Protein AF-A0A971UP62-F1 (afdb_monomer_lite)

Structure (mmCIF, N/CA/C/O backbone):
data_AF-A0A971UP62-F1
#
_entry.id   AF-A0A971UP62-F1
#
loop_
_atom_site.group_PDB
_atom_site.id
_atom_site.type_symbol
_atom_site.label_atom_id
_atom_site.label_alt_id
_atom_site.label_comp_id
_atom_site.label_asym_id
_atom_site.label_entity_id
_atom_site.label_seq_id
_atom_site.pdbx_PDB_ins_code
_atom_site.Cartn_x
_atom_site.Cartn_y
_atom_site.Cartn_z
_atom_site.occupancy
_atom_site.B_iso_or_equiv
_atom_site.auth_seq_id
_atom_site.auth_comp_id
_atom_site.auth_asym_id
_atom_site.auth_atom_id
_atom_site.pdbx_PDB_model_num
ATOM 1 N N . MET A 1 1 ? -14.224 -22.390 -47.895 1.00 36.25 1 MET A N 1
ATOM 2 C CA . MET A 1 1 ? -13.019 -22.775 -47.131 1.00 36.25 1 MET A CA 1
ATOM 3 C C . MET A 1 1 ? -12.820 -21.744 -46.035 1.00 36.25 1 MET A C 1
ATOM 5 O O . MET A 1 1 ? -12.302 -20.670 -46.293 1.00 36.25 1 MET A O 1
ATOM 9 N N . THR A 1 2 ? -13.364 -22.023 -44.856 1.00 30.23 2 THR A N 1
ATOM 10 C CA . THR A 1 2 ? -13.350 -21.153 -43.674 1.00 30.23 2 THR A CA 1
ATOM 11 C C . THR A 1 2 ? -12.425 -21.780 -42.643 1.00 30.23 2 THR A C 1
ATOM 13 O O . THR A 1 2 ? -12.769 -22.799 -42.046 1.00 30.23 2 THR A O 1
ATOM 16 N N . THR A 1 3 ? -11.241 -21.205 -42.458 1.00 34.06 3 THR A N 1
ATOM 17 C CA . THR A 1 3 ? -10.267 -21.675 -41.469 1.00 34.06 3 THR A CA 1
ATOM 18 C C . THR A 1 3 ? -10.509 -20.920 -40.166 1.00 34.06 3 THR A C 1
ATOM 20 O O . THR A 1 3 ? -10.077 -19.784 -39.998 1.00 34.06 3 THR A O 1
ATOM 23 N N . GLY A 1 4 ? -11.273 -21.536 -39.263 1.00 28.38 4 GLY A N 1
ATOM 24 C CA . GLY A 1 4 ? -11.471 -21.046 -37.902 1.00 28.38 4 GLY A CA 1
ATOM 25 C C . GLY A 1 4 ? -10.290 -21.440 -37.021 1.00 28.38 4 GLY A C 1
ATOM 26 O O . GLY A 1 4 ? -10.094 -22.621 -36.741 1.00 28.38 4 GLY A O 1
ATOM 27 N N . ALA A 1 5 ? -9.512 -20.455 -36.576 1.00 30.03 5 ALA A N 1
ATOM 28 C CA . ALA A 1 5 ? -8.504 -20.635 -35.541 1.00 30.03 5 ALA A CA 1
ATOM 29 C C . ALA A 1 5 ? -9.194 -20.677 -34.168 1.00 30.03 5 ALA A C 1
ATOM 31 O O . ALA A 1 5 ? -9.775 -19.691 -33.719 1.00 30.03 5 ALA A O 1
ATOM 32 N N . ARG A 1 6 ? -9.155 -21.838 -33.508 1.00 28.67 6 ARG A N 1
ATOM 33 C CA . ARG A 1 6 ? -9.547 -21.991 -32.102 1.00 28.67 6 ARG A CA 1
ATOM 34 C C . ARG A 1 6 ? -8.349 -21.633 -31.224 1.00 28.67 6 ARG A C 1
ATOM 36 O O . ARG A 1 6 ? -7.367 -22.367 -31.207 1.00 28.67 6 ARG A O 1
ATOM 43 N N . ILE A 1 7 ? -8.443 -20.523 -30.495 1.00 29.06 7 ILE A N 1
ATOM 44 C CA . ILE A 1 7 ? -7.524 -20.194 -29.401 1.00 29.06 7 ILE A CA 1
ATOM 45 C C . ILE A 1 7 ? -8.025 -20.938 -28.162 1.00 29.06 7 ILE A C 1
ATOM 47 O O . ILE A 1 7 ? -9.111 -20.661 -27.656 1.00 29.06 7 ILE A O 1
ATOM 51 N N . ALA A 1 8 ? -7.253 -21.923 -27.707 1.00 25.36 8 ALA A N 1
ATOM 52 C CA . ALA A 1 8 ? -7.476 -22.592 -26.435 1.00 25.36 8 ALA A CA 1
ATOM 53 C C . ALA A 1 8 ? -6.919 -21.707 -25.310 1.00 25.36 8 ALA A C 1
ATOM 55 O O . ALA A 1 8 ? -5.708 -21.530 -25.197 1.00 25.36 8 ALA A O 1
ATOM 56 N N . VAL A 1 9 ? -7.803 -21.139 -24.489 1.00 26.73 9 VAL A N 1
ATOM 57 C CA . VAL A 1 9 ? -7.429 -20.453 -23.247 1.00 26.73 9 VAL A CA 1
ATOM 58 C C . VAL A 1 9 ? -7.333 -21.513 -22.152 1.00 26.73 9 VAL A C 1
ATOM 60 O O . VAL A 1 9 ? -8.344 -22.016 -21.668 1.00 26.73 9 VAL A O 1
ATOM 63 N N . GLY A 1 10 ? -6.106 -21.895 -21.801 1.00 24.67 10 GLY A N 1
ATOM 64 C CA . GLY A 1 10 ? -5.831 -22.733 -20.638 1.00 24.67 10 GLY A CA 1
ATOM 65 C C . GLY A 1 10 ? -5.890 -21.891 -19.367 1.00 24.67 10 GLY A C 1
ATOM 66 O O . GLY A 1 10 ? -4.972 -21.124 -19.093 1.00 24.67 10 GLY A O 1
ATOM 67 N N . ALA A 1 11 ? -6.967 -22.025 -18.594 1.00 23.75 11 ALA A N 1
ATOM 68 C CA . ALA A 1 11 ? -7.041 -21.489 -17.241 1.00 23.75 11 ALA A CA 1
ATOM 69 C C . ALA A 1 11 ? -6.256 -22.415 -16.296 1.00 23.75 11 ALA A C 1
ATOM 71 O O . ALA A 1 11 ? -6.664 -23.547 -16.043 1.00 23.75 11 ALA A O 1
ATOM 72 N N . VAL A 1 12 ? -5.114 -21.942 -15.795 1.00 23.44 12 VAL A N 1
ATOM 73 C CA . VAL A 1 12 ? -4.359 -22.612 -14.729 1.00 23.44 12 VAL A CA 1
ATOM 74 C C . VAL A 1 12 ? -4.919 -22.137 -13.390 1.00 23.44 12 VAL A C 1
ATOM 76 O O . VAL A 1 12 ? -4.798 -20.968 -13.031 1.00 23.44 12 VAL A O 1
ATOM 79 N N . LEU A 1 13 ? -5.570 -23.052 -12.674 1.00 22.89 13 LEU A N 1
ATOM 80 C CA . LEU A 1 13 ? -6.106 -22.850 -11.332 1.00 22.89 13 LEU A CA 1
ATOM 81 C C . LEU A 1 13 ? -4.969 -23.039 -10.314 1.00 22.89 13 LEU A C 1
ATOM 83 O O . LEU A 1 13 ? -4.525 -24.163 -10.090 1.00 22.89 13 LEU A O 1
ATOM 87 N N . VAL A 1 14 ? -4.492 -21.955 -9.699 1.00 25.61 14 VAL A N 1
ATOM 88 C CA . VAL A 1 14 ? -3.585 -22.022 -8.542 1.00 25.61 14 VAL A CA 1
ATOM 89 C C . VAL A 1 14 ? -4.417 -21.783 -7.285 1.00 25.61 14 VAL A C 1
ATOM 91 O O . VAL A 1 14 ? -4.806 -20.658 -6.987 1.00 25.61 14 VAL A O 1
ATOM 94 N N . LEU A 1 15 ? -4.727 -22.865 -6.570 1.00 25.53 15 LEU A N 1
ATOM 95 C CA . LEU A 1 15 ? -5.349 -22.835 -5.246 1.00 25.53 15 LEU A CA 1
ATOM 96 C C . LEU A 1 15 ? -4.265 -22.528 -4.203 1.00 25.53 15 LEU A C 1
ATOM 98 O O . LEU A 1 15 ? -3.533 -23.422 -3.784 1.00 25.53 15 LEU A O 1
ATOM 102 N N . ALA A 1 16 ? -4.156 -21.267 -3.786 1.00 31.03 16 ALA A N 1
ATOM 103 C CA . ALA A 1 16 ? -3.433 -20.913 -2.569 1.00 31.03 16 ALA A CA 1
ATOM 104 C C . ALA A 1 16 ? -4.365 -21.140 -1.368 1.00 31.03 16 ALA A C 1
ATOM 106 O O . ALA A 1 16 ? -5.421 -20.516 -1.262 1.00 31.03 16 ALA A O 1
ATOM 107 N N . MET A 1 17 ? -3.991 -22.063 -0.479 1.00 29.19 17 MET A N 1
ATOM 108 C CA . MET A 1 17 ? -4.687 -22.287 0.787 1.00 29.19 17 MET A CA 1
ATOM 109 C C . MET A 1 17 ? -4.410 -21.122 1.745 1.00 29.19 17 MET A C 1
ATOM 111 O O . MET A 1 17 ? -3.470 -21.166 2.532 1.00 29.19 17 MET A O 1
ATOM 115 N N . VAL A 1 18 ? -5.242 -20.083 1.693 1.00 33.84 18 VAL A N 1
ATOM 116 C CA . VA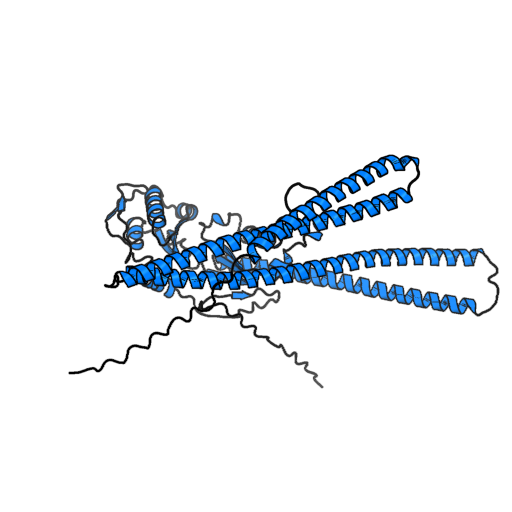L A 1 18 ? -5.399 -19.134 2.801 1.00 33.84 18 VAL A CA 1
ATOM 117 C C . VAL A 1 18 ? -6.605 -19.596 3.612 1.00 33.84 18 VAL A C 1
ATOM 119 O O . VAL A 1 18 ? -7.689 -19.825 3.075 1.00 33.84 18 VAL A O 1
ATOM 122 N N . GLY A 1 19 ? -6.390 -19.830 4.904 1.00 31.23 19 GLY A N 1
ATOM 123 C CA . GLY A 1 19 ? -7.384 -20.402 5.801 1.00 31.23 19 GLY A CA 1
ATOM 124 C C . GLY A 1 19 ? -8.674 -19.582 5.869 1.00 31.23 19 GLY A C 1
ATOM 125 O O . GLY A 1 19 ? -8.686 -18.466 6.366 1.00 31.23 19 GLY A O 1
ATOM 126 N N . GLY A 1 20 ? -9.773 -20.187 5.423 1.00 30.16 20 GLY A N 1
ATOM 127 C CA . GLY A 1 20 ? -11.036 -20.201 6.163 1.00 30.16 20 GLY A CA 1
ATOM 128 C C . GLY A 1 20 ? -11.702 -18.872 6.528 1.00 30.16 20 GLY A C 1
ATOM 129 O O . GLY A 1 20 ? -12.288 -18.804 7.602 1.00 30.16 20 GLY A O 1
ATOM 130 N N . VAL A 1 21 ? -11.713 -17.860 5.658 1.00 33.91 21 VAL A N 1
ATOM 131 C CA . VAL A 1 21 ? -12.680 -16.750 5.764 1.00 33.91 21 VAL A CA 1
ATOM 132 C C . VAL A 1 21 ? -13.641 -16.839 4.581 1.00 33.91 21 VAL A C 1
ATOM 134 O O . VAL A 1 21 ? -13.316 -16.491 3.449 1.00 33.91 21 VAL A O 1
ATOM 137 N N . ARG A 1 22 ? -14.838 -17.386 4.818 1.00 35.91 22 ARG A N 1
ATOM 138 C CA . ARG A 1 22 ? -15.916 -17.404 3.819 1.00 35.91 22 ARG A CA 1
ATOM 139 C C . ARG A 1 22 ? -16.464 -15.981 3.667 1.00 35.91 22 ARG A C 1
ATOM 141 O O . ARG A 1 22 ? -17.047 -15.479 4.622 1.00 35.91 22 ARG A O 1
ATOM 148 N N . GLY A 1 23 ? -16.323 -15.382 2.480 1.00 47.22 23 GLY A N 1
ATOM 149 C CA . GLY A 1 23 ? -17.082 -14.183 2.086 1.00 47.22 23 GLY A CA 1
ATOM 150 C C . GLY A 1 23 ? -16.304 -12.964 1.572 1.00 47.22 23 GLY A C 1
ATOM 151 O O . GLY A 1 23 ? -16.925 -11.920 1.434 1.00 47.22 23 GLY A O 1
ATOM 152 N N . GLN A 1 24 ? -15.000 -13.044 1.284 1.00 53.88 24 GLN A N 1
ATOM 153 C CA . GLN A 1 24 ? -14.240 -11.870 0.817 1.00 53.88 24 GLN A CA 1
ATOM 154 C C . GLN A 1 24 ? -14.204 -11.733 -0.716 1.00 53.88 24 GLN A C 1
ATOM 156 O O . GLN A 1 24 ? -13.891 -12.686 -1.432 1.00 53.88 24 GLN A O 1
ATOM 161 N N . GLU A 1 25 ? -14.509 -10.528 -1.212 1.00 63.16 25 GLU A N 1
ATOM 162 C CA . GLU A 1 25 ? -14.409 -10.138 -2.623 1.00 63.16 25 GLU A CA 1
ATOM 163 C C . GLU A 1 25 ? -12.970 -9.700 -2.941 1.00 63.16 25 GLU A C 1
ATOM 165 O O . GLU A 1 25 ? -12.506 -8.670 -2.450 1.00 63.16 25 GLU A O 1
ATOM 170 N N . VAL A 1 26 ? -12.261 -10.480 -3.766 1.00 72.31 26 VAL A N 1
ATOM 171 C CA . VAL A 1 26 ? -10.956 -10.089 -4.321 1.00 72.31 26 VAL A CA 1
ATOM 172 C C . VAL A 1 26 ? -11.160 -9.582 -5.744 1.00 72.31 26 VAL A C 1
ATOM 174 O O . VAL A 1 26 ? -11.470 -10.341 -6.665 1.00 72.31 26 VAL A O 1
ATOM 177 N N . ILE A 1 27 ? -10.978 -8.280 -5.920 1.00 79.38 27 ILE A N 1
ATOM 178 C CA . ILE A 1 27 ? -11.070 -7.577 -7.191 1.00 79.38 27 ILE A CA 1
ATOM 179 C C . ILE A 1 27 ? -9.699 -7.616 -7.853 1.00 79.38 27 ILE A C 1
ATOM 181 O O . ILE A 1 27 ? -8.766 -6.910 -7.463 1.00 79.38 27 ILE A O 1
ATOM 185 N N . ARG A 1 28 ? -9.578 -8.435 -8.897 1.00 79.25 28 ARG A N 1
ATOM 186 C CA . ARG A 1 28 ? -8.385 -8.444 -9.738 1.00 79.25 28 ARG A CA 1
ATOM 187 C C . ARG A 1 28 ? -8.492 -7.358 -10.797 1.00 79.25 28 ARG A C 1
ATOM 189 O O . ARG A 1 28 ? -9.425 -7.358 -11.600 1.00 79.25 28 ARG A O 1
ATOM 196 N N . ILE A 1 29 ? -7.534 -6.437 -10.799 1.00 78.75 29 ILE A N 1
ATOM 197 C CA . ILE A 1 29 ? -7.505 -5.340 -11.763 1.00 78.75 29 ILE A CA 1
ATOM 198 C C . ILE A 1 29 ? -6.641 -5.765 -12.947 1.00 78.75 29 ILE A C 1
ATOM 200 O O . ILE A 1 29 ? -5.426 -5.881 -12.836 1.00 78.75 29 ILE A O 1
ATOM 204 N N . THR A 1 30 ? -7.279 -6.004 -14.088 1.00 75.50 30 THR A N 1
ATOM 205 C CA . THR A 1 30 ? -6.609 -6.282 -15.363 1.00 75.50 30 THR A CA 1
ATOM 206 C C . THR A 1 30 ? -6.694 -5.068 -16.283 1.00 75.50 30 THR A C 1
ATOM 208 O O . THR A 1 30 ? -7.615 -4.257 -16.168 1.00 75.50 30 THR A O 1
ATOM 211 N N . ALA A 1 31 ? -5.738 -4.939 -17.205 1.00 67.81 31 ALA A N 1
ATOM 212 C CA . ALA A 1 31 ? -5.721 -3.845 -18.178 1.00 67.81 31 ALA A CA 1
ATOM 213 C C . ALA A 1 31 ? -6.817 -3.956 -19.251 1.00 67.81 31 ALA A C 1
ATOM 215 O O . ALA A 1 31 ? -7.202 -2.944 -19.826 1.00 67.81 31 ALA A O 1
ATOM 216 N N . ASP A 1 32 ? -7.318 -5.166 -19.512 1.00 67.62 32 ASP A N 1
ATOM 217 C CA . ASP A 1 32 ? -8.383 -5.387 -20.487 1.00 67.62 32 ASP A CA 1
ATOM 218 C C . ASP A 1 32 ? -9.731 -4.892 -19.928 1.00 67.62 32 ASP A C 1
ATOM 220 O O . ASP A 1 32 ? -10.044 -5.097 -18.751 1.00 67.62 32 ASP A O 1
ATOM 224 N N . ASP A 1 33 ? -10.539 -4.242 -20.777 1.00 50.53 33 ASP A N 1
ATOM 225 C CA . ASP A 1 33 ? -11.773 -3.519 -20.406 1.00 50.53 33 ASP A CA 1
ATOM 226 C C . ASP A 1 33 ? -12.851 -4.372 -19.718 1.00 50.53 33 ASP A C 1
ATOM 228 O O . ASP A 1 33 ? -13.799 -3.834 -19.144 1.00 50.53 33 ASP A O 1
ATOM 232 N N . THR A 1 34 ? -12.705 -5.693 -19.698 1.00 42.53 34 THR A N 1
ATOM 233 C CA . THR A 1 34 ? -13.523 -6.583 -18.876 1.00 42.53 34 THR A CA 1
ATOM 234 C C . THR A 1 34 ? -12.965 -6.663 -17.457 1.00 42.53 34 THR A C 1
ATOM 236 O O . THR A 1 34 ? -11.972 -7.362 -17.249 1.00 42.53 34 THR A O 1
ATOM 239 N N . PRO A 1 35 ? -13.600 -6.039 -16.443 1.00 44.62 35 PRO A N 1
ATOM 240 C CA . PRO A 1 35 ? -13.386 -6.487 -15.076 1.00 44.62 35 PRO A CA 1
ATOM 241 C C . PRO A 1 35 ? -13.833 -7.951 -15.008 1.00 44.62 35 PRO A C 1
ATOM 243 O O . PRO A 1 35 ? -15.028 -8.247 -15.018 1.00 44.62 35 PRO A O 1
ATOM 246 N N . SER A 1 36 ? -12.892 -8.895 -14.991 1.00 43.50 36 SER A N 1
ATOM 247 C CA . SER A 1 36 ? -13.222 -10.278 -14.671 1.00 43.50 36 SER A CA 1
ATOM 248 C C . SER A 1 36 ? -13.453 -10.347 -13.164 1.00 43.50 36 SER A C 1
ATOM 250 O O . SER A 1 36 ? -12.540 -10.642 -12.395 1.00 43.50 36 SER A O 1
ATOM 252 N N . LEU A 1 37 ? -14.675 -10.015 -12.745 1.00 41.41 37 LEU A N 1
ATOM 253 C CA . LEU A 1 37 ? -15.211 -10.356 -11.431 1.00 41.41 37 LEU A CA 1
ATOM 254 C C . LEU A 1 37 ? -15.083 -11.871 -11.281 1.00 41.41 37 LEU A C 1
ATOM 256 O O . LEU A 1 37 ? -15.855 -12.619 -11.882 1.00 41.41 37 LEU A O 1
ATOM 260 N N . GLN A 1 38 ? -14.068 -12.340 -10.554 1.00 45.66 38 GLN A N 1
ATOM 261 C CA . GLN A 1 38 ? -13.865 -13.780 -10.422 1.00 45.66 38 GLN A CA 1
ATOM 262 C C . GLN A 1 38 ? -14.840 -14.424 -9.437 1.00 45.66 38 GLN A C 1
ATOM 264 O O . GLN A 1 38 ? -15.035 -15.629 -9.539 1.00 45.66 38 GLN A O 1
ATOM 269 N N . TYR A 1 39 ? -15.526 -13.669 -8.573 1.00 37.44 39 TYR A N 1
ATOM 270 C CA . TYR A 1 39 ? -16.531 -14.224 -7.663 1.00 37.44 39 TYR A CA 1
ATOM 271 C C . TYR A 1 39 ? -17.651 -13.222 -7.375 1.00 37.44 39 TYR A C 1
ATOM 273 O O . TYR A 1 39 ? -17.460 -12.011 -7.437 1.00 37.44 39 TYR A O 1
ATOM 281 N N . ARG A 1 40 ? -18.843 -13.754 -7.090 1.00 32.97 40 ARG A N 1
ATOM 282 C CA . ARG A 1 40 ? -20.064 -13.007 -6.763 1.00 32.97 40 ARG A CA 1
ATOM 283 C C . ARG A 1 40 ? -20.682 -13.595 -5.487 1.00 32.97 40 ARG A C 1
ATOM 285 O O . ARG A 1 40 ? -20.542 -14.792 -5.244 1.00 32.97 40 ARG A O 1
ATOM 292 N N . ILE A 1 41 ? -21.518 -12.766 -4.849 1.00 39.47 41 ILE A N 1
ATOM 293 C CA . ILE A 1 41 ? -22.581 -13.046 -3.855 1.00 39.47 41 ILE A CA 1
ATOM 294 C C . ILE A 1 41 ? -22.055 -13.182 -2.399 1.00 39.47 41 ILE A C 1
ATOM 296 O O . ILE A 1 41 ? -21.062 -13.862 -2.193 1.00 39.47 41 ILE A O 1
ATOM 300 N N . VAL A 1 42 ? -22.608 -12.613 -1.311 1.00 31.06 42 VAL A N 1
ATOM 301 C CA . VAL A 1 42 ? -23.851 -11.891 -0.938 1.00 31.06 42 VAL A CA 1
ATOM 302 C C . VAL A 1 42 ? -23.424 -10.772 0.035 1.00 31.06 42 VAL A C 1
ATOM 304 O O . VAL A 1 42 ? -22.654 -11.061 0.946 1.00 31.06 42 VAL A O 1
ATOM 307 N N . THR A 1 43 ? -23.929 -9.541 -0.085 1.00 37.69 43 THR A N 1
ATOM 308 C CA . THR A 1 43 ? -23.777 -8.519 0.970 1.00 37.69 43 THR A CA 1
ATOM 309 C C . THR A 1 43 ? -24.536 -8.955 2.227 1.00 37.69 43 THR A C 1
ATOM 311 O O . THR A 1 43 ? -25.762 -9.103 2.177 1.00 37.69 43 THR A O 1
ATOM 314 N N . PRO A 1 44 ? -23.879 -9.175 3.376 1.00 37.19 44 PRO A N 1
ATOM 315 C CA . PRO A 1 44 ? -24.575 -9.671 4.542 1.00 37.19 44 PRO A CA 1
ATOM 316 C C . PRO A 1 44 ? -25.047 -8.503 5.413 1.00 37.19 44 PRO A C 1
ATOM 318 O O . PRO A 1 44 ? -24.534 -8.294 6.505 1.00 37.19 44 PRO A O 1
ATOM 321 N N . ARG A 1 45 ? -26.072 -7.766 4.963 1.00 40.75 45 ARG A N 1
ATOM 322 C CA . ARG A 1 45 ? -26.718 -6.705 5.772 1.00 40.75 45 ARG A CA 1
ATOM 323 C C . ARG A 1 45 ? -27.265 -7.204 7.120 1.00 40.75 45 ARG A C 1
ATOM 325 O O . ARG A 1 45 ? -27.515 -6.407 8.013 1.00 40.75 45 ARG A O 1
ATOM 332 N N . THR A 1 46 ? -27.453 -8.512 7.279 1.00 38.53 46 THR A N 1
ATOM 333 C CA . THR A 1 46 ? -27.953 -9.139 8.509 1.00 38.53 46 THR A CA 1
ATOM 334 C C . THR A 1 46 ? -26.893 -9.895 9.306 1.00 38.53 46 THR A C 1
ATOM 336 O O . THR A 1 46 ? -27.105 -10.104 10.491 1.00 38.53 46 THR A O 1
ATOM 339 N N . ILE A 1 47 ? -25.747 -10.281 8.727 1.00 40.34 47 ILE A N 1
ATOM 340 C CA . ILE A 1 47 ? -24.799 -11.164 9.437 1.00 40.34 47 ILE A CA 1
ATOM 341 C C . ILE A 1 47 ? -23.854 -10.372 10.346 1.00 40.34 47 ILE A C 1
ATOM 343 O O . ILE A 1 47 ? -23.375 -10.945 11.313 1.00 40.34 47 ILE A O 1
ATOM 347 N N . THR A 1 48 ? -23.589 -9.085 10.103 1.00 50.34 48 THR A N 1
ATOM 348 C CA . THR A 1 48 ? -22.672 -8.281 10.938 1.00 50.34 48 THR A CA 1
ATOM 349 C C . THR A 1 48 ? -23.263 -7.944 12.304 1.00 50.34 48 THR A C 1
ATOM 351 O O . THR A 1 48 ? -22.662 -8.303 13.315 1.00 50.34 48 THR A O 1
ATOM 354 N N . ARG A 1 49 ? -24.477 -7.372 12.350 1.00 47.22 49 ARG A N 1
ATOM 355 C CA . ARG A 1 49 ? -25.204 -7.127 13.611 1.00 47.22 49 ARG A CA 1
ATOM 356 C C . ARG A 1 49 ? -25.463 -8.442 14.347 1.00 47.22 49 ARG A C 1
ATOM 358 O O . ARG A 1 49 ? -25.076 -8.592 15.491 1.00 47.22 49 ARG A O 1
ATOM 365 N N . GLU A 1 50 ? -25.938 -9.467 13.640 1.00 46.16 50 GLU A N 1
ATOM 366 C CA . GLU A 1 50 ? -26.231 -10.776 14.233 1.00 46.16 50 GLU A CA 1
ATOM 367 C C . GLU A 1 50 ? -24.968 -11.554 14.678 1.00 46.16 50 GLU A C 1
ATOM 369 O O . GLU A 1 50 ? -25.021 -12.306 15.648 1.00 46.16 50 GLU A O 1
ATOM 374 N N . LYS A 1 51 ? -23.801 -11.384 14.031 1.00 50.81 51 LYS A N 1
ATOM 375 C CA . LYS A 1 51 ? -22.514 -11.932 14.518 1.00 50.81 51 LYS A CA 1
ATOM 376 C C . LYS A 1 51 ? -21.969 -11.148 15.701 1.00 50.81 51 LYS A C 1
ATOM 378 O O . LYS A 1 51 ? -21.313 -11.748 16.551 1.00 50.81 51 LYS A O 1
ATOM 383 N N . MET A 1 52 ? -22.180 -9.837 15.756 1.00 51.03 52 MET A N 1
ATOM 384 C CA . MET A 1 52 ? -21.714 -9.026 16.876 1.00 51.03 52 MET A CA 1
ATOM 385 C C . MET A 1 52 ? -22.593 -9.191 18.112 1.00 51.03 52 MET A C 1
ATOM 387 O O . MET A 1 52 ? -22.034 -9.354 19.199 1.00 51.03 52 MET A O 1
ATOM 391 N N . ASP A 1 53 ? -23.904 -9.321 17.925 1.00 55.53 53 ASP A N 1
ATOM 392 C CA . ASP A 1 53 ? -24.860 -9.756 18.943 1.00 55.53 53 ASP A CA 1
ATOM 393 C C . ASP A 1 53 ? -24.483 -11.167 19.434 1.00 55.53 53 ASP A C 1
ATOM 395 O O . ASP A 1 53 ? -24.308 -11.396 20.630 1.00 55.53 53 ASP A O 1
ATOM 399 N N . ARG A 1 54 ? -24.184 -12.112 18.520 1.00 51.88 54 ARG A N 1
ATOM 400 C CA . ARG A 1 54 ? -23.691 -13.461 18.889 1.00 51.88 54 ARG A CA 1
ATOM 401 C C . ARG A 1 54 ? -22.310 -13.476 19.549 1.00 51.88 54 ARG A C 1
ATOM 403 O O . ARG A 1 54 ? -22.032 -14.390 20.318 1.00 51.88 54 ARG A O 1
ATOM 410 N N . SER A 1 55 ? -21.425 -12.523 19.247 1.00 56.12 55 SER A N 1
ATOM 411 C CA . SER A 1 55 ? -20.119 -12.410 19.921 1.00 56.12 55 SER A CA 1
ATOM 412 C C . SER A 1 55 ? -20.212 -11.658 21.254 1.00 56.12 55 SER A C 1
ATOM 414 O O . SER A 1 55 ? -19.241 -11.641 22.017 1.00 56.12 55 SER A O 1
ATOM 416 N N . GLY A 1 56 ? -21.362 -11.039 21.550 1.00 57.44 56 GLY A N 1
ATOM 417 C CA . GLY A 1 56 ? -21.614 -10.261 22.763 1.00 57.44 56 GLY A CA 1
ATOM 418 C C . GLY A 1 56 ? -20.757 -8.998 22.873 1.00 57.44 56 GLY A C 1
ATOM 419 O O . GLY A 1 56 ? -20.536 -8.507 23.977 1.00 57.44 56 GLY A O 1
ATOM 420 N N . THR A 1 57 ? -20.193 -8.513 21.761 1.00 62.38 57 THR A N 1
ATOM 421 C CA . THR A 1 57 ? -19.228 -7.396 21.782 1.00 62.38 57 THR A CA 1
ATOM 422 C C . THR A 1 57 ? -19.923 -6.056 21.980 1.00 62.38 57 THR A C 1
ATOM 424 O O . THR A 1 57 ? -19.448 -5.245 22.771 1.00 62.38 57 THR A O 1
ATOM 427 N N . VAL A 1 58 ? -21.072 -5.864 21.331 1.00 59.84 58 VAL A N 1
ATOM 428 C CA . VAL A 1 58 ? -21.858 -4.621 21.396 1.00 59.84 58 VAL A CA 1
ATOM 429 C C . VAL A 1 58 ? -22.995 -4.727 22.416 1.00 59.84 58 VAL A C 1
ATOM 431 O O . VAL A 1 58 ? -23.260 -3.771 23.141 1.00 59.84 58 VAL A O 1
ATOM 434 N N . ASP A 1 59 ? -23.598 -5.912 22.548 1.00 60.59 59 ASP A N 1
ATOM 435 C CA . ASP A 1 59 ? -24.753 -6.158 23.426 1.00 60.59 59 ASP A CA 1
ATOM 436 C C . ASP A 1 59 ? -24.427 -6.206 24.926 1.00 60.59 59 ASP A C 1
ATOM 438 O O . ASP A 1 59 ? -25.317 -6.407 25.749 1.00 60.59 59 ASP A O 1
ATOM 442 N N . GLY A 1 60 ? -23.162 -6.020 25.317 1.00 55.94 60 GLY A N 1
ATOM 443 C CA . GLY A 1 60 ? -22.801 -5.829 26.725 1.00 55.94 60 GLY A CA 1
ATOM 444 C C . GLY A 1 60 ? -23.052 -7.041 27.629 1.00 55.94 60 GLY A C 1
ATOM 445 O O . GLY A 1 60 ? -23.009 -6.909 28.846 1.00 55.94 60 GLY A O 1
ATOM 446 N N . GLN A 1 61 ? -23.262 -8.248 27.084 1.00 62.97 61 GLN A N 1
ATOM 447 C CA . GLN A 1 61 ? -23.481 -9.440 27.923 1.00 62.97 61 GLN A CA 1
ATOM 448 C C . GLN A 1 61 ? -22.293 -9.750 28.852 1.00 62.97 61 GLN A C 1
ATOM 450 O O . GLN A 1 61 ? -22.470 -10.416 29.866 1.00 62.97 61 GLN A O 1
ATOM 455 N N . ASN A 1 62 ? -21.100 -9.234 28.533 1.00 69.44 62 ASN A N 1
ATOM 456 C CA . ASN A 1 62 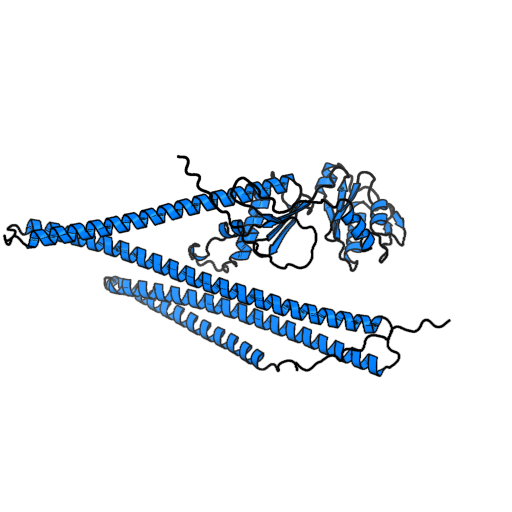? -19.873 -9.470 29.297 1.00 69.44 62 ASN A CA 1
ATOM 457 C C . ASN A 1 62 ? -19.283 -8.209 29.948 1.00 69.44 62 ASN A C 1
ATOM 459 O O . ASN A 1 62 ? -18.249 -8.310 30.607 1.00 69.44 62 ASN A O 1
ATOM 463 N N . TRP A 1 63 ? -19.871 -7.028 29.738 1.00 83.69 63 TRP A N 1
ATOM 464 C CA . TRP A 1 63 ? -19.360 -5.775 30.297 1.00 83.69 63 TRP A CA 1
ATOM 465 C C . TRP A 1 63 ? -20.449 -4.704 30.339 1.00 83.69 63 TRP A C 1
ATOM 467 O O . TRP A 1 63 ? -21.292 -4.627 29.448 1.00 83.69 63 TRP A O 1
ATOM 477 N N . SER A 1 64 ? -20.410 -3.873 31.376 1.00 89.25 64 SER A N 1
ATOM 478 C CA . SER A 1 64 ? -21.395 -2.824 31.602 1.00 89.25 64 SER A CA 1
ATOM 479 C C . SER A 1 64 ? -20.749 -1.459 31.776 1.00 89.25 64 SER A C 1
ATOM 481 O O . SER A 1 64 ? -19.720 -1.332 32.438 1.00 89.25 64 SER A O 1
ATOM 483 N N . ILE A 1 65 ? -21.403 -0.445 31.224 1.00 93.44 65 ILE A N 1
ATOM 484 C CA . ILE A 1 65 ? -21.048 0.964 31.329 1.00 93.44 65 ILE A CA 1
ATOM 485 C C . ILE A 1 65 ? -21.951 1.607 32.381 1.00 93.44 65 ILE A C 1
ATOM 487 O O . ILE A 1 65 ? -23.178 1.482 32.323 1.00 93.44 65 ILE A O 1
ATOM 491 N N . ASP A 1 66 ? -21.339 2.326 33.315 1.00 95.50 66 ASP A N 1
ATOM 492 C CA . ASP A 1 66 ? -22.043 3.217 34.229 1.00 95.50 66 ASP A CA 1
ATOM 493 C C . ASP A 1 66 ? -21.893 4.652 33.711 1.00 95.50 66 ASP A C 1
ATOM 495 O O . ASP A 1 66 ? -20.779 5.134 33.516 1.00 95.50 66 ASP A O 1
ATOM 499 N N . LEU A 1 67 ? -23.017 5.322 33.463 1.00 96.69 67 LEU A N 1
ATOM 500 C CA . LEU A 1 67 ? -23.081 6.707 33.008 1.00 96.69 67 LEU A CA 1
ATOM 501 C C . LEU A 1 67 ? -23.616 7.596 34.131 1.00 96.69 67 LEU A C 1
ATOM 503 O O . LEU A 1 67 ? -24.708 7.357 34.653 1.00 96.69 67 LEU A O 1
ATOM 507 N N . ASP A 1 68 ? -22.866 8.644 34.457 1.00 97.25 68 ASP A N 1
ATOM 508 C CA . ASP A 1 68 ? -23.293 9.734 35.336 1.00 97.25 68 ASP A CA 1
ATOM 509 C C . ASP A 1 68 ? -22.945 11.071 34.673 1.00 97.25 68 ASP A C 1
ATOM 511 O O . ASP A 1 68 ? -21.879 11.649 34.881 1.00 97.25 68 ASP A O 1
ATOM 515 N N . LEU A 1 69 ? -23.830 11.509 33.779 1.00 97.56 69 LEU A N 1
ATOM 516 C CA . LEU A 1 69 ? -23.707 12.747 33.019 1.00 97.56 69 LEU A CA 1
ATOM 517 C C . LEU A 1 69 ? -24.803 13.716 33.472 1.00 97.56 69 LEU A C 1
ATOM 519 O O . LEU A 1 69 ? -25.991 13.403 33.376 1.00 97.56 69 LEU A O 1
ATOM 523 N N . SER A 1 70 ? -24.416 14.908 33.927 1.00 97.62 70 SER A N 1
ATOM 524 C CA . SER A 1 70 ? -25.335 15.996 34.285 1.00 97.62 70 SER A CA 1
ATOM 525 C C . SER A 1 70 ? -25.038 17.231 33.439 1.00 97.62 70 SER A C 1
ATOM 527 O O . SER A 1 70 ? -23.963 17.815 33.584 1.00 97.62 70 SER A O 1
ATOM 529 N N . GLU A 1 71 ? -25.961 17.613 32.550 1.00 97.00 71 GLU A N 1
ATOM 530 C CA . GLU A 1 71 ? -25.837 18.784 31.661 1.00 97.00 71 GLU A CA 1
ATOM 531 C C . GLU A 1 71 ? -24.478 18.866 30.934 1.00 97.00 71 GLU A C 1
ATOM 533 O O . GLU A 1 71 ? -23.900 19.935 30.740 1.00 97.00 71 GLU A O 1
ATOM 538 N N . THR A 1 72 ? -23.925 17.713 30.553 1.00 97.94 72 THR A N 1
ATOM 539 C CA . THR A 1 72 ? -22.590 17.630 29.954 1.00 97.94 72 THR A CA 1
ATOM 540 C C . THR A 1 72 ? -22.690 17.838 28.442 1.00 97.94 72 THR A C 1
ATOM 542 O O . THR A 1 72 ? -23.522 17.185 27.817 1.00 97.94 72 THR A O 1
ATOM 545 N N . PRO A 1 73 ? -21.866 18.703 27.818 1.00 97.69 73 PRO A N 1
ATOM 546 C CA . PRO A 1 73 ? -21.858 18.871 26.364 1.00 97.69 73 PRO A CA 1
ATOM 547 C C . PRO A 1 73 ? -21.661 17.540 25.630 1.00 97.69 73 PRO A C 1
ATOM 549 O O . PRO A 1 73 ? -20.819 16.736 26.044 1.00 97.69 73 PRO A O 1
ATOM 552 N N . LEU A 1 74 ? -22.382 17.333 24.524 1.00 96.00 74 LEU A N 1
ATOM 553 C CA . LEU A 1 74 ? -22.349 16.095 23.737 1.00 96.00 74 LEU A CA 1
ATOM 554 C C . LEU A 1 74 ? -20.920 15.656 23.378 1.00 96.00 74 LEU A C 1
ATOM 556 O O . LEU A 1 74 ? -20.596 14.483 23.538 1.00 96.00 74 LEU A O 1
ATOM 560 N N . VAL A 1 75 ? -20.033 16.582 22.991 1.00 95.25 75 VAL A N 1
ATOM 561 C CA . VAL A 1 75 ? -18.607 16.274 22.717 1.00 95.25 75 VAL A CA 1
ATOM 562 C C . VAL A 1 75 ? -17.943 15.583 23.901 1.00 95.25 75 VAL A C 1
ATOM 564 O O . VAL A 1 75 ? -17.336 14.530 23.737 1.00 95.25 75 VAL A O 1
ATOM 567 N N . LYS A 1 76 ? -18.099 16.145 25.103 1.00 97.00 76 LYS A N 1
ATOM 568 C CA . LYS A 1 76 ? -17.484 15.607 26.320 1.00 97.00 76 LYS A CA 1
ATOM 569 C C . LYS A 1 76 ? -18.109 14.277 26.724 1.00 97.00 76 LYS A C 1
ATOM 571 O O . LYS A 1 76 ? -17.404 13.395 27.199 1.00 97.00 76 LYS A O 1
ATOM 576 N N . ALA A 1 77 ? -19.417 14.119 26.515 1.00 96.88 77 ALA A N 1
ATOM 577 C CA . ALA A 1 77 ? -20.104 12.851 26.745 1.00 96.88 77 ALA A CA 1
ATOM 578 C C . ALA A 1 77 ? -19.574 11.745 25.812 1.00 96.88 77 ALA A C 1
ATOM 580 O O . ALA A 1 77 ? -19.310 10.633 26.267 1.00 96.88 77 ALA A O 1
ATOM 581 N N . MET A 1 78 ? -19.358 12.051 24.527 1.00 95.44 78 MET A N 1
ATOM 582 C CA . MET A 1 78 ? -18.781 11.105 23.566 1.00 95.44 78 MET A CA 1
ATOM 583 C C . MET A 1 78 ? -17.301 10.806 23.843 1.00 95.44 78 MET A C 1
ATOM 585 O O . MET A 1 78 ? -16.889 9.654 23.733 1.00 95.44 78 MET A O 1
ATOM 589 N N . GLU A 1 79 ? -16.502 11.804 24.235 1.00 95.69 79 GLU A N 1
ATOM 590 C CA . GLU A 1 79 ? -15.109 11.610 24.666 1.00 95.69 79 GLU A CA 1
ATOM 591 C C . GLU A 1 79 ? -15.023 10.705 25.898 1.00 95.69 79 GLU A C 1
ATOM 593 O O . GLU A 1 79 ? -14.240 9.757 25.909 1.00 95.69 79 GLU A O 1
ATOM 598 N N . HIS A 1 80 ? -15.890 10.920 26.889 1.00 95.81 80 HIS A N 1
ATOM 599 C CA . HIS A 1 80 ? -15.966 10.061 28.067 1.00 95.81 80 HIS A CA 1
ATOM 600 C C . HIS A 1 80 ? -16.334 8.616 27.699 1.00 95.81 80 HIS A C 1
ATOM 602 O O . HIS A 1 80 ? -15.706 7.664 28.163 1.00 95.81 80 HIS A O 1
ATOM 608 N N . LEU A 1 81 ? -17.307 8.437 26.799 1.00 95.12 81 LEU A N 1
ATOM 609 C CA . LEU A 1 81 ? -17.677 7.116 26.294 1.00 95.12 81 LEU A CA 1
ATOM 610 C C . LEU A 1 81 ? -16.520 6.451 25.526 1.00 95.12 81 LEU A C 1
ATOM 612 O O . LEU A 1 81 ? -16.303 5.248 25.667 1.00 95.12 81 LEU A O 1
ATOM 616 N N . LYS A 1 82 ? -15.754 7.227 24.747 1.00 94.31 82 LYS A N 1
ATOM 617 C CA . LYS A 1 82 ? -14.552 6.763 24.038 1.00 94.31 82 LYS A CA 1
ATOM 618 C C . LYS A 1 82 ? -13.488 6.252 24.995 1.00 94.31 82 LYS A C 1
ATOM 620 O O . LYS A 1 82 ? -12.924 5.191 24.745 1.00 94.31 82 LYS A O 1
ATOM 625 N N . GLU A 1 83 ? -13.234 6.969 26.084 1.00 94.38 83 GLU A N 1
ATOM 626 C CA . GLU A 1 83 ? -12.289 6.544 27.119 1.00 94.38 83 GLU A CA 1
ATOM 627 C C . GLU A 1 83 ? -12.730 5.232 27.783 1.00 94.38 83 GLU A C 1
ATOM 629 O O . GLU A 1 83 ? -11.923 4.309 27.914 1.00 94.38 83 GLU A O 1
ATOM 634 N N . ILE A 1 84 ? -14.018 5.102 28.129 1.00 93.31 84 ILE A N 1
ATOM 635 C CA . ILE A 1 84 ? -14.564 3.869 28.721 1.00 93.31 84 ILE A CA 1
ATOM 636 C C . ILE A 1 84 ? -14.476 2.694 27.733 1.00 93.31 84 ILE A C 1
ATOM 638 O O . ILE A 1 84 ? -14.043 1.597 28.098 1.00 93.31 84 ILE A O 1
ATOM 642 N N . ALA A 1 85 ? -14.848 2.909 26.468 1.00 90.19 85 ALA A N 1
ATOM 643 C CA . ALA A 1 85 ? -14.787 1.878 25.434 1.00 90.19 85 ALA A CA 1
ATOM 644 C C . ALA A 1 85 ? -13.341 1.430 25.151 1.00 90.19 85 ALA A C 1
ATOM 646 O O . ALA A 1 85 ? -13.085 0.232 25.032 1.00 90.19 85 ALA A O 1
ATOM 647 N N . ALA A 1 86 ? -12.385 2.364 25.131 1.00 87.19 86 ALA A N 1
ATOM 648 C CA . ALA A 1 86 ? -10.966 2.067 24.941 1.00 87.19 86 ALA A CA 1
ATOM 649 C C . ALA A 1 86 ? -10.355 1.288 26.120 1.00 87.19 86 ALA A C 1
ATOM 651 O O . ALA A 1 86 ? -9.485 0.444 25.913 1.00 87.19 86 ALA A O 1
ATOM 652 N N . ALA A 1 87 ? -10.824 1.527 27.350 1.00 87.94 87 ALA A N 1
ATOM 653 C CA . ALA A 1 87 ? -10.410 0.769 28.533 1.00 87.94 87 ALA A CA 1
ATOM 654 C C . ALA A 1 87 ? -10.966 -0.670 28.560 1.00 87.94 87 ALA A C 1
ATOM 656 O O . ALA A 1 87 ? -10.541 -1.494 29.374 1.00 87.94 87 ALA A O 1
ATOM 657 N N . THR A 1 88 ? -11.917 -0.991 27.680 1.00 84.19 88 THR A N 1
ATOM 658 C CA . THR A 1 88 ? -12.551 -2.308 27.626 1.00 84.19 88 THR A CA 1
ATOM 659 C C . THR A 1 88 ? -11.618 -3.325 26.944 1.00 84.19 88 THR A C 1
ATOM 661 O O . THR A 1 88 ? -11.033 -3.012 25.906 1.00 84.19 88 THR A O 1
ATOM 664 N N . PRO A 1 89 ? -11.515 -4.585 27.427 1.00 75.75 89 PRO A N 1
ATOM 665 C CA . PRO A 1 89 ? -10.569 -5.588 26.907 1.00 75.75 89 PRO A CA 1
ATOM 666 C C . PRO A 1 89 ? -10.688 -5.923 25.413 1.00 75.75 89 PRO A C 1
ATOM 668 O O . PRO A 1 89 ? -9.827 -6.605 24.865 1.00 75.75 89 PRO A O 1
ATOM 671 N N . ARG A 1 90 ? -11.781 -5.507 24.763 1.00 71.00 90 ARG A N 1
ATOM 672 C CA . ARG A 1 90 ? -12.075 -5.791 23.354 1.00 71.00 90 ARG A CA 1
ATOM 673 C C . ARG A 1 90 ? -11.666 -4.671 22.393 1.00 71.00 90 ARG A C 1
ATOM 675 O O . ARG A 1 90 ? -11.826 -4.863 21.196 1.00 71.00 90 ARG A O 1
ATOM 682 N N . GLY A 1 91 ? -11.132 -3.549 22.891 1.00 73.31 91 GLY A N 1
ATOM 683 C CA . GLY A 1 91 ? -10.569 -2.489 22.047 1.00 73.31 91 GLY A CA 1
ATOM 684 C C . GLY A 1 91 ? -11.581 -1.842 21.095 1.00 73.31 91 GLY A C 1
ATOM 685 O O . GLY A 1 91 ? -11.255 -1.585 19.939 1.00 73.31 91 GLY A O 1
ATOM 686 N N . VAL A 1 92 ? -12.814 -1.608 21.560 1.00 85.19 92 VAL A N 1
ATOM 687 C CA . VAL A 1 92 ? -13.849 -0.957 20.745 1.00 85.19 92 VAL A CA 1
ATOM 688 C C . VAL A 1 92 ? -13.421 0.480 20.465 1.00 85.19 92 VAL A C 1
ATOM 690 O O . VAL A 1 92 ? -13.220 1.270 21.390 1.00 85.19 92 VAL A O 1
ATOM 693 N N . THR A 1 93 ? -13.289 0.821 19.186 1.00 84.88 93 THR A N 1
ATOM 694 C CA . THR A 1 93 ? -12.834 2.151 18.773 1.00 84.88 93 THR A CA 1
ATOM 695 C C . THR A 1 93 ? -14.042 2.994 18.394 1.00 84.88 93 THR A C 1
ATOM 697 O O . THR A 1 93 ? -14.707 2.727 17.400 1.00 84.88 93 THR A O 1
ATOM 700 N N . LEU A 1 94 ? -14.347 4.011 19.200 1.00 90.31 94 LEU A N 1
ATOM 701 C CA . LEU A 1 94 ? -15.378 4.997 18.876 1.00 90.31 94 LEU A CA 1
ATOM 702 C C . LEU A 1 94 ? -14.786 6.089 17.980 1.00 90.31 94 LEU A C 1
ATOM 704 O O . LEU A 1 94 ? -13.828 6.773 18.363 1.00 90.31 94 LEU A O 1
ATOM 708 N N . VAL A 1 95 ? -15.373 6.247 16.795 1.00 88.50 95 VAL A N 1
ATOM 709 C CA . VAL A 1 95 ? -15.001 7.255 15.799 1.00 88.50 95 VAL A CA 1
ATOM 710 C C . VAL A 1 95 ? -16.232 8.075 15.463 1.00 88.50 95 VAL A C 1
ATOM 712 O O . VAL A 1 95 ? -17.334 7.548 15.335 1.00 88.50 95 VAL A O 1
ATOM 715 N N . TRP A 1 96 ? -16.058 9.379 15.319 1.00 91.25 96 TRP A N 1
ATOM 716 C CA . TRP A 1 96 ? -17.131 10.262 14.905 1.00 91.25 96 TRP A CA 1
ATOM 717 C C . TRP A 1 96 ? -16.587 11.366 14.017 1.00 91.25 96 TRP A C 1
ATOM 719 O O . TRP A 1 96 ? -15.453 11.817 14.188 1.00 91.25 96 TRP A O 1
ATOM 729 N N . ASP A 1 97 ? -17.399 11.789 13.057 1.00 81.31 97 ASP A N 1
ATOM 730 C CA . ASP A 1 97 ? -16.988 12.772 12.063 1.00 81.31 97 ASP A CA 1
ATOM 731 C C . ASP A 1 97 ? -17.493 14.162 12.445 1.00 81.31 97 ASP A C 1
ATOM 733 O O . ASP A 1 97 ? -18.687 14.457 12.393 1.00 81.31 97 ASP A O 1
ATOM 737 N N . VAL A 1 98 ? -16.562 15.017 12.861 1.00 84.50 98 VAL A N 1
ATOM 738 C CA . VAL A 1 98 ? -16.860 16.393 13.270 1.00 84.50 98 VAL A CA 1
ATOM 739 C C . VAL A 1 98 ? -17.359 17.229 12.091 1.00 84.50 98 VAL A C 1
ATOM 741 O O . VAL A 1 98 ? -18.165 18.140 12.296 1.00 84.50 98 VAL A O 1
ATOM 744 N N . GLN A 1 99 ? -16.893 16.938 10.875 1.00 79.69 99 GLN A N 1
ATOM 745 C CA . GLN A 1 99 ? -17.264 17.689 9.686 1.00 79.69 99 GLN A CA 1
ATOM 746 C C . GLN A 1 99 ? -18.697 17.347 9.275 1.00 79.69 99 GLN A C 1
ATOM 748 O O . GLN A 1 99 ? -19.520 18.253 9.196 1.00 79.69 99 GLN A O 1
ATOM 753 N N . ASP A 1 100 ? -19.044 16.061 9.196 1.00 82.88 100 ASP A N 1
ATOM 754 C CA . ASP A 1 100 ? -20.425 15.635 8.926 1.00 82.88 100 ASP A CA 1
ATOM 755 C C . ASP A 1 100 ? -21.419 16.149 9.971 1.00 82.88 100 ASP A C 1
ATOM 757 O O . ASP A 1 100 ? -22.546 16.523 9.643 1.00 82.88 100 ASP A O 1
ATOM 761 N N . MET A 1 101 ? -21.025 16.183 11.249 1.00 88.50 101 MET A N 1
ATOM 762 C CA . MET A 1 101 ? -21.885 16.747 12.291 1.00 88.50 101 MET A CA 1
ATOM 763 C C . MET A 1 101 ? -22.095 18.248 12.104 1.00 88.50 101 MET A C 1
ATOM 765 O O . MET A 1 101 ? -23.212 18.739 12.277 1.00 88.50 101 MET A O 1
ATOM 769 N N . ARG A 1 102 ? -21.047 18.976 11.705 1.00 86.81 102 ARG A N 1
ATOM 770 C CA . ARG A 1 102 ? -21.143 20.402 11.383 1.00 86.81 102 ARG A CA 1
ATOM 771 C C . ARG A 1 102 ? -22.017 20.638 10.151 1.00 86.81 102 ARG A C 1
ATOM 773 O O . ARG A 1 102 ? -22.853 21.538 10.182 1.00 86.81 102 ARG A O 1
ATOM 780 N N . ASP A 1 103 ? -21.869 19.824 9.114 1.00 84.69 103 ASP A N 1
ATOM 781 C CA . ASP A 1 103 ? -22.618 19.947 7.861 1.00 84.69 103 ASP A CA 1
ATOM 782 C C . ASP A 1 103 ? -24.098 19.587 8.045 1.00 84.69 103 ASP A C 1
ATOM 784 O O . ASP A 1 103 ? -24.982 20.236 7.481 1.00 84.69 103 ASP A O 1
ATOM 788 N N . ALA A 1 104 ? -24.396 18.650 8.948 1.00 89.69 104 ALA A N 1
ATOM 789 C CA . ALA A 1 104 ? -25.751 18.368 9.417 1.00 89.69 104 ALA A CA 1
ATOM 790 C C . ALA A 1 104 ? -26.312 19.435 10.379 1.00 89.69 104 ALA A C 1
ATOM 792 O O . ALA A 1 104 ? -27.445 19.302 10.842 1.00 89.69 104 ALA A O 1
ATOM 793 N N . SER A 1 105 ? -25.552 20.497 10.678 1.00 93.88 105 SER A N 1
ATOM 794 C CA . SER A 1 105 ? -25.920 21.553 11.632 1.00 93.88 105 SER A CA 1
ATOM 795 C C . SER A 1 105 ? -26.244 21.024 13.037 1.00 93.88 105 SER A C 1
ATOM 797 O O . SER A 1 105 ? -27.074 21.598 13.747 1.00 93.88 105 SER A O 1
ATOM 799 N N . LEU A 1 106 ? -25.596 19.933 13.454 1.00 93.62 106 LEU A N 1
ATOM 800 C CA . LEU A 1 106 ? -25.745 19.385 14.799 1.00 93.62 106 LEU A CA 1
ATOM 801 C C . LEU A 1 106 ? -24.969 20.239 15.800 1.00 93.62 106 LEU A C 1
ATOM 803 O O . LEU A 1 106 ? -23.788 20.542 15.620 1.00 93.62 106 LEU A O 1
ATOM 807 N N . ASN A 1 107 ? -25.645 20.625 16.881 1.00 94.19 107 ASN A N 1
ATOM 808 C CA . ASN A 1 107 ? -25.014 21.382 17.948 1.00 94.19 107 ASN A CA 1
ATOM 809 C C . ASN A 1 107 ? -24.250 20.440 18.887 1.00 94.19 107 ASN A C 1
ATOM 811 O O . ASN A 1 107 ? -24.837 19.751 19.718 1.00 94.19 107 ASN A O 1
ATOM 815 N N . MET A 1 108 ? -22.928 20.459 18.770 1.00 93.88 108 MET A N 1
ATOM 816 C CA . MET A 1 108 ? -22.000 19.670 19.583 1.00 93.88 108 MET A CA 1
ATOM 817 C C . MET A 1 108 ? -21.967 20.083 21.068 1.00 93.88 108 MET A C 1
ATOM 819 O O . MET A 1 108 ? -21.529 19.304 21.917 1.00 93.88 108 MET A O 1
ATOM 823 N N . ASP A 1 109 ? -22.484 21.270 21.391 1.00 96.25 109 ASP A N 1
ATOM 824 C CA . ASP A 1 109 ? -22.615 21.781 22.759 1.00 96.25 109 ASP A CA 1
ATOM 825 C C . ASP A 1 109 ? -23.968 21.432 23.403 1.00 96.25 109 ASP A C 1
ATOM 827 O O . ASP A 1 109 ? -24.297 21.941 24.477 1.00 96.25 109 ASP A O 1
ATOM 831 N N . TRP A 1 110 ? -24.779 20.578 22.765 1.00 95.38 110 TRP A N 1
ATOM 832 C CA . TRP A 1 110 ? -26.062 20.152 23.321 1.00 95.38 110 TRP A CA 1
ATOM 833 C C . TRP A 1 110 ? -25.860 19.481 24.693 1.00 95.38 110 TRP A C 1
ATOM 835 O O . TRP A 1 110 ? -25.054 18.550 24.792 1.00 95.38 110 TRP A O 1
ATOM 845 N N . PRO A 1 111 ? -26.560 19.925 25.756 1.00 97.31 111 PRO A N 1
ATOM 846 C CA . PRO A 1 111 ? -26.406 19.343 27.081 1.00 97.31 111 PRO A CA 1
ATOM 847 C C . PRO A 1 111 ? -27.068 17.964 27.140 1.00 97.31 111 PRO A C 1
ATOM 849 O O . PRO A 1 111 ? -28.263 17.814 26.881 1.00 97.31 111 PRO A O 1
ATOM 852 N N . VAL A 1 112 ? -26.285 16.958 27.512 1.00 97.56 112 VAL A N 1
ATOM 853 C CA . VAL A 1 112 ? -26.718 15.576 27.712 1.00 97.56 112 VAL A CA 1
ATOM 854 C C . VAL A 1 112 ? -26.784 15.297 29.211 1.00 97.56 112 VAL A C 1
ATOM 856 O O . VAL A 1 112 ? -25.815 15.512 29.944 1.00 97.56 112 VAL A O 1
ATOM 859 N N . THR A 1 113 ? -27.935 14.800 29.661 1.00 97.56 113 THR A N 1
ATOM 860 C CA . THR A 1 113 ? -28.151 14.344 31.038 1.00 97.56 113 THR A CA 1
ATOM 861 C C . THR A 1 113 ? -28.589 12.888 30.998 1.00 97.56 113 THR A C 1
ATOM 863 O O . THR A 1 113 ? -29.665 12.578 30.489 1.00 97.56 113 THR A O 1
ATOM 866 N N . ALA A 1 114 ? -27.757 11.995 31.528 1.00 96.88 114 ALA A N 1
ATOM 867 C CA . ALA A 1 114 ? -28.009 10.560 31.560 1.00 96.88 114 ALA A CA 1
ATOM 868 C C . ALA A 1 114 ? -27.402 9.959 32.832 1.00 96.88 114 ALA A C 1
ATOM 870 O O . ALA A 1 114 ? -26.199 10.063 33.060 1.00 96.88 114 ALA A O 1
ATOM 871 N N . GLN A 1 115 ? -28.241 9.321 33.650 1.00 96.62 115 GLN A N 1
ATOM 872 C CA . GLN A 1 115 ? -27.827 8.611 34.859 1.00 96.62 115 GLN A CA 1
ATOM 873 C C . GLN A 1 115 ? -28.352 7.186 34.806 1.00 96.62 115 GLN A C 1
ATOM 875 O O . GLN A 1 115 ? -29.555 6.947 34.928 1.00 96.62 115 GLN A O 1
ATOM 880 N N . ALA A 1 116 ? -27.451 6.238 34.592 1.00 96.50 116 ALA A N 1
ATOM 881 C CA . ALA A 1 116 ? -27.801 4.837 34.463 1.00 96.50 116 ALA A CA 1
ATOM 882 C C . ALA A 1 116 ? -26.585 3.959 34.741 1.00 96.50 116 ALA A C 1
ATOM 884 O O . ALA A 1 116 ? -25.452 4.325 34.449 1.00 96.50 116 ALA A O 1
ATOM 885 N N . LYS A 1 117 ? -26.833 2.783 35.309 1.00 96.12 117 LYS A N 1
ATOM 886 C CA . LYS A 1 117 ? -25.802 1.791 35.613 1.00 96.12 117 LYS A CA 1
ATOM 887 C C . LYS A 1 117 ? -26.088 0.509 34.867 1.00 96.12 117 LYS A C 1
ATOM 889 O O . LYS A 1 117 ? -27.254 0.210 34.600 1.00 96.12 117 LYS A O 1
ATOM 894 N N . GLY A 1 118 ? -25.051 -0.269 34.589 1.00 94.00 118 GLY A N 1
ATOM 895 C CA . GLY A 1 118 ? -25.252 -1.584 33.994 1.00 94.00 118 GLY A CA 1
ATOM 896 C C . GLY A 1 118 ? -25.612 -1.550 32.502 1.00 94.00 118 GLY A C 1
ATOM 897 O O . GLY A 1 118 ? -26.253 -2.486 32.033 1.00 94.00 118 GLY A O 1
ATOM 898 N N . LEU A 1 119 ? -25.288 -0.480 31.767 1.00 94.31 119 LEU A N 1
ATOM 899 C CA . LEU A 1 119 ? -25.713 -0.320 30.373 1.00 94.31 119 LEU A CA 1
ATOM 900 C C . LEU A 1 119 ? -24.784 -1.036 29.392 1.00 94.31 119 LEU A C 1
ATOM 902 O O . LEU A 1 119 ? -23.565 -1.019 29.546 1.00 94.31 119 LEU A O 1
ATOM 906 N N . SER A 1 120 ? -25.356 -1.588 28.325 1.00 92.62 120 SER A N 1
ATOM 907 C CA . SER A 1 120 ? -24.583 -1.943 27.126 1.00 92.62 120 SER A CA 1
ATOM 908 C C . SER A 1 120 ? -24.149 -0.686 26.360 1.00 92.62 120 SER A C 1
ATOM 910 O O . SER A 1 120 ? -24.760 0.377 26.495 1.00 92.62 120 SER A O 1
ATOM 912 N N . LEU A 1 121 ? -23.119 -0.798 25.514 1.00 92.94 121 LEU A N 1
ATOM 913 C CA . LEU A 1 121 ? -22.650 0.322 24.690 1.00 92.94 121 LEU A CA 1
ATOM 914 C C . LEU A 1 121 ? -23.751 0.869 23.773 1.00 92.94 121 LEU A C 1
ATOM 916 O O . LEU A 1 121 ? -23.886 2.080 23.633 1.00 92.94 121 LEU A O 1
ATOM 920 N N . SER A 1 122 ? -24.569 -0.010 23.192 1.00 91.88 122 SER A N 1
ATOM 921 C CA . SER A 1 122 ? -25.698 0.384 22.343 1.00 91.88 122 SER A CA 1
ATOM 922 C C . SER A 1 122 ? -26.763 1.166 23.119 1.00 91.88 122 SER A C 1
ATOM 924 O O . SER A 1 122 ? -27.274 2.168 22.620 1.00 91.88 122 SER A O 1
ATOM 926 N N . GLN A 1 123 ? -27.066 0.764 24.357 1.00 94.50 123 GLN A N 1
ATOM 927 C CA . GLN A 1 123 ? -27.987 1.495 25.235 1.00 94.50 123 GLN A CA 1
ATOM 928 C C . GLN A 1 123 ? -27.404 2.836 25.688 1.00 94.50 123 GLN A C 1
ATOM 930 O O . GLN A 1 123 ? -28.116 3.836 25.690 1.00 94.50 123 GLN A O 1
ATOM 935 N N . ALA A 1 124 ? -26.117 2.867 26.040 1.00 95.56 124 ALA A N 1
ATOM 936 C CA . ALA A 1 124 ? -25.404 4.089 26.395 1.00 95.56 124 ALA A CA 1
ATOM 937 C C . ALA A 1 124 ? -25.425 5.102 25.238 1.00 95.56 124 ALA A C 1
ATOM 939 O O . ALA A 1 124 ? -25.800 6.257 25.434 1.00 95.56 124 ALA A O 1
ATOM 940 N N . LEU A 1 125 ? -25.116 4.652 24.017 1.00 95.38 125 LEU A N 1
ATOM 941 C CA . LEU A 1 125 ? -25.207 5.472 22.808 1.00 95.38 125 LEU A CA 1
ATOM 942 C C . LEU A 1 125 ? -26.641 5.935 22.540 1.00 95.38 125 LEU A C 1
ATOM 944 O O . LEU A 1 125 ? -26.845 7.108 22.255 1.00 95.38 125 LEU A O 1
ATOM 948 N N . GLY A 1 126 ? -27.641 5.069 22.710 1.00 95.44 126 GLY A N 1
ATOM 949 C CA . GLY A 1 126 ? -29.050 5.441 22.547 1.00 95.44 126 GLY A CA 1
ATOM 950 C C . GLY A 1 126 ? -29.559 6.490 23.547 1.00 95.44 126 GLY A C 1
ATOM 951 O O . GLY A 1 126 ? -30.546 7.160 23.260 1.00 95.44 126 GLY A O 1
ATOM 952 N N . LEU A 1 127 ? -28.905 6.642 24.706 1.00 96.38 127 LEU A N 1
ATOM 953 C CA . LEU A 1 127 ? -29.225 7.681 25.693 1.00 96.38 127 LEU A CA 1
ATOM 954 C C . LEU A 1 127 ? -28.474 8.994 25.446 1.00 96.38 127 LEU A C 1
ATOM 956 O O . LEU A 1 127 ? -28.995 10.058 25.775 1.00 96.38 127 LEU A O 1
ATOM 960 N N . ILE A 1 128 ? -27.248 8.919 24.919 1.00 96.56 128 ILE A N 1
ATOM 961 C CA . ILE A 1 128 ? -26.387 10.088 24.689 1.00 96.56 128 ILE A CA 1
ATOM 962 C C . ILE A 1 128 ? -26.697 10.756 23.347 1.00 96.56 1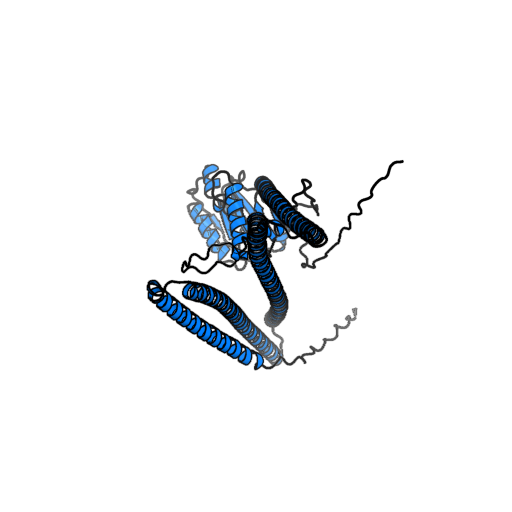28 ILE A C 1
ATOM 964 O O . ILE A 1 128 ? -26.670 11.983 23.252 1.00 96.56 128 ILE A O 1
ATOM 968 N N . LEU A 1 129 ? -26.961 9.964 22.304 1.00 96.00 129 LEU A N 1
ATOM 969 C CA . LEU A 1 129 ? -27.123 10.471 20.948 1.00 96.00 129 LEU A CA 1
ATOM 970 C C . LEU A 1 129 ? -28.506 11.116 20.751 1.00 96.00 129 LEU A C 1
ATOM 972 O O . LEU A 1 129 ? -29.524 10.517 21.109 1.00 96.00 129 LEU A O 1
ATOM 976 N N . PRO A 1 130 ? -28.573 12.312 20.138 1.00 95.06 130 PRO A N 1
ATOM 977 C CA . PRO A 1 130 ? -29.838 12.925 19.751 1.00 95.06 130 PRO A CA 1
ATOM 978 C C . PRO A 1 130 ? -30.526 12.113 18.632 1.00 95.06 130 PRO A C 1
ATOM 980 O O . PRO A 1 130 ? -29.863 11.358 17.917 1.00 95.06 130 PRO A O 1
ATOM 983 N N . PRO A 1 131 ? -31.851 12.253 18.436 1.00 94.38 131 PRO A N 1
ATOM 984 C CA . PRO A 1 131 ? -32.615 11.427 17.496 1.00 94.38 131 PRO A CA 1
ATOM 985 C C . PRO A 1 131 ? -32.210 11.594 16.022 1.00 94.38 131 PRO A C 1
ATOM 987 O O . PRO A 1 131 ? -32.544 10.735 15.200 1.00 94.38 131 PRO A O 1
ATOM 990 N N . GLU A 1 132 ? -31.514 12.672 15.671 1.00 94.38 132 GLU A N 1
ATOM 991 C CA . GLU A 1 132 ? -30.951 12.939 14.344 1.00 94.38 132 GLU A CA 1
ATOM 992 C C . GLU A 1 132 ? -29.641 12.180 14.087 1.00 94.38 132 GLU A C 1
ATOM 994 O O . GLU A 1 132 ? -29.226 12.035 12.934 1.00 94.38 132 GLU A O 1
ATOM 999 N N . MET A 1 133 ? -28.999 11.685 15.145 1.00 94.12 133 MET A N 1
ATOM 1000 C CA . MET A 1 133 ? -27.802 10.859 15.080 1.00 94.12 133 MET A CA 1
ATOM 1001 C C . MET A 1 133 ? -28.150 9.381 15.205 1.00 94.12 133 MET A C 1
ATOM 1003 O O . MET A 1 133 ? -29.199 8.992 15.720 1.00 94.12 133 MET A O 1
ATOM 1007 N N . ASP A 1 134 ? -27.257 8.549 14.696 1.00 93.06 134 ASP A N 1
ATOM 1008 C CA . ASP A 1 134 ? -27.301 7.105 14.884 1.00 93.06 134 ASP A CA 1
ATOM 1009 C C . ASP A 1 134 ? -25.861 6.591 14.982 1.00 93.06 134 ASP A C 1
ATOM 1011 O O . ASP A 1 134 ? -24.899 7.374 14.998 1.00 93.06 134 ASP A O 1
ATOM 1015 N N . PHE A 1 135 ? -25.706 5.281 15.078 1.00 91.81 135 PHE A N 1
ATOM 1016 C CA . PHE A 1 135 ? -24.401 4.653 15.061 1.00 91.81 135 PHE A CA 1
ATOM 1017 C C . PHE A 1 135 ? -24.400 3.401 14.195 1.00 91.81 135 PHE A C 1
ATOM 1019 O O . PHE A 1 135 ? -25.383 2.664 14.114 1.00 91.81 135 PHE A O 1
ATOM 1026 N N . GLU A 1 136 ? -23.258 3.139 13.575 1.00 86.81 136 GLU A N 1
ATOM 1027 C CA . GLU A 1 136 ? -23.013 1.927 12.808 1.00 86.81 136 GLU A CA 1
ATOM 1028 C C . GLU A 1 136 ? -21.804 1.198 13.383 1.00 86.81 136 GLU A C 1
ATOM 1030 O O . GLU A 1 136 ? -20.803 1.815 13.748 1.00 86.81 136 GLU A O 1
ATOM 1035 N N . VAL A 1 137 ? -21.909 -0.124 13.513 1.00 84.88 137 VAL A N 1
ATOM 1036 C CA . VAL A 1 137 ? -20.812 -0.953 14.013 1.00 84.88 137 VAL A CA 1
ATOM 1037 C C . VAL A 1 137 ? -20.202 -1.723 12.854 1.00 84.88 137 VAL A C 1
ATOM 1039 O O . VAL A 1 137 ? -20.890 -2.489 12.177 1.00 84.88 137 VAL A O 1
ATOM 1042 N N . HIS A 1 138 ? -18.906 -1.532 12.652 1.00 77.56 138 HIS A N 1
ATOM 1043 C CA . HIS A 1 138 ? -18.129 -2.193 11.614 1.00 77.56 138 HIS A CA 1
ATOM 1044 C C . HIS A 1 138 ? -17.555 -3.535 12.095 1.00 77.56 138 HIS A C 1
ATOM 1046 O O . HIS A 1 138 ? -17.450 -3.806 13.291 1.00 77.56 138 HIS A O 1
ATOM 1052 N N . GLU A 1 139 ? -17.180 -4.405 11.149 1.00 71.88 139 GLU A N 1
ATOM 1053 C CA . GLU A 1 139 ? -16.665 -5.757 11.436 1.00 71.88 139 GLU A CA 1
ATOM 1054 C C . GLU A 1 139 ? -15.351 -5.766 12.233 1.00 71.88 139 GLU A C 1
ATOM 1056 O O . GLU A 1 139 ? -15.054 -6.742 12.921 1.00 71.88 139 GLU A O 1
ATOM 1061 N N . ASP A 1 140 ? -14.580 -4.685 12.148 1.00 67.19 140 ASP A N 1
ATOM 1062 C CA . ASP A 1 140 ? -13.310 -4.475 12.845 1.00 67.19 140 ASP A CA 1
ATOM 1063 C C . ASP A 1 140 ? -13.483 -4.071 14.322 1.00 67.19 140 ASP A C 1
ATOM 1065 O O . ASP A 1 140 ? -12.496 -3.975 15.048 1.00 67.19 140 ASP A O 1
ATOM 1069 N N . GLY A 1 141 ? -14.721 -3.866 14.790 1.00 77.25 141 GLY A N 1
ATOM 1070 C CA . GLY A 1 141 ? -14.999 -3.382 16.144 1.00 77.25 141 GLY A CA 1
ATOM 1071 C C . GLY A 1 141 ? -14.995 -1.858 16.269 1.00 77.25 141 GLY A C 1
ATOM 1072 O O . GLY A 1 141 ? -15.091 -1.344 17.387 1.00 77.25 141 GLY A O 1
ATOM 1073 N N . THR A 1 142 ? -14.914 -1.132 15.154 1.00 82.12 142 THR A N 1
ATOM 1074 C CA . THR A 1 142 ? -15.065 0.322 15.128 1.00 82.12 142 THR A CA 1
ATOM 1075 C C . THR A 1 142 ? -16.550 0.686 15.158 1.00 82.12 142 THR A C 1
ATOM 1077 O O . THR A 1 142 ? -17.353 0.163 14.384 1.00 82.12 142 THR A O 1
ATOM 1080 N N . VAL A 1 143 ? -16.935 1.589 16.059 1.00 88.31 143 VAL A N 1
ATOM 1081 C CA . VAL A 1 143 ? -18.291 2.140 16.141 1.00 88.31 143 VAL A CA 1
ATOM 1082 C C . VAL A 1 143 ? -18.254 3.562 15.603 1.00 88.31 143 VAL A C 1
ATOM 1084 O O . VAL A 1 143 ? -17.619 4.440 16.194 1.00 88.31 143 VAL A O 1
ATOM 1087 N N . LEU A 1 144 ? -18.930 3.774 14.478 1.00 87.25 144 LEU A N 1
ATOM 1088 C CA . LEU A 1 144 ? -19.019 5.056 13.805 1.00 87.25 144 LEU A CA 1
ATOM 1089 C C . LEU A 1 144 ? -20.268 5.807 14.263 1.00 87.25 144 LEU A C 1
ATOM 1091 O O . LEU A 1 144 ? -21.382 5.307 14.125 1.00 87.25 144 LEU A O 1
ATOM 1095 N N . LEU A 1 145 ? -20.081 7.020 14.777 1.00 91.88 145 LEU A N 1
ATOM 1096 C CA . LEU A 1 145 ? -21.159 7.925 15.171 1.00 91.88 145 LEU A CA 1
ATOM 1097 C C . LEU A 1 145 ? -21.301 9.037 14.131 1.00 91.88 145 LEU A C 1
ATOM 1099 O O . LEU A 1 145 ? -20.316 9.675 13.743 1.00 91.88 145 LEU A O 1
ATOM 1103 N N . GLY A 1 146 ? -22.532 9.314 13.714 1.00 91.62 146 GLY A N 1
ATOM 1104 C CA . GLY A 1 146 ? -22.800 10.362 12.738 1.00 91.62 146 GLY A CA 1
ATOM 1105 C C . GLY A 1 146 ? -24.285 10.698 12.618 1.00 91.62 146 GLY A C 1
ATOM 1106 O O . GLY A 1 146 ? -25.131 10.034 13.219 1.00 91.62 146 GLY A O 1
ATOM 1107 N N . PRO A 1 147 ? -24.630 11.743 11.853 1.00 92.25 147 PRO A N 1
ATOM 1108 C CA . PRO A 1 147 ? -26.018 12.025 11.519 1.00 92.25 147 PRO A CA 1
ATOM 1109 C C . PRO A 1 147 ? -26.609 10.889 10.670 1.00 92.25 147 PRO A C 1
ATOM 1111 O O . PRO A 1 147 ? -25.942 10.378 9.772 1.00 92.25 147 PRO A O 1
ATOM 1114 N N . LYS A 1 148 ? -27.885 10.544 10.874 1.00 90.00 148 LYS A N 1
ATOM 1115 C CA . LYS A 1 148 ? -28.582 9.456 10.149 1.00 90.00 148 LYS A CA 1
ATOM 1116 C C . LYS A 1 148 ? -28.473 9.534 8.630 1.00 90.00 148 LYS A C 1
ATOM 1118 O O . LYS A 1 148 ? -28.394 8.511 7.967 1.00 90.00 148 LYS A O 1
ATOM 1123 N N . ASN A 1 149 ? -28.460 10.749 8.088 1.00 84.69 149 ASN A N 1
ATOM 1124 C CA . ASN A 1 149 ? -28.401 10.983 6.644 1.00 84.69 149 ASN A CA 1
ATOM 1125 C C . ASN A 1 149 ? -26.983 10.860 6.064 1.00 84.69 149 ASN A C 1
ATOM 1127 O O . ASN A 1 149 ? -26.834 10.797 4.848 1.00 84.69 149 ASN A O 1
ATOM 1131 N N . PHE A 1 150 ? -25.965 10.878 6.925 1.00 78.19 150 PHE A N 1
ATOM 1132 C CA . PHE A 1 150 ? -24.550 10.868 6.558 1.00 78.19 150 PHE A CA 1
ATOM 1133 C C . PHE A 1 150 ? -23.841 9.592 6.995 1.00 78.19 150 PHE A C 1
ATOM 1135 O O . PHE A 1 150 ? -22.751 9.316 6.501 1.00 78.19 150 PHE A O 1
ATOM 1142 N N . LEU A 1 151 ? -24.451 8.806 7.890 1.00 79.50 151 LEU A N 1
ATOM 1143 C CA . LEU A 1 151 ? -23.975 7.470 8.203 1.00 79.50 151 LEU A CA 1
ATOM 1144 C C . LEU A 1 151 ? -24.005 6.642 6.923 1.00 79.50 151 LEU A C 1
ATOM 1146 O O . LEU A 1 151 ? -25.077 6.408 6.353 1.00 79.50 151 LEU A O 1
ATOM 1150 N N . PRO A 1 152 ? -22.828 6.261 6.418 1.00 62.84 152 PRO A N 1
ATOM 1151 C CA . PRO A 1 152 ? -22.740 5.612 5.138 1.00 62.84 152 PRO A CA 1
ATOM 1152 C C . PRO A 1 152 ? -23.168 4.162 5.325 1.00 62.84 152 PRO A C 1
ATOM 1154 O O . PRO A 1 152 ? -22.346 3.293 5.584 1.00 62.84 152 PRO A O 1
ATOM 1157 N N . HIS A 1 153 ? -24.452 3.900 5.089 1.00 62.84 153 HIS A N 1
ATOM 1158 C CA . HIS A 1 153 ? -25.024 2.552 5.075 1.00 62.84 153 HIS A CA 1
ATOM 1159 C C . HIS A 1 153 ? -24.359 1.594 4.060 1.00 62.84 153 HIS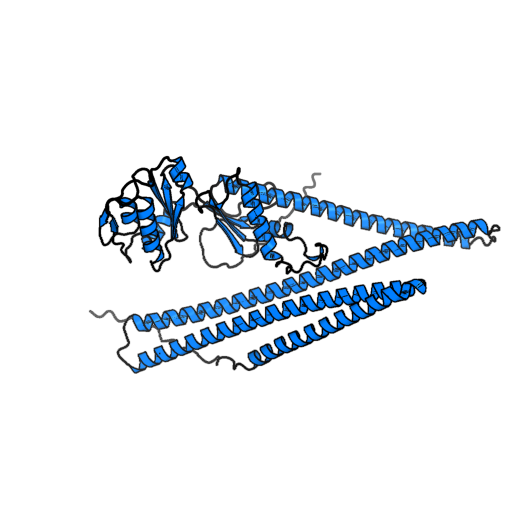 A C 1
ATOM 1161 O O . HIS A 1 153 ? -24.723 0.419 4.001 1.00 62.84 153 HIS A O 1
ATOM 1167 N N . ASP A 1 154 ? -23.424 2.097 3.244 1.00 67.81 154 ASP A N 1
ATOM 1168 C CA . ASP A 1 154 ? -22.792 1.408 2.124 1.00 67.81 154 ASP A CA 1
ATOM 1169 C C . ASP A 1 154 ? -21.257 1.636 2.076 1.00 67.81 154 ASP A C 1
ATOM 1171 O O . ASP A 1 154 ? -20.676 1.724 0.991 1.00 67.81 154 ASP A O 1
ATOM 1175 N N . LEU A 1 155 ? -20.560 1.740 3.222 1.00 74.50 155 LEU A N 1
ATOM 1176 C CA . LEU A 1 155 ? -19.103 1.519 3.207 1.00 74.50 155 LEU A CA 1
ATOM 1177 C C . LEU A 1 155 ? -18.841 0.042 2.929 1.00 74.50 155 LEU A C 1
ATOM 1179 O O . LEU A 1 155 ? -19.173 -0.833 3.729 1.00 74.50 155 LEU A O 1
ATOM 1183 N N . THR A 1 156 ? -18.237 -0.241 1.782 1.00 80.75 156 THR A N 1
ATOM 1184 C CA . THR A 1 156 ? -17.878 -1.606 1.410 1.00 80.75 156 THR A CA 1
ATOM 1185 C C . THR A 1 156 ? -16.388 -1.806 1.613 1.00 80.75 156 THR A C 1
ATOM 1187 O O . THR A 1 156 ? -15.583 -1.016 1.132 1.00 80.75 156 THR A O 1
ATOM 1190 N N . LEU A 1 157 ? -15.995 -2.879 2.293 1.00 85.06 157 LEU A N 1
ATOM 1191 C CA . LEU A 1 157 ? -14.603 -3.313 2.286 1.00 85.06 157 LEU A CA 1
ATOM 1192 C C . LEU A 1 157 ? -14.354 -4.119 1.008 1.00 85.06 157 LEU A C 1
ATOM 1194 O O . LEU A 1 157 ? -14.954 -5.176 0.810 1.00 85.06 157 LEU A O 1
ATOM 1198 N N . LYS A 1 158 ? -13.455 -3.638 0.150 1.00 89.56 158 LYS A N 1
ATOM 1199 C CA . LYS A 1 158 ? -13.027 -4.332 -1.072 1.00 89.56 158 LYS A CA 1
ATOM 1200 C C . LYS A 1 158 ? -11.534 -4.613 -1.027 1.00 89.56 158 LYS A C 1
ATOM 1202 O O . LYS A 1 158 ? -10.737 -3.755 -0.646 1.00 89.56 158 LYS A O 1
ATOM 1207 N N . ILE A 1 159 ? -11.159 -5.821 -1.440 1.00 90.31 159 ILE A N 1
ATOM 1208 C CA . ILE A 1 159 ? -9.762 -6.242 -1.542 1.00 90.31 159 ILE A CA 1
ATOM 1209 C C . ILE A 1 159 ? -9.357 -6.163 -3.008 1.00 90.31 159 ILE A C 1
ATOM 1211 O O . ILE A 1 159 ? -10.025 -6.721 -3.872 1.00 90.31 159 ILE A O 1
ATOM 1215 N N . TYR A 1 160 ? -8.250 -5.494 -3.293 1.00 94.19 160 TYR A N 1
ATOM 1216 C CA . TYR A 1 160 ? -7.706 -5.311 -4.628 1.00 94.19 160 TYR A CA 1
ATOM 1217 C C . TYR A 1 160 ? -6.389 -6.061 -4.778 1.00 94.19 160 TYR A C 1
ATOM 1219 O O . TYR A 1 160 ? -5.470 -5.869 -3.982 1.00 94.19 160 TYR A O 1
ATOM 1227 N N . ASP A 1 161 ? -6.271 -6.858 -5.839 1.00 94.69 161 ASP A N 1
ATOM 1228 C CA . ASP A 1 161 ? -4.970 -7.339 -6.306 1.00 94.69 161 ASP A CA 1
ATOM 1229 C C . ASP A 1 161 ? -4.305 -6.235 -7.137 1.00 94.69 161 ASP A C 1
ATOM 1231 O O . ASP A 1 161 ? -4.681 -5.956 -8.280 1.00 94.69 161 ASP A O 1
ATOM 1235 N N . VAL A 1 162 ? -3.335 -5.576 -6.511 1.00 95.44 162 VAL A N 1
ATOM 1236 C CA . VAL A 1 162 ? -2.524 -4.484 -7.050 1.00 95.44 162 VAL A CA 1
ATOM 1237 C C . VAL A 1 162 ? -1.083 -4.924 -7.317 1.00 95.44 162 VAL A C 1
ATOM 1239 O O . VAL A 1 162 ? -0.227 -4.071 -7.537 1.00 95.44 162 VAL A O 1
ATOM 1242 N N . GLY A 1 163 ? -0.777 -6.227 -7.331 1.00 94.12 163 GLY A N 1
ATOM 1243 C CA . GLY A 1 163 ? 0.593 -6.722 -7.523 1.00 94.12 163 GLY A CA 1
ATOM 1244 C C . GLY A 1 163 ? 1.245 -6.212 -8.813 1.00 94.12 163 GLY A C 1
ATOM 1245 O O . GLY A 1 163 ? 2.384 -5.737 -8.804 1.00 94.12 163 GLY A O 1
ATOM 1246 N N . GLU A 1 164 ? 0.498 -6.218 -9.919 1.00 91.94 164 GLU A N 1
ATOM 1247 C CA . GLU A 1 164 ? 0.975 -5.663 -11.189 1.00 91.94 164 GLU A CA 1
ATOM 1248 C C . GLU A 1 164 ? 1.138 -4.141 -11.122 1.00 91.94 164 GLU A C 1
ATOM 1250 O O . GLU A 1 164 ? 2.150 -3.623 -11.590 1.00 91.94 164 GLU A O 1
ATOM 1255 N N . VAL A 1 165 ? 0.204 -3.425 -10.486 1.00 93.88 165 VAL A N 1
ATOM 1256 C CA . VAL A 1 165 ? 0.257 -1.960 -10.320 1.00 93.88 165 VAL A CA 1
ATOM 1257 C C . VAL A 1 165 ? 1.477 -1.549 -9.494 1.00 93.88 165 VAL A C 1
ATOM 1259 O O . VAL A 1 165 ? 2.206 -0.636 -9.881 1.00 93.88 165 VAL A O 1
ATOM 1262 N N . LEU A 1 166 ? 1.752 -2.249 -8.392 1.00 93.69 166 LEU A N 1
ATOM 1263 C CA . LEU A 1 166 ? 2.922 -1.994 -7.555 1.00 93.69 166 LEU A CA 1
ATOM 1264 C C . LEU A 1 166 ? 4.218 -2.194 -8.345 1.00 93.69 166 LEU A C 1
ATOM 1266 O O . LEU A 1 166 ? 5.110 -1.356 -8.247 1.00 93.69 166 LEU A O 1
ATOM 1270 N N . SER A 1 167 ? 4.287 -3.210 -9.215 1.00 90.19 167 SER A N 1
ATOM 1271 C CA . SER A 1 167 ? 5.455 -3.431 -10.081 1.00 90.19 167 SER A CA 1
ATOM 1272 C C . SER A 1 167 ? 5.738 -2.264 -11.043 1.00 90.19 167 SER A C 1
ATOM 1274 O O . SER A 1 167 ? 6.885 -2.045 -11.431 1.00 90.19 167 SER A O 1
ATOM 1276 N N . VAL A 1 168 ? 4.711 -1.478 -11.398 1.00 87.56 168 VAL A N 1
ATOM 1277 C CA . VAL A 1 168 ? 4.851 -0.249 -12.200 1.00 87.56 168 VAL A CA 1
ATOM 1278 C C . VAL A 1 168 ? 5.484 0.877 -11.387 1.00 87.56 168 VAL A C 1
ATOM 1280 O O . VAL A 1 168 ? 6.278 1.656 -11.920 1.00 87.56 168 VAL A O 1
ATOM 1283 N N . LEU A 1 169 ? 5.098 0.986 -10.116 1.00 88.88 169 LEU A N 1
ATOM 1284 C CA . LEU A 1 169 ? 5.495 2.066 -9.213 1.00 88.88 169 LEU A CA 1
ATOM 1285 C C . LEU A 1 169 ? 6.851 1.821 -8.549 1.00 88.88 169 LEU A C 1
ATOM 1287 O O . LEU A 1 169 ? 7.499 2.780 -8.112 1.00 88.88 169 LEU A O 1
ATOM 1291 N N . THR A 1 170 ? 7.312 0.568 -8.516 1.00 88.44 170 THR A N 1
ATOM 1292 C CA . THR A 1 170 ? 8.669 0.218 -8.102 1.00 88.44 170 THR A CA 1
ATOM 1293 C C . THR A 1 170 ? 9.668 0.783 -9.111 1.00 88.44 170 THR A C 1
ATOM 1295 O O . THR A 1 170 ? 10.001 0.175 -10.128 1.00 88.44 170 THR A O 1
ATOM 1298 N N . VAL A 1 171 ? 10.169 1.988 -8.835 1.00 70.12 171 VAL A N 1
ATOM 1299 C CA . VAL A 1 171 ? 11.306 2.535 -9.575 1.00 70.12 171 VAL A CA 1
ATOM 1300 C C . VAL A 1 171 ? 12.518 1.675 -9.219 1.00 70.12 171 VAL A C 1
ATOM 1302 O O . VAL A 1 171 ? 12.842 1.572 -8.035 1.00 70.12 171 VAL A O 1
ATOM 1305 N N . PRO A 1 172 ? 13.206 1.059 -10.195 1.00 64.94 172 PRO A N 1
ATOM 1306 C CA . PRO A 1 172 ? 14.420 0.318 -9.898 1.00 64.94 172 PRO A CA 1
ATOM 1307 C C . PRO A 1 172 ? 15.421 1.277 -9.250 1.00 64.94 172 PRO A C 1
ATOM 1309 O O . PRO A 1 172 ? 15.797 2.283 -9.855 1.00 64.94 172 PRO A O 1
ATOM 1312 N N . ALA A 1 173 ? 15.847 0.965 -8.022 1.00 59.62 173 ALA A N 1
ATOM 1313 C CA . ALA A 1 173 ? 16.761 1.789 -7.224 1.00 59.62 173 ALA A CA 1
ATOM 1314 C C . ALA A 1 173 ? 18.044 2.179 -7.990 1.00 59.62 173 ALA A C 1
ATOM 1316 O O . ALA A 1 173 ? 18.620 3.235 -7.753 1.00 59.62 173 ALA A O 1
ATOM 1317 N N . ALA A 1 174 ? 18.432 1.374 -8.983 1.00 57.38 174 ALA A N 1
ATOM 1318 C CA . ALA A 1 174 ? 19.569 1.602 -9.870 1.00 57.38 174 ALA A CA 1
ATOM 1319 C C . ALA A 1 174 ? 19.439 2.807 -10.831 1.00 57.38 174 ALA A C 1
ATOM 1321 O O . ALA A 1 174 ? 20.407 3.131 -11.515 1.00 57.38 174 ALA A O 1
ATOM 1322 N N . ALA A 1 175 ? 18.271 3.453 -10.939 1.00 53.50 175 ALA A N 1
ATOM 1323 C CA . ALA A 1 175 ? 18.067 4.615 -11.814 1.00 53.50 175 ALA A CA 1
ATOM 1324 C C . ALA A 1 175 ? 18.088 5.967 -11.078 1.00 53.50 175 ALA A C 1
ATOM 1326 O O . ALA A 1 175 ? 18.061 7.007 -11.736 1.00 53.50 175 ALA A O 1
ATOM 1327 N N . ALA A 1 176 ? 18.134 5.978 -9.741 1.00 53.59 176 ALA A N 1
ATOM 1328 C CA . ALA A 1 176 ? 18.350 7.217 -9.008 1.00 53.59 176 ALA A CA 1
ATOM 1329 C C . ALA A 1 176 ? 19.827 7.619 -9.183 1.00 53.59 176 ALA A C 1
ATOM 1331 O O . ALA A 1 176 ? 20.704 6.832 -8.818 1.00 53.59 176 ALA A O 1
ATOM 1332 N N . PRO A 1 177 ? 20.142 8.793 -9.765 1.00 52.41 177 PRO A N 1
ATOM 1333 C CA . PRO A 1 177 ? 21.517 9.269 -9.801 1.00 52.41 177 PRO A CA 1
ATOM 1334 C C . PRO A 1 177 ? 22.027 9.304 -8.361 1.00 52.41 177 PRO A C 1
ATOM 1336 O O . PRO A 1 177 ? 21.339 9.823 -7.483 1.00 52.41 177 PRO A O 1
ATOM 1339 N N . ALA A 1 178 ? 23.195 8.708 -8.122 1.00 54.41 178 ALA A N 1
ATOM 1340 C CA . ALA A 1 178 ? 23.838 8.596 -6.817 1.00 54.41 178 ALA A CA 1
ATOM 1341 C C . ALA A 1 178 ? 24.302 9.970 -6.288 1.00 54.41 178 ALA A C 1
ATOM 1343 O O . ALA A 1 178 ? 25.488 10.215 -6.082 1.00 54.41 178 ALA A O 1
ATOM 1344 N N . GLY A 1 179 ? 23.367 10.900 -6.101 1.00 47.91 179 GLY A N 1
ATOM 1345 C CA . GLY A 1 179 ? 23.591 12.126 -5.359 1.00 47.91 179 GLY A CA 1
ATOM 1346 C C . GLY A 1 179 ? 23.800 11.738 -3.904 1.00 47.91 179 GLY A C 1
ATOM 1347 O O . GLY A 1 179 ? 22.874 11.237 -3.273 1.00 47.91 179 GLY A O 1
ATOM 1348 N N . GLY A 1 180 ? 25.025 11.914 -3.406 1.00 43.53 180 GLY A N 1
ATOM 1349 C CA . GLY A 1 180 ? 25.491 11.539 -2.066 1.00 43.53 180 GLY A CA 1
ATOM 1350 C C . GLY A 1 180 ? 24.835 12.309 -0.917 1.00 43.53 180 GLY A C 1
ATOM 1351 O O . GLY A 1 180 ? 25.525 12.918 -0.104 1.00 43.53 180 GLY A O 1
ATOM 1352 N N . GLY A 1 181 ? 23.506 12.294 -0.845 1.00 43.19 181 GLY A N 1
ATOM 1353 C CA . GLY A 1 181 ? 22.746 12.755 0.303 1.00 43.19 181 GLY A CA 1
ATOM 1354 C C . GLY A 1 181 ? 22.812 11.726 1.427 1.00 43.19 181 GLY A C 1
ATOM 1355 O O . GLY A 1 181 ? 22.630 10.534 1.209 1.00 43.19 181 GLY A O 1
ATOM 1356 N N . MET A 1 182 ? 23.053 12.205 2.643 1.00 61.56 182 MET A N 1
ATOM 1357 C CA . MET A 1 182 ? 23.233 11.444 3.887 1.00 61.56 182 MET A CA 1
ATOM 1358 C C . MET A 1 182 ? 21.994 10.642 4.350 1.00 61.56 182 MET A C 1
ATOM 1360 O O . MET A 1 182 ? 22.018 10.055 5.429 1.00 61.56 182 MET A O 1
ATOM 1364 N N . PHE A 1 183 ? 20.917 10.613 3.563 1.00 44.94 183 PHE A N 1
ATOM 1365 C CA . PHE A 1 183 ? 19.678 9.913 3.886 1.00 44.94 183 PHE A CA 1
ATOM 1366 C C . PHE A 1 183 ? 19.707 8.510 3.278 1.00 44.94 183 PHE A C 1
ATOM 1368 O O . PHE A 1 183 ? 19.936 8.346 2.079 1.00 44.94 183 PHE A O 1
ATOM 1375 N N . ALA A 1 184 ? 19.520 7.494 4.124 1.00 50.69 184 ALA A N 1
ATOM 1376 C CA . ALA A 1 184 ? 19.459 6.097 3.714 1.00 50.69 184 ALA A CA 1
ATOM 1377 C C . ALA A 1 184 ? 18.470 5.919 2.551 1.00 50.69 184 ALA A C 1
ATOM 1379 O O . ALA A 1 184 ? 17.377 6.484 2.572 1.00 50.69 184 ALA A O 1
ATOM 1380 N N . ALA A 1 185 ? 18.865 5.149 1.533 1.00 52.41 185 ALA A N 1
ATOM 1381 C CA . ALA A 1 185 ? 17.963 4.789 0.450 1.00 52.41 185 ALA A CA 1
ATOM 1382 C C . ALA A 1 185 ? 16.756 4.051 1.065 1.00 52.41 185 ALA A C 1
ATOM 1384 O O . ALA A 1 185 ? 16.972 3.026 1.714 1.00 52.41 185 ALA A O 1
ATOM 1385 N N . PRO A 1 186 ? 15.522 4.569 0.928 1.00 51.69 186 PRO A N 1
ATOM 1386 C CA . PRO A 1 186 ? 14.343 3.931 1.506 1.00 51.69 186 PRO A CA 1
ATOM 1387 C C . PRO A 1 186 ? 14.148 2.534 0.906 1.00 51.69 186 PRO A C 1
ATOM 1389 O O . PRO A 1 186 ? 14.427 2.335 -0.282 1.00 51.69 186 PRO A O 1
ATOM 1392 N N . GLU A 1 187 ? 13.667 1.580 1.710 1.00 56.81 187 GLU A N 1
ATOM 1393 C CA . GLU A 1 187 ? 13.349 0.232 1.234 1.00 56.81 187 GLU A CA 1
ATOM 1394 C C . GLU A 1 187 ? 12.416 0.296 0.004 1.00 56.81 187 GLU A C 1
ATOM 1396 O O . GLU A 1 187 ? 11.448 1.062 -0.023 1.00 56.81 187 GLU A O 1
ATOM 1401 N N . PRO A 1 188 ? 12.701 -0.470 -1.064 1.00 60.97 188 PRO A N 1
ATOM 1402 C CA . PRO A 1 188 ? 12.063 -0.267 -2.364 1.00 60.97 188 PRO A CA 1
ATOM 1403 C C . PRO A 1 188 ? 10.590 -0.702 -2.417 1.00 60.97 188 PRO A C 1
ATOM 1405 O O . PRO A 1 188 ? 9.853 -0.195 -3.265 1.00 60.97 188 PRO A O 1
ATOM 1408 N N . ALA A 1 189 ? 10.159 -1.629 -1.552 1.00 57.12 189 ALA A N 1
ATOM 1409 C CA . ALA A 1 189 ? 8.802 -2.180 -1.561 1.00 57.12 189 ALA A CA 1
ATOM 1410 C C . ALA A 1 189 ? 7.805 -1.292 -0.799 1.00 57.12 189 ALA A C 1
ATOM 1412 O O . ALA A 1 189 ? 6.775 -0.921 -1.366 1.00 57.12 189 ALA A O 1
ATOM 1413 N N . GLU A 1 190 ? 8.157 -0.868 0.421 1.00 60.12 190 GLU A N 1
ATOM 1414 C CA . GLU A 1 190 ? 7.358 0.074 1.224 1.00 60.12 190 GLU A CA 1
ATOM 1415 C C . GLU A 1 190 ? 7.121 1.390 0.468 1.00 60.12 190 GLU A C 1
ATOM 1417 O O . GLU A 1 190 ? 6.039 1.971 0.511 1.00 60.12 190 GLU A O 1
ATOM 1422 N N . ASN A 1 191 ? 8.088 1.811 -0.355 1.00 79.75 191 ASN A N 1
ATOM 1423 C CA . ASN A 1 191 ? 7.965 3.025 -1.157 1.00 79.75 191 ASN A CA 1
ATOM 1424 C C . ASN A 1 191 ? 6.904 2.914 -2.270 1.00 79.75 191 ASN A C 1
ATOM 1426 O O . ASN A 1 191 ? 6.292 3.911 -2.636 1.00 79.75 191 ASN A O 1
ATOM 1430 N N . ALA A 1 192 ? 6.672 1.730 -2.846 1.00 89.25 192 ALA A N 1
ATOM 1431 C CA . ALA A 1 192 ? 5.688 1.575 -3.922 1.00 89.25 192 ALA A CA 1
ATOM 1432 C C . ALA A 1 192 ? 4.247 1.570 -3.389 1.00 89.25 192 ALA A C 1
ATOM 1434 O O . ALA A 1 192 ? 3.374 2.180 -4.007 1.00 89.25 192 ALA A O 1
ATOM 1435 N N . GLN A 1 193 ? 4.020 0.915 -2.247 1.00 92.06 193 GLN A N 1
ATOM 1436 C CA . GLN A 1 193 ? 2.726 0.898 -1.560 1.00 92.06 193 GLN A CA 1
ATOM 1437 C C . GLN A 1 193 ? 2.342 2.297 -1.084 1.00 92.06 193 GLN A C 1
ATOM 1439 O O . GLN A 1 193 ? 1.252 2.763 -1.404 1.00 92.06 193 GLN A O 1
ATOM 1444 N N . GLU A 1 194 ? 3.268 3.009 -0.438 1.00 90.12 194 GLU A N 1
ATOM 1445 C CA . GLU A 1 194 ? 3.014 4.373 0.029 1.00 90.12 194 GLU A CA 1
ATOM 1446 C C . GLU A 1 194 ? 2.783 5.340 -1.141 1.00 90.12 194 GLU A C 1
ATOM 1448 O O . GLU A 1 194 ? 1.853 6.139 -1.124 1.00 90.12 194 GLU A O 1
ATOM 1453 N N . ARG A 1 195 ? 3.537 5.211 -2.243 1.00 90.56 195 ARG A N 1
ATOM 1454 C CA . ARG A 1 195 ? 3.265 5.984 -3.469 1.00 90.56 195 ARG A CA 1
ATOM 1455 C C . ARG A 1 195 ? 1.888 5.698 -4.050 1.00 90.56 195 ARG A C 1
ATOM 1457 O O . ARG A 1 195 ? 1.250 6.627 -4.542 1.00 90.56 195 ARG A O 1
ATOM 1464 N N . LEU A 1 196 ? 1.455 4.435 -4.052 1.00 93.88 196 LEU A N 1
ATOM 1465 C CA . LEU A 1 196 ? 0.124 4.068 -4.530 1.00 93.88 196 LEU A CA 1
ATOM 1466 C C . LEU A 1 196 ? -0.954 4.652 -3.615 1.00 93.88 196 LEU A C 1
ATOM 1468 O O . LEU A 1 196 ? -1.898 5.242 -4.133 1.00 93.88 196 LEU A O 1
ATOM 1472 N N . ARG A 1 197 ? -0.777 4.552 -2.291 1.00 93.06 197 ARG A N 1
ATOM 1473 C CA . ARG A 1 197 ? -1.650 5.173 -1.286 1.00 93.06 197 ARG A CA 1
ATOM 1474 C C . ARG A 1 197 ? -1.777 6.675 -1.533 1.00 93.06 197 ARG A C 1
ATOM 1476 O O . ARG A 1 197 ? -2.874 7.130 -1.840 1.00 93.06 197 ARG A O 1
ATOM 1483 N N . CYS A 1 198 ? -0.665 7.415 -1.556 1.00 89.44 198 CYS A N 1
ATOM 1484 C CA . CYS A 1 198 ? -0.674 8.858 -1.813 1.00 89.44 198 CYS A CA 1
ATOM 1485 C C . CYS A 1 198 ? -1.317 9.213 -3.163 1.00 89.44 198 CYS A C 1
ATOM 1487 O O . CYS A 1 198 ? -1.966 10.251 -3.302 1.00 89.44 198 CYS A O 1
ATOM 1489 N N . LEU A 1 199 ? -1.109 8.388 -4.196 1.00 91.94 199 LEU A N 1
ATOM 1490 C CA . LEU A 1 199 ? -1.698 8.622 -5.511 1.00 91.94 199 LEU A CA 1
ATOM 1491 C C . LEU A 1 199 ? -3.214 8.418 -5.489 1.00 91.94 199 LEU A C 1
ATOM 1493 O O . LEU A 1 199 ? -3.923 9.235 -6.074 1.00 91.94 199 LEU A O 1
ATOM 1497 N N . ILE A 1 200 ? -3.704 7.365 -4.829 1.00 92.50 200 ILE A N 1
ATOM 1498 C CA . ILE A 1 200 ? -5.137 7.128 -4.633 1.00 92.50 200 ILE A CA 1
ATOM 1499 C C . ILE A 1 200 ? -5.729 8.314 -3.884 1.00 92.50 200 ILE A C 1
ATOM 1501 O O . ILE A 1 200 ? -6.556 9.015 -4.457 1.00 92.50 200 ILE A O 1
ATOM 1505 N N . GLU A 1 201 ? -5.215 8.621 -2.693 1.00 89.62 201 GLU A N 1
ATOM 1506 C CA . GLU A 1 201 ? -5.691 9.727 -1.858 1.00 89.62 201 GLU A CA 1
ATOM 1507 C C . GLU A 1 201 ? -5.773 11.037 -2.649 1.00 89.62 201 GLU A C 1
ATOM 1509 O O . GLU A 1 201 ? -6.799 11.713 -2.653 1.00 89.62 201 GLU A O 1
ATOM 1514 N N . ARG A 1 202 ? -4.732 11.367 -3.418 1.00 87.31 202 ARG A N 1
ATOM 1515 C CA . ARG A 1 202 ? -4.691 12.607 -4.200 1.00 87.31 202 ARG A CA 1
ATOM 1516 C C . ARG A 1 202 ? -5.642 12.632 -5.398 1.00 87.31 202 ARG A C 1
ATOM 1518 O O . ARG A 1 202 ? -6.074 13.711 -5.794 1.00 87.31 202 ARG A O 1
ATOM 1525 N N . THR A 1 203 ? -5.889 11.498 -6.051 1.00 86.75 203 THR A N 1
ATOM 1526 C CA . THR A 1 203 ? -6.625 11.463 -7.331 1.00 86.75 203 THR A CA 1
ATOM 1527 C C .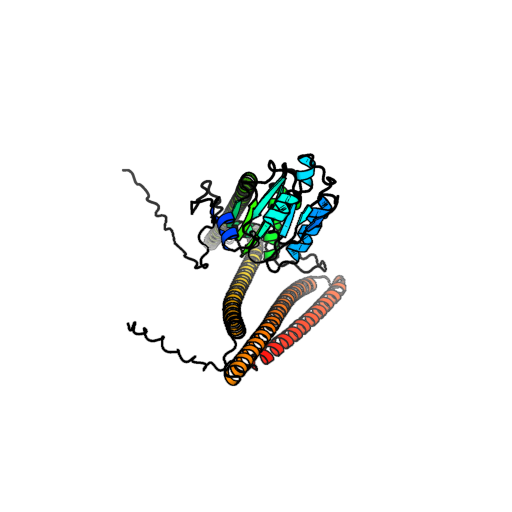 THR A 1 203 ? -8.095 11.130 -7.172 1.00 86.75 203 THR A C 1
ATOM 1529 O O . THR A 1 203 ? -8.910 11.580 -7.977 1.00 86.75 203 THR A O 1
ATOM 1532 N N . THR A 1 204 ? -8.460 10.353 -6.156 1.00 83.50 204 THR A N 1
ATOM 1533 C CA . THR A 1 204 ? -9.853 9.973 -5.940 1.00 83.50 204 THR A CA 1
ATOM 1534 C C . THR A 1 204 ? -10.630 11.028 -5.163 1.00 83.50 204 THR A C 1
ATOM 1536 O O . THR A 1 204 ? -11.857 10.973 -5.178 1.00 83.50 204 THR A O 1
ATOM 1539 N N . MET A 1 205 ? -9.962 12.000 -4.536 1.00 74.06 205 MET A N 1
ATOM 1540 C CA . MET A 1 205 ? -10.610 13.021 -3.713 1.00 74.06 205 MET A CA 1
ATOM 1541 C C . MET A 1 205 ? -10.678 14.388 -4.389 1.00 74.06 205 MET A C 1
ATOM 1543 O O . MET A 1 205 ? -9.703 14.896 -4.936 1.00 74.06 205 MET A O 1
ATOM 1547 N N . GLY A 1 206 ? -11.858 15.003 -4.321 1.00 65.62 206 GLY A N 1
ATOM 1548 C CA . GLY A 1 206 ? -12.166 16.310 -4.904 1.00 65.62 206 GLY A CA 1
ATOM 1549 C C . GLY A 1 206 ? -11.662 17.510 -4.096 1.00 65.62 206 GLY A C 1
ATOM 1550 O O . GLY A 1 206 ? -12.308 18.549 -4.138 1.00 65.62 206 GLY A O 1
ATOM 1551 N N . GLY A 1 207 ? -10.545 17.383 -3.368 1.00 69.19 207 GLY A N 1
ATOM 1552 C CA . GLY A 1 207 ? -9.907 18.487 -2.634 1.00 69.19 207 GLY A CA 1
ATOM 1553 C C . GLY A 1 207 ? -9.864 18.351 -1.108 1.00 69.19 207 GLY A C 1
ATOM 1554 O O . GLY A 1 207 ? -9.105 19.081 -0.477 1.00 69.19 207 GLY A O 1
ATOM 1555 N N . GLU A 1 208 ? -10.603 17.413 -0.522 1.00 68.12 208 GLU A N 1
ATOM 1556 C CA . GLU A 1 208 ? -10.575 17.137 0.922 1.00 68.12 208 GLU A CA 1
ATOM 1557 C C . GLU A 1 208 ? -9.574 16.014 1.259 1.00 68.12 208 GLU A C 1
ATOM 1559 O O . GLU A 1 208 ? -9.393 15.116 0.436 1.00 68.12 208 GLU A O 1
ATOM 1564 N N . PRO A 1 209 ? -8.865 16.064 2.406 1.00 66.06 209 PRO A N 1
ATOM 1565 C CA . PRO A 1 209 ? -7.950 15.003 2.835 1.00 66.06 209 PRO A CA 1
ATOM 1566 C C . PRO A 1 209 ? -8.682 13.701 3.219 1.00 66.06 209 PRO A C 1
ATOM 1568 O O . PRO A 1 209 ? -9.817 13.719 3.680 1.00 66.06 209 PRO A O 1
ATOM 1571 N N . TRP A 1 210 ? -8.018 12.551 3.075 1.00 73.50 210 TRP A N 1
ATOM 1572 C CA . TRP A 1 210 ? -8.644 11.220 3.168 1.00 73.50 210 TRP A CA 1
ATOM 1573 C C . TRP A 1 210 ? -9.130 10.938 4.587 1.00 73.50 210 TRP A C 1
ATOM 1575 O O . TRP A 1 210 ? -10.188 10.355 4.803 1.00 73.50 210 TRP A O 1
ATOM 1585 N N . GLU A 1 211 ? -8.392 11.483 5.549 1.00 61.97 211 GLU A N 1
ATOM 1586 C CA . GLU A 1 211 ? -8.704 11.499 6.972 1.00 61.97 211 GLU A CA 1
ATOM 1587 C C . GLU A 1 211 ? -9.934 12.364 7.308 1.00 61.97 211 GLU A C 1
ATOM 1589 O O . GLU A 1 211 ? -10.613 12.083 8.293 1.00 61.97 211 GLU A O 1
ATOM 1594 N N . SER A 1 212 ? -10.256 13.384 6.495 1.00 54.28 212 SER A N 1
ATOM 1595 C CA . SER A 1 212 ? -11.393 14.289 6.743 1.00 54.28 212 SER A CA 1
ATOM 1596 C C . SER A 1 212 ? -12.752 13.735 6.336 1.00 54.28 212 SER A C 1
ATOM 1598 O O . SER A 1 212 ? -13.755 14.255 6.802 1.00 54.28 212 SER A O 1
ATOM 1600 N N . MET A 1 213 ? -12.794 12.619 5.602 1.00 56.25 213 MET A N 1
ATOM 1601 C CA . MET A 1 213 ? -14.004 11.796 5.440 1.00 56.25 213 MET A CA 1
ATOM 1602 C C . MET A 1 213 ? -14.261 10.956 6.713 1.00 56.25 213 MET A C 1
ATOM 1604 O O . MET A 1 213 ? -14.580 9.767 6.649 1.00 56.25 213 MET A O 1
ATOM 1608 N N . GLY A 1 214 ? -14.006 11.546 7.884 1.00 51.16 214 GLY A N 1
ATOM 1609 C CA . GLY A 1 214 ? -14.290 10.992 9.206 1.00 51.16 214 GLY A CA 1
ATOM 1610 C C . GLY A 1 214 ? -13.406 9.843 9.689 1.00 51.16 214 GLY A C 1
ATOM 1611 O O . GLY A 1 214 ? -13.863 9.070 10.528 1.00 51.16 214 GLY A O 1
ATOM 1612 N N . GLY A 1 215 ? -12.196 9.647 9.151 1.00 54.47 215 GLY A N 1
ATOM 1613 C CA . GLY A 1 215 ? -11.389 8.446 9.441 1.00 54.47 215 GLY A CA 1
ATOM 1614 C C . GLY A 1 215 ? -12.043 7.127 8.986 1.00 54.47 215 GLY A C 1
ATOM 1615 O O . GLY A 1 215 ? -11.595 6.048 9.363 1.00 54.47 215 GLY A O 1
ATOM 1616 N N . ARG A 1 216 ? -13.110 7.218 8.180 1.00 61.06 216 ARG A N 1
ATOM 1617 C CA . ARG A 1 216 ? -13.977 6.110 7.735 1.00 61.06 216 ARG A CA 1
ATOM 1618 C C . ARG A 1 216 ? -13.401 5.340 6.559 1.00 61.06 216 ARG A C 1
ATOM 1620 O O . ARG A 1 216 ? -13.762 4.191 6.314 1.00 61.06 216 ARG A O 1
ATOM 1627 N N . ALA A 1 217 ? -12.537 6.012 5.810 1.00 70.00 217 ALA A N 1
ATOM 1628 C CA . ALA A 1 217 ? -11.882 5.458 4.658 1.00 70.00 217 ALA A CA 1
ATOM 1629 C C . ALA A 1 217 ? -10.505 4.942 5.060 1.00 70.00 217 ALA A C 1
ATOM 1631 O O . ALA A 1 217 ? -9.628 5.716 5.438 1.00 70.00 217 ALA A O 1
ATOM 1632 N N . THR A 1 218 ? -10.281 3.640 4.951 1.00 83.12 218 THR A N 1
ATOM 1633 C CA . THR A 1 218 ? -8.967 3.045 5.217 1.00 83.12 218 THR A CA 1
ATOM 1634 C C . THR A 1 218 ? -8.394 2.489 3.926 1.00 83.12 218 THR A C 1
ATOM 1636 O O . THR A 1 218 ? -9.112 1.888 3.127 1.00 83.12 218 THR A O 1
ATOM 1639 N N . ILE A 1 219 ? -7.102 2.732 3.701 1.00 90.38 219 ILE A N 1
ATOM 1640 C CA . ILE A 1 219 ? -6.306 2.044 2.684 1.00 90.38 219 ILE A CA 1
ATOM 1641 C C . ILE A 1 219 ? -5.197 1.324 3.428 1.00 90.38 219 ILE A C 1
ATOM 1643 O O . ILE A 1 219 ? -4.291 1.966 3.965 1.00 90.38 219 ILE A O 1
ATOM 1647 N N . ASP A 1 220 ? -5.247 0.001 3.432 1.00 89.56 220 ASP A N 1
ATOM 1648 C CA . ASP A 1 220 ? -4.225 -0.820 4.067 1.00 89.56 220 ASP A CA 1
ATOM 1649 C C . ASP A 1 220 ? -3.688 -1.892 3.117 1.00 89.56 220 ASP A C 1
ATOM 1651 O O . ASP A 1 220 ? -4.320 -2.238 2.119 1.00 89.56 220 ASP A O 1
ATOM 1655 N N . PHE A 1 221 ? -2.500 -2.414 3.405 1.00 89.38 221 PHE A N 1
ATOM 1656 C CA . PHE A 1 221 ? -1.845 -3.440 2.601 1.00 89.38 221 PHE A CA 1
ATOM 1657 C C . PHE A 1 221 ? -1.586 -4.682 3.452 1.00 89.38 221 PHE A C 1
ATOM 1659 O O . PHE A 1 221 ? -0.592 -4.757 4.167 1.00 89.38 221 PHE A O 1
ATOM 1666 N N . ALA A 1 222 ? -2.454 -5.694 3.348 1.00 80.94 222 ALA A N 1
ATOM 1667 C CA . ALA A 1 222 ? -2.290 -6.927 4.126 1.00 80.94 222 ALA A CA 1
ATOM 1668 C C . ALA A 1 222 ? -1.140 -7.820 3.635 1.00 80.94 222 ALA A C 1
ATOM 1670 O O . ALA A 1 222 ? -0.614 -8.624 4.402 1.00 80.94 222 ALA A O 1
ATOM 1671 N N . SER A 1 223 ? -0.763 -7.736 2.356 1.00 81.94 223 SER A N 1
ATOM 1672 C CA . SER A 1 223 ? 0.341 -8.521 1.794 1.00 81.94 223 SER A CA 1
ATOM 1673 C C . SER A 1 223 ? 0.962 -7.827 0.577 1.00 81.94 223 SER A C 1
ATOM 1675 O O . SER A 1 223 ? 0.352 -6.914 0.008 1.00 81.94 223 SER A O 1
ATOM 1677 N N . PRO A 1 224 ? 2.145 -8.268 0.103 1.00 85.62 224 PRO A N 1
ATOM 1678 C CA . PRO A 1 224 ? 2.708 -7.774 -1.148 1.00 85.62 224 PRO A CA 1
ATOM 1679 C C . PRO A 1 224 ? 1.708 -7.986 -2.290 1.00 85.62 224 PRO A C 1
ATOM 1681 O O . PRO A 1 224 ? 1.389 -9.120 -2.643 1.00 85.62 224 PRO A O 1
ATOM 1684 N N . GLY A 1 225 ? 1.183 -6.892 -2.841 1.00 87.94 225 GLY A N 1
ATOM 1685 C CA . GLY A 1 225 ? 0.209 -6.934 -3.931 1.00 87.94 225 GLY A CA 1
ATOM 1686 C C . GLY A 1 225 ? -1.265 -6.981 -3.531 1.00 87.94 225 GLY A C 1
ATOM 1687 O O . GLY A 1 225 ? -2.082 -6.870 -4.433 1.00 87.94 225 GLY A O 1
ATOM 1688 N N . LEU A 1 226 ? -1.635 -7.072 -2.250 1.00 90.81 226 LEU A N 1
ATOM 1689 C CA . LEU A 1 226 ? -3.039 -6.952 -1.830 1.00 90.81 226 LEU A CA 1
ATOM 1690 C C . LEU A 1 226 ? -3.273 -5.636 -1.094 1.00 90.81 226 LEU A C 1
ATOM 1692 O O . LEU A 1 226 ? -2.568 -5.320 -0.138 1.00 90.81 226 LEU A O 1
ATOM 1696 N N . MET A 1 227 ? -4.281 -4.894 -1.539 1.00 94.12 227 MET A N 1
ATOM 1697 C CA . MET A 1 227 ? -4.691 -3.616 -0.966 1.00 94.12 227 MET A CA 1
ATOM 1698 C C . MET A 1 227 ? -6.146 -3.702 -0.518 1.00 94.12 227 MET A C 1
ATOM 1700 O O . MET A 1 227 ? -7.021 -4.054 -1.303 1.00 94.12 227 MET A O 1
ATOM 1704 N N . LEU A 1 228 ? -6.407 -3.382 0.738 1.00 90.38 228 LEU A N 1
ATOM 1705 C CA . LEU A 1 228 ? -7.732 -3.309 1.322 1.00 90.38 228 LEU A CA 1
ATOM 1706 C C . LEU A 1 228 ? -8.162 -1.856 1.302 1.00 90.38 228 LEU A C 1
ATOM 1708 O O . LEU A 1 228 ? -7.429 -0.989 1.772 1.00 90.38 228 LEU A O 1
ATOM 1712 N N . VAL A 1 229 ? -9.342 -1.598 0.756 1.00 90.75 229 VAL A N 1
ATOM 1713 C CA . VAL A 1 229 ? -9.954 -0.277 0.818 1.00 90.75 229 VAL A CA 1
ATOM 1714 C C . VAL A 1 229 ? -11.332 -0.433 1.427 1.00 90.75 229 VAL A C 1
ATOM 1716 O O . VAL A 1 229 ? -12.127 -1.230 0.933 1.00 90.75 229 VAL A O 1
ATOM 1719 N N . SER A 1 230 ? -11.611 0.325 2.477 1.00 86.38 230 SER A N 1
ATOM 1720 C CA . SER A 1 230 ? -12.971 0.538 2.970 1.00 86.38 230 SER A CA 1
ATOM 1721 C C . SER A 1 230 ? -13.404 1.919 2.509 1.00 86.38 230 SER A C 1
ATOM 1723 O O . SER A 1 230 ? -12.781 2.900 2.906 1.00 86.38 230 SER A O 1
ATOM 1725 N N . ASN A 1 231 ? -14.372 2.021 1.598 1.00 87.06 231 ASN A N 1
ATOM 1726 C CA . ASN A 1 231 ? -14.897 3.317 1.161 1.00 87.06 231 ASN A CA 1
ATOM 1727 C C . ASN A 1 231 ? -16.285 3.171 0.505 1.00 87.06 231 ASN A C 1
ATOM 1729 O O . ASN A 1 231 ? -16.866 2.085 0.466 1.00 87.06 231 ASN A O 1
ATOM 1733 N N . SER A 1 232 ? -16.835 4.273 -0.004 1.00 84.12 232 SER A N 1
ATOM 1734 C CA . SER A 1 232 ? -18.048 4.270 -0.815 1.00 84.12 232 SER A CA 1
ATOM 1735 C C . SER A 1 232 ? -17.800 3.650 -2.193 1.00 84.12 232 SER A C 1
ATOM 1737 O O . SER A 1 232 ? -16.692 3.693 -2.743 1.00 84.12 232 SER A O 1
ATOM 1739 N N . ASP A 1 233 ? -18.858 3.112 -2.804 1.00 84.88 233 ASP A N 1
ATOM 1740 C CA . ASP A 1 233 ? -18.801 2.530 -4.151 1.00 84.88 233 ASP A CA 1
ATOM 1741 C C . ASP A 1 233 ? -18.264 3.501 -5.212 1.00 84.88 233 ASP A C 1
ATOM 1743 O O . ASP A 1 233 ? -17.572 3.089 -6.149 1.00 84.88 233 ASP A O 1
ATOM 1747 N N . GLU A 1 234 ? -18.529 4.799 -5.064 1.00 84.06 234 GLU A N 1
ATOM 1748 C CA . GLU A 1 234 ? -17.983 5.816 -5.957 1.00 84.06 234 GLU A CA 1
ATOM 1749 C C . GLU A 1 234 ? -16.452 5.869 -5.881 1.00 84.06 234 GLU A C 1
ATOM 1751 O O . GLU A 1 234 ? -15.780 5.845 -6.917 1.00 84.06 234 GLU A O 1
ATOM 1756 N N . VAL A 1 235 ? -15.885 5.884 -4.670 1.00 87.50 235 VAL A N 1
ATOM 1757 C CA . VAL A 1 235 ? -14.429 5.880 -4.490 1.00 87.50 235 VAL A CA 1
ATOM 1758 C C . VAL A 1 235 ? -13.834 4.576 -5.005 1.00 87.50 235 VAL A C 1
ATOM 1760 O O . VAL A 1 235 ? -12.829 4.610 -5.713 1.00 87.50 235 VAL A O 1
ATOM 1763 N N . HIS A 1 236 ? -14.485 3.437 -4.766 1.00 90.25 236 HIS A N 1
ATOM 1764 C CA . HIS A 1 236 ? -14.055 2.159 -5.330 1.00 90.25 236 HIS A CA 1
ATOM 1765 C C . HIS A 1 236 ? -13.983 2.175 -6.858 1.00 90.25 236 HIS A C 1
ATOM 1767 O O . HIS A 1 236 ? -13.006 1.688 -7.432 1.00 90.25 236 HIS A O 1
ATOM 1773 N N . ASN A 1 237 ? -14.965 2.778 -7.530 1.00 90.19 237 ASN A N 1
ATOM 1774 C CA . ASN A 1 237 ? -14.944 2.934 -8.984 1.00 90.19 237 ASN A CA 1
ATOM 1775 C C . ASN A 1 237 ? -13.782 3.827 -9.446 1.00 90.19 237 ASN A C 1
ATOM 1777 O O . ASN A 1 237 ? -13.131 3.525 -10.451 1.00 90.19 237 ASN A O 1
ATOM 1781 N N . ARG A 1 238 ? -13.470 4.892 -8.695 1.00 91.56 238 ARG A N 1
ATOM 1782 C CA . ARG A 1 238 ? -12.316 5.763 -8.973 1.00 91.56 238 ARG A CA 1
ATOM 1783 C C . ARG A 1 238 ? -10.984 5.033 -8.765 1.00 91.56 238 ARG A C 1
ATOM 1785 O O . ARG A 1 238 ? -10.121 5.135 -9.633 1.00 91.56 238 ARG A O 1
ATOM 1792 N N . VAL A 1 239 ? -10.838 4.245 -7.695 1.00 92.94 239 VAL A N 1
ATOM 1793 C CA . VAL A 1 239 ? -9.652 3.400 -7.438 1.00 92.94 239 VAL A CA 1
ATOM 1794 C C . VAL A 1 239 ? -9.441 2.409 -8.584 1.00 92.94 239 VAL A C 1
ATOM 1796 O O . VAL A 1 239 ? -8.344 2.329 -9.135 1.00 92.94 239 VAL A O 1
ATOM 1799 N N . VAL A 1 240 ? -10.497 1.708 -9.014 1.00 94.31 240 VAL A N 1
ATOM 1800 C CA . VAL A 1 240 ? -10.424 0.774 -10.152 1.00 94.31 240 VAL A CA 1
ATOM 1801 C C . VAL A 1 240 ? -9.990 1.495 -11.427 1.00 94.31 240 VAL A C 1
ATOM 1803 O O . VAL A 1 240 ? -9.100 1.013 -12.130 1.00 94.31 240 VAL A O 1
ATOM 1806 N N . SER A 1 241 ? -10.590 2.650 -11.724 1.00 92.62 241 SER A N 1
ATOM 1807 C CA . SER A 1 241 ? -10.255 3.452 -12.906 1.00 92.62 241 SER A CA 1
ATOM 1808 C C . SER A 1 241 ? -8.793 3.914 -12.893 1.00 92.62 241 SER A C 1
ATOM 1810 O O . SER A 1 241 ? -8.081 3.752 -13.887 1.00 92.62 241 SER A O 1
ATOM 1812 N N . LEU A 1 242 ? -8.307 4.400 -11.746 1.00 94.25 242 LEU A N 1
ATOM 1813 C CA . LEU A 1 242 ? -6.916 4.806 -11.556 1.00 94.25 242 LEU A CA 1
ATOM 1814 C C . LEU A 1 242 ? -5.952 3.638 -11.797 1.00 94.25 242 LEU A C 1
ATOM 1816 O O . LEU A 1 242 ? -5.020 3.759 -12.595 1.00 94.25 242 LEU A O 1
ATOM 1820 N N . CYS A 1 243 ? -6.178 2.500 -11.138 1.00 94.50 243 CYS A N 1
ATOM 1821 C CA . CYS A 1 243 ? -5.324 1.324 -11.278 1.00 94.50 243 CYS A CA 1
ATOM 1822 C C . CYS A 1 243 ? -5.308 0.799 -12.721 1.00 94.50 243 CYS A C 1
ATOM 1824 O O . CYS A 1 243 ? -4.234 0.492 -13.241 1.00 94.50 243 CYS A O 1
ATOM 1826 N N . LYS A 1 244 ? -6.458 0.774 -13.410 1.00 92.06 244 LYS A N 1
ATOM 1827 C CA . LYS A 1 244 ? -6.525 0.450 -14.845 1.00 92.06 244 LYS A CA 1
ATOM 1828 C C . LYS A 1 244 ? -5.701 1.425 -15.684 1.00 92.06 244 LYS A C 1
ATOM 1830 O O . LYS A 1 244 ? -4.902 0.991 -16.512 1.00 92.06 244 LYS A O 1
ATOM 1835 N N . GLY A 1 245 ? -5.833 2.729 -15.436 1.00 92.69 245 GLY A N 1
ATOM 1836 C CA . GLY A 1 245 ? -5.050 3.758 -16.121 1.00 92.69 245 GLY A CA 1
ATOM 1837 C C . GLY A 1 245 ? -3.539 3.553 -15.966 1.00 92.69 245 GLY A C 1
ATOM 1838 O O . GLY A 1 245 ? -2.798 3.618 -16.949 1.00 92.69 245 GLY A O 1
ATOM 1839 N N . LEU A 1 246 ? -3.080 3.221 -14.756 1.00 92.94 246 LEU A N 1
ATOM 1840 C CA . LEU A 1 246 ? -1.671 2.911 -14.489 1.00 92.94 246 LEU A CA 1
ATOM 1841 C C . LEU A 1 246 ? -1.188 1.675 -15.260 1.00 92.94 246 LEU A C 1
ATOM 1843 O O . LEU A 1 246 ? -0.090 1.698 -15.824 1.00 92.94 246 LEU A O 1
ATOM 1847 N N . LEU A 1 247 ? -2.005 0.620 -15.331 1.00 91.69 247 LEU A N 1
ATOM 1848 C CA . LEU A 1 247 ? -1.673 -0.590 -16.087 1.00 91.69 247 LEU A CA 1
ATOM 1849 C C . LEU A 1 247 ? -1.578 -0.316 -17.592 1.00 91.69 247 LEU A C 1
ATOM 1851 O O . LEU A 1 247 ? -0.612 -0.747 -18.222 1.00 91.69 247 LEU A O 1
ATOM 1855 N N . VAL A 1 248 ? -2.508 0.454 -18.163 1.00 91.31 248 VAL A N 1
ATOM 1856 C CA . VAL A 1 248 ? -2.479 0.832 -19.589 1.00 91.31 248 VAL A CA 1
ATOM 1857 C C . VAL A 1 248 ? -1.206 1.615 -19.922 1.00 91.31 248 VAL A C 1
ATOM 1859 O O . VAL A 1 248 ? -0.502 1.290 -20.883 1.00 91.31 248 VAL A O 1
ATOM 1862 N N . VAL A 1 249 ? -0.848 2.608 -19.100 1.00 89.56 249 VAL A N 1
ATOM 1863 C CA . VAL A 1 249 ? 0.392 3.385 -19.279 1.00 89.56 249 VAL A CA 1
ATOM 1864 C C . VAL A 1 249 ? 1.624 2.481 -19.187 1.00 89.56 249 VAL A C 1
ATOM 1866 O O . VAL A 1 249 ? 2.559 2.607 -19.986 1.00 89.56 249 VAL A O 1
ATOM 1869 N N . HIS A 1 250 ? 1.633 1.536 -18.248 1.00 88.38 250 HIS A N 1
ATOM 1870 C CA . HIS A 1 250 ? 2.731 0.589 -18.097 1.00 88.38 250 HIS A CA 1
ATOM 1871 C C . HIS A 1 250 ? 2.880 -0.344 -19.302 1.00 88.38 250 HIS A C 1
ATOM 1873 O O . HIS A 1 250 ? 3.990 -0.523 -19.812 1.00 88.38 250 HIS A O 1
ATOM 1879 N N . GLN A 1 251 ? 1.777 -0.903 -19.797 1.00 87.81 251 GLN A N 1
ATOM 1880 C CA . GLN A 1 251 ? 1.772 -1.754 -20.983 1.00 87.81 251 GLN A CA 1
ATOM 1881 C C . GLN A 1 251 ? 2.247 -0.993 -22.222 1.00 87.81 251 GLN A C 1
ATOM 1883 O O . GLN A 1 251 ? 3.102 -1.495 -22.956 1.00 87.81 251 GLN A O 1
ATOM 1888 N N . ALA A 1 252 ? 1.791 0.248 -22.413 1.00 87.50 252 ALA A N 1
ATOM 1889 C CA . ALA A 1 252 ? 2.263 1.108 -23.494 1.00 87.50 252 ALA A CA 1
ATOM 1890 C C . ALA A 1 252 ? 3.778 1.358 -23.402 1.00 87.50 252 ALA A C 1
ATOM 1892 O O . ALA A 1 252 ? 4.495 1.253 -24.402 1.00 87.50 252 ALA A O 1
ATOM 1893 N N . ARG A 1 253 ? 4.301 1.610 -22.194 1.00 84.94 253 ARG A N 1
ATOM 1894 C CA . ARG A 1 253 ? 5.742 1.784 -21.959 1.00 84.94 253 ARG A CA 1
ATOM 1895 C C . ARG A 1 253 ? 6.533 0.505 -22.244 1.00 84.94 253 ARG A C 1
ATOM 1897 O O . ARG A 1 253 ? 7.593 0.584 -22.867 1.00 84.94 253 ARG A O 1
ATOM 1904 N N . ARG A 1 254 ? 6.027 -0.665 -21.838 1.00 85.44 254 ARG A N 1
ATOM 1905 C CA . ARG A 1 254 ? 6.641 -1.970 -22.145 1.00 85.44 254 ARG A CA 1
ATOM 1906 C C . ARG A 1 254 ? 6.651 -2.251 -23.642 1.00 85.44 254 ARG A C 1
ATOM 1908 O O . ARG A 1 254 ? 7.691 -2.637 -24.164 1.00 85.44 254 ARG A O 1
ATOM 1915 N N . ALA A 1 255 ? 5.550 -1.991 -24.342 1.00 86.88 255 ALA A N 1
ATOM 1916 C CA . ALA A 1 255 ? 5.476 -2.141 -25.792 1.00 86.88 255 ALA A CA 1
ATOM 1917 C C . ALA A 1 255 ? 6.454 -1.197 -26.513 1.00 86.88 255 ALA A C 1
ATOM 1919 O O . ALA A 1 255 ? 7.147 -1.612 -27.440 1.00 86.88 255 ALA A O 1
ATOM 1920 N N . ALA A 1 256 ? 6.571 0.058 -26.065 1.00 81.94 256 ALA A N 1
ATOM 1921 C CA . ALA A 1 256 ? 7.532 1.011 -26.619 1.00 81.94 256 ALA A CA 1
ATOM 1922 C C . ALA A 1 256 ? 8.991 0.577 -26.387 1.00 81.94 256 ALA A C 1
ATOM 1924 O O . ALA A 1 256 ? 9.819 0.692 -27.291 1.00 81.94 256 ALA A O 1
ATOM 1925 N N . LEU A 1 257 ? 9.309 0.046 -25.201 1.00 82.06 257 LEU A N 1
ATOM 1926 C CA . LEU A 1 257 ? 10.626 -0.525 -24.903 1.00 82.06 257 LEU A CA 1
ATOM 1927 C C . LEU A 1 257 ? 10.922 -1.756 -25.762 1.00 82.06 257 LEU A C 1
ATOM 1929 O O . LEU A 1 257 ? 12.003 -1.832 -26.336 1.00 82.06 257 LEU A O 1
ATOM 1933 N N . ALA A 1 258 ? 9.962 -2.669 -25.916 1.00 83.69 258 ALA A N 1
ATOM 1934 C CA . ALA A 1 258 ? 10.111 -3.845 -26.768 1.00 83.69 258 ALA A CA 1
ATOM 1935 C C . ALA A 1 258 ? 10.382 -3.457 -28.231 1.00 83.69 258 ALA A C 1
ATOM 1937 O O . ALA A 1 258 ? 11.314 -3.974 -28.836 1.00 83.69 258 ALA A O 1
ATOM 1938 N N . ARG A 1 259 ? 9.653 -2.470 -28.775 1.00 91.25 259 ARG A N 1
ATOM 1939 C CA . ARG A 1 259 ? 9.911 -1.939 -30.128 1.00 91.25 259 ARG A CA 1
ATOM 1940 C C . ARG A 1 259 ? 11.298 -1.316 -30.257 1.00 91.25 259 ARG A C 1
ATOM 1942 O O . ARG A 1 259 ? 11.938 -1.470 -31.290 1.00 91.25 259 ARG A O 1
ATOM 1949 N N . ARG A 1 260 ? 11.773 -0.612 -29.224 1.00 82.44 260 ARG A N 1
ATOM 1950 C CA . ARG A 1 260 ? 13.134 -0.052 -29.206 1.00 82.44 260 ARG A CA 1
ATOM 1951 C C . ARG A 1 260 ? 14.194 -1.147 -29.210 1.00 82.44 260 ARG A C 1
ATOM 1953 O O . ARG A 1 260 ? 15.146 -1.028 -29.968 1.00 82.44 260 ARG A O 1
ATOM 1960 N N . LEU A 1 261 ? 14.013 -2.194 -28.406 1.00 85.19 261 LEU A N 1
ATOM 1961 C CA . LEU A 1 261 ? 14.922 -3.341 -28.378 1.00 85.19 261 LEU A CA 1
ATOM 1962 C C . LEU A 1 261 ? 14.941 -4.058 -29.732 1.00 85.19 261 LEU A C 1
ATOM 1964 O O . LEU A 1 261 ? 16.012 -4.253 -30.299 1.00 85.19 261 LEU A O 1
ATOM 1968 N N . GLN A 1 262 ? 13.771 -4.314 -30.315 1.00 90.31 262 GLN A N 1
ATOM 1969 C CA . GLN A 1 262 ? 13.665 -4.904 -31.648 1.00 90.31 262 GLN A CA 1
ATOM 1970 C C . GLN A 1 262 ? 14.343 -4.030 -32.718 1.00 90.31 262 GLN A C 1
ATOM 1972 O O . GLN A 1 262 ? 15.091 -4.543 -33.540 1.00 90.31 262 GLN A O 1
ATOM 1977 N N . ALA A 1 263 ? 14.158 -2.706 -32.680 1.00 85.38 263 ALA A N 1
ATOM 1978 C CA . ALA A 1 263 ? 14.827 -1.787 -33.603 1.00 85.38 263 ALA A CA 1
ATOM 1979 C C . ALA A 1 263 ? 16.358 -1.784 -33.431 1.00 85.38 263 ALA A C 1
ATOM 1981 O O . ALA A 1 263 ? 17.097 -1.651 -34.406 1.00 85.38 263 ALA A O 1
ATOM 1982 N N . THR A 1 264 ? 16.855 -1.936 -32.198 1.00 85.00 264 THR A N 1
ATOM 1983 C CA . THR A 1 264 ? 18.298 -2.083 -31.957 1.00 85.00 264 THR A CA 1
ATOM 1984 C C . THR A 1 264 ? 18.833 -3.426 -32.445 1.00 85.00 264 THR A C 1
ATOM 1986 O O . THR A 1 264 ? 19.947 -3.476 -32.961 1.00 85.00 264 THR A O 1
ATOM 1989 N N . GLU A 1 265 ? 18.045 -4.497 -32.339 1.00 89.62 265 GLU A N 1
ATOM 1990 C CA . GLU A 1 265 ? 18.400 -5.816 -32.866 1.00 89.62 265 GLU A CA 1
ATOM 1991 C C . GLU A 1 265 ? 18.468 -5.804 -34.395 1.00 89.62 265 GLU A C 1
ATOM 1993 O O . GLU A 1 265 ? 19.486 -6.218 -34.950 1.00 89.62 265 GLU A O 1
ATOM 1998 N N . THR A 1 266 ? 17.469 -5.235 -35.078 1.00 91.88 266 THR A N 1
ATOM 1999 C CA . THR A 1 266 ? 17.482 -5.104 -36.545 1.00 91.88 266 THR A CA 1
ATOM 2000 C C . THR A 1 266 ? 18.637 -4.227 -37.019 1.00 91.88 266 THR A C 1
ATOM 2002 O O . THR A 1 266 ? 19.367 -4.614 -37.926 1.00 91.88 266 THR A O 1
ATOM 2005 N N . ALA A 1 267 ? 18.900 -3.098 -36.348 1.00 82.75 267 ALA A N 1
ATOM 2006 C CA . ALA A 1 267 ? 20.054 -2.254 -36.668 1.00 82.75 267 ALA A CA 1
ATOM 2007 C C . ALA A 1 267 ? 21.387 -3.011 -36.503 1.00 82.75 267 ALA A C 1
ATOM 2009 O O . ALA A 1 267 ? 22.332 -2.816 -37.270 1.00 82.75 267 ALA A O 1
ATOM 2010 N N . MET A 1 268 ? 21.475 -3.908 -35.516 1.00 84.69 268 MET A N 1
ATOM 2011 C CA . MET A 1 268 ? 22.642 -4.767 -35.321 1.00 84.69 268 MET A CA 1
ATOM 2012 C C . MET A 1 268 ? 22.772 -5.848 -36.395 1.00 84.69 268 MET A C 1
ATOM 2014 O O . MET A 1 268 ? 23.894 -6.193 -36.777 1.00 84.69 268 MET A O 1
ATOM 2018 N N . GLU A 1 269 ? 21.665 -6.387 -36.895 1.00 93.56 269 GLU A N 1
ATOM 2019 C CA . GLU A 1 269 ? 21.659 -7.315 -38.027 1.00 93.56 269 GLU A CA 1
ATOM 2020 C C . GLU A 1 269 ? 22.072 -6.634 -39.332 1.00 93.56 269 GLU A C 1
ATOM 2022 O O . GLU A 1 269 ? 22.935 -7.169 -40.034 1.00 93.56 269 GLU A O 1
ATOM 2027 N N . ASP A 1 270 ? 21.577 -5.424 -39.595 1.00 88.12 270 ASP A N 1
ATOM 2028 C CA . ASP A 1 270 ? 21.961 -4.612 -40.753 1.00 88.12 270 ASP A CA 1
ATOM 2029 C C . ASP A 1 270 ? 23.457 -4.284 -40.729 1.00 88.12 270 ASP A C 1
ATOM 2031 O O . ASP A 1 270 ? 24.162 -4.481 -41.721 1.00 88.12 270 ASP A O 1
ATOM 2035 N N . LEU A 1 271 ? 23.992 -3.888 -39.568 1.00 85.62 271 LEU A N 1
ATOM 2036 C CA . LEU A 1 271 ? 25.432 -3.673 -39.394 1.00 85.62 271 LEU A CA 1
ATOM 2037 C C . LEU A 1 271 ? 26.244 -4.956 -39.640 1.00 85.62 271 LEU A C 1
ATOM 2039 O O . LEU A 1 271 ? 27.335 -4.905 -40.215 1.00 85.62 271 LEU A O 1
ATOM 2043 N N . ARG A 1 272 ? 25.736 -6.127 -39.231 1.00 88.19 272 ARG A N 1
ATOM 2044 C CA . ARG A 1 272 ? 26.381 -7.422 -39.519 1.00 88.19 272 ARG A CA 1
ATOM 2045 C C . ARG A 1 272 ? 26.302 -7.782 -41.005 1.00 88.19 272 ARG A C 1
ATOM 2047 O O . ARG A 1 272 ? 27.243 -8.388 -41.515 1.00 88.19 272 ARG A O 1
ATOM 2054 N N . ALA A 1 273 ? 25.212 -7.454 -41.695 1.00 89.00 273 ALA A N 1
ATOM 2055 C CA . ALA A 1 273 ? 25.052 -7.676 -43.131 1.00 89.00 273 ALA A CA 1
ATOM 2056 C C . ALA A 1 273 ? 25.967 -6.752 -43.949 1.00 89.00 273 ALA A C 1
ATOM 2058 O O . ALA A 1 273 ? 26.716 -7.240 -44.793 1.00 89.00 273 ALA A O 1
ATOM 2059 N N . ALA A 1 274 ? 26.002 -5.457 -43.626 1.00 82.62 274 ALA A N 1
ATOM 2060 C CA . ALA A 1 274 ? 26.903 -4.485 -44.243 1.00 82.62 274 ALA A CA 1
ATOM 2061 C C . ALA A 1 274 ? 28.372 -4.894 -44.076 1.00 82.62 274 ALA A C 1
ATOM 2063 O O . ALA A 1 274 ? 29.141 -4.870 -45.034 1.00 82.62 274 ALA A O 1
ATOM 2064 N N . ARG A 1 275 ? 28.751 -5.364 -42.880 1.00 85.31 275 ARG A N 1
ATOM 2065 C CA . ARG A 1 275 ? 30.097 -5.895 -42.635 1.00 85.31 275 ARG A CA 1
ATOM 2066 C C . ARG A 1 275 ? 30.418 -7.123 -43.494 1.00 85.31 275 ARG A C 1
ATOM 2068 O O . ARG A 1 275 ? 31.557 -7.247 -43.929 1.00 85.31 275 ARG A O 1
ATOM 2075 N N . ARG A 1 276 ? 29.458 -8.034 -43.705 1.00 90.38 276 ARG A N 1
ATOM 2076 C CA . ARG A 1 276 ? 29.639 -9.208 -44.580 1.00 90.38 276 ARG A CA 1
ATOM 2077 C C . ARG A 1 276 ? 29.841 -8.778 -46.030 1.00 90.38 276 ARG A C 1
ATOM 2079 O O . ARG A 1 276 ? 30.856 -9.132 -46.606 1.00 90.38 276 ARG A O 1
ATOM 2086 N N . LYS A 1 277 ? 28.968 -7.912 -46.549 1.00 90.44 277 LYS A N 1
ATOM 2087 C CA . LYS A 1 277 ? 29.071 -7.380 -47.913 1.00 90.44 277 LYS A CA 1
ATOM 2088 C C . LYS A 1 277 ? 30.409 -6.682 -48.169 1.00 90.44 277 LYS A C 1
ATOM 2090 O O . LYS A 1 277 ? 31.071 -6.983 -49.149 1.00 90.44 277 LYS A O 1
ATOM 2095 N N . LEU A 1 278 ? 30.840 -5.814 -47.252 1.00 83.12 278 LEU A N 1
ATOM 2096 C CA . LEU A 1 278 ? 32.130 -5.127 -47.364 1.00 83.12 278 LEU A CA 1
ATOM 2097 C C . LEU A 1 278 ? 33.314 -6.109 -47.299 1.00 83.12 278 LEU A C 1
ATOM 2099 O O . LEU A 1 278 ? 34.333 -5.894 -47.943 1.00 83.12 278 LEU A O 1
ATOM 2103 N N . SER A 1 279 ? 33.181 -7.200 -46.537 1.00 82.75 279 SER A N 1
ATOM 2104 C CA . SER A 1 279 ? 34.174 -8.279 -46.515 1.00 82.75 279 SER A CA 1
ATOM 2105 C C . SER A 1 279 ? 34.226 -9.064 -47.827 1.00 82.75 279 SER A C 1
ATOM 2107 O O . SER A 1 279 ? 35.312 -9.502 -48.198 1.00 82.75 279 SER A O 1
ATOM 2109 N N . ASP A 1 280 ? 33.088 -9.261 -48.494 1.00 84.94 280 ASP A N 1
ATOM 2110 C CA . ASP A 1 280 ? 33.003 -9.952 -49.784 1.00 84.94 280 ASP A CA 1
ATOM 2111 C C . ASP A 1 280 ? 33.550 -9.063 -50.916 1.00 84.94 280 ASP A C 1
ATOM 2113 O O . ASP A 1 280 ? 34.408 -9.504 -51.673 1.00 84.94 280 ASP A O 1
ATOM 2117 N N . GLU A 1 281 ? 33.179 -7.777 -50.954 1.00 84.50 281 GLU A N 1
ATOM 2118 C CA . GLU A 1 281 ? 33.709 -6.799 -51.922 1.00 84.50 281 GLU A CA 1
ATOM 2119 C C . GLU A 1 281 ? 35.236 -6.643 -51.810 1.00 84.50 281 GLU A C 1
ATOM 2121 O O . GLU A 1 281 ? 35.940 -6.623 -52.817 1.00 84.50 281 GLU A O 1
ATOM 2126 N N . LEU A 1 282 ? 35.781 -6.600 -50.586 1.00 77.50 282 LEU A N 1
ATOM 2127 C CA . LEU A 1 282 ? 37.234 -6.591 -50.367 1.00 77.50 282 LEU A CA 1
ATOM 2128 C C . LEU A 1 282 ? 37.923 -7.868 -50.869 1.00 77.50 282 LEU A C 1
ATOM 2130 O O . LEU A 1 282 ? 39.105 -7.829 -51.211 1.00 77.50 282 LEU A O 1
ATOM 2134 N N . ARG A 1 283 ? 37.214 -9.002 -50.891 1.00 78.06 283 ARG A N 1
ATOM 2135 C CA . ARG A 1 283 ? 37.750 -10.274 -51.380 1.00 78.06 283 ARG A CA 1
ATOM 2136 C C . ARG A 1 283 ? 37.830 -10.291 -52.904 1.00 78.06 283 ARG A C 1
ATOM 2138 O O . ARG A 1 283 ? 38.837 -10.755 -53.429 1.00 78.06 283 ARG A O 1
ATOM 2145 N N . ASP A 1 284 ? 36.822 -9.744 -53.577 1.00 77.88 284 ASP A N 1
ATOM 2146 C CA . ASP A 1 284 ? 36.769 -9.666 -55.040 1.00 77.88 284 ASP A CA 1
ATOM 2147 C C . ASP A 1 284 ? 37.822 -8.693 -55.593 1.00 77.88 284 ASP A C 1
ATOM 2149 O O . ASP A 1 284 ? 38.543 -9.031 -56.528 1.00 77.88 284 ASP A O 1
ATOM 2153 N N . VAL A 1 285 ? 38.024 -7.541 -54.940 1.00 71.56 285 VAL A N 1
ATOM 2154 C CA . VAL A 1 285 ? 39.074 -6.567 -55.316 1.00 71.56 285 VAL A CA 1
ATOM 2155 C C . VAL A 1 285 ? 40.492 -7.153 -55.190 1.00 71.56 285 VAL A C 1
ATOM 2157 O O . VAL A 1 285 ? 41.418 -6.699 -55.856 1.00 71.56 285 VAL A O 1
ATOM 2160 N N . SER A 1 286 ? 40.686 -8.184 -54.364 1.00 59.84 286 SER A N 1
ATOM 2161 C CA . SER A 1 286 ? 41.994 -8.819 -54.167 1.00 59.84 286 SER A CA 1
ATOM 2162 C C . SER A 1 286 ? 42.372 -9.839 -55.253 1.00 59.84 286 SER A C 1
ATOM 2164 O O . SER A 1 286 ? 43.514 -10.304 -55.241 1.00 59.84 286 SER A O 1
ATOM 2166 N N . LEU A 1 287 ? 41.456 -10.238 -56.144 1.00 59.84 287 LEU A N 1
ATOM 2167 C CA . LEU A 1 287 ? 41.670 -11.373 -57.055 1.00 59.84 287 LEU A CA 1
ATOM 2168 C C . LEU A 1 287 ? 42.156 -10.990 -58.462 1.00 59.84 287 LEU A C 1
ATOM 2170 O O . LEU A 1 287 ? 42.743 -11.841 -59.127 1.00 59.84 287 LEU A O 1
ATOM 2174 N N . ASP A 1 288 ? 42.013 -9.731 -58.883 1.00 57.44 288 ASP A N 1
ATOM 2175 C CA . ASP A 1 288 ? 42.327 -9.321 -60.263 1.00 57.44 288 ASP A CA 1
ATOM 2176 C C . ASP A 1 288 ? 43.784 -8.888 -60.507 1.00 57.44 288 ASP A C 1
ATOM 2178 O O . ASP A 1 288 ? 44.146 -8.562 -61.632 1.00 57.44 288 ASP A O 1
ATOM 2182 N N . GLY A 1 289 ? 44.662 -8.931 -59.499 1.00 55.72 289 GLY A N 1
ATOM 2183 C CA . GLY A 1 289 ? 46.121 -8.854 -59.688 1.00 55.72 289 GLY A CA 1
ATOM 2184 C C . GLY A 1 289 ? 46.688 -7.560 -60.297 1.00 55.72 289 GLY A C 1
ATOM 2185 O O . GLY A 1 289 ? 47.910 -7.432 -60.382 1.00 55.72 289 GLY A O 1
ATOM 2186 N N . GLU A 1 290 ? 45.859 -6.590 -60.685 1.00 56.34 290 GLU A N 1
ATOM 2187 C CA . GLU A 1 290 ? 46.322 -5.279 -61.130 1.00 56.34 290 GLU A CA 1
ATOM 2188 C C . GLU A 1 290 ? 46.677 -4.415 -59.907 1.00 56.34 290 GLU A C 1
ATOM 2190 O O . GLU A 1 290 ? 45.827 -4.175 -59.042 1.00 56.34 290 GLU A O 1
ATOM 2195 N N . PRO A 1 291 ? 47.931 -3.941 -59.787 1.00 56.31 291 PRO A N 1
ATOM 2196 C CA . PRO A 1 291 ? 48.322 -3.052 -58.706 1.00 56.31 291 PRO A CA 1
ATOM 2197 C C . PRO A 1 291 ? 47.535 -1.746 -58.836 1.00 56.31 291 PRO A C 1
ATOM 2199 O O . PRO A 1 291 ? 47.691 -1.009 -59.808 1.00 56.31 291 PRO A O 1
ATOM 2202 N N . ILE A 1 292 ? 46.683 -1.463 -57.851 1.00 55.66 292 ILE A N 1
ATOM 2203 C CA . ILE A 1 292 ? 45.907 -0.223 -57.747 1.00 55.66 292 ILE A CA 1
ATOM 2204 C C . ILE A 1 292 ? 46.894 0.956 -57.733 1.00 55.66 292 ILE A C 1
ATOM 2206 O O . ILE A 1 292 ? 47.505 1.269 -56.716 1.00 55.66 292 ILE A O 1
ATOM 2210 N N . GLY A 1 293 ? 47.079 1.590 -58.891 1.00 51.28 293 GLY A N 1
ATOM 2211 C CA . GLY A 1 293 ? 48.142 2.561 -59.166 1.00 51.28 293 GLY A CA 1
ATOM 2212 C C . GLY A 1 293 ? 47.927 3.973 -58.619 1.00 51.28 293 GLY A C 1
ATOM 2213 O O . GLY A 1 293 ? 48.499 4.917 -59.155 1.00 51.28 293 GLY A O 1
ATOM 2214 N N . THR A 1 294 ? 47.123 4.161 -57.573 1.00 57.44 294 THR A N 1
ATOM 2215 C CA . THR A 1 294 ? 47.010 5.466 -56.905 1.00 57.44 294 THR A CA 1
ATOM 2216 C C . THR A 1 294 ? 46.893 5.280 -55.397 1.00 57.44 294 THR A C 1
ATOM 2218 O O . THR A 1 294 ? 45.810 4.965 -54.899 1.00 57.44 294 THR A O 1
ATOM 2221 N N . ASP A 1 295 ? 47.989 5.532 -54.674 1.00 60.00 295 ASP A N 1
ATOM 2222 C CA . ASP A 1 295 ? 48.084 5.474 -53.202 1.00 60.00 295 ASP A CA 1
ATOM 2223 C C . ASP A 1 295 ? 46.929 6.216 -52.492 1.00 60.00 295 ASP A C 1
ATOM 2225 O O . ASP A 1 295 ? 46.438 5.789 -51.451 1.00 60.00 295 ASP A O 1
ATOM 2229 N N . GLN A 1 296 ? 46.397 7.280 -53.103 1.00 63.09 296 GLN A N 1
ATOM 2230 C CA . GLN A 1 296 ? 45.332 8.104 -52.519 1.00 63.09 296 GLN A CA 1
ATOM 2231 C C . GLN A 1 296 ? 43.967 7.399 -52.395 1.00 63.09 296 GLN A C 1
ATOM 2233 O O . GLN A 1 296 ? 43.210 7.693 -51.469 1.00 63.09 296 GLN A O 1
ATOM 2238 N N . GLY A 1 297 ? 43.628 6.480 -53.305 1.00 65.38 297 GLY A N 1
ATOM 2239 C CA . GLY A 1 297 ? 42.340 5.771 -53.267 1.00 65.38 297 GLY A CA 1
ATOM 2240 C C . GLY A 1 297 ? 42.303 4.680 -52.194 1.00 65.38 297 GLY A C 1
ATOM 2241 O O . GLY A 1 297 ? 41.303 4.523 -51.489 1.00 65.38 297 GLY A O 1
ATOM 2242 N N . ALA A 1 298 ? 43.421 3.969 -52.032 1.00 67.31 298 ALA A N 1
ATOM 2243 C CA . ALA A 1 298 ? 43.579 2.936 -51.015 1.00 67.31 298 ALA A CA 1
ATOM 2244 C C . ALA A 1 298 ? 43.566 3.539 -49.602 1.00 67.31 298 ALA A C 1
ATOM 2246 O O . ALA A 1 298 ? 42.852 3.043 -48.730 1.00 67.31 298 ALA A O 1
ATOM 2247 N N . ASP A 1 299 ? 44.269 4.655 -49.392 1.00 72.12 299 ASP A N 1
ATOM 2248 C CA . ASP A 1 299 ? 44.313 5.334 -48.095 1.00 72.12 299 ASP A CA 1
ATOM 2249 C C . ASP A 1 299 ? 42.942 5.872 -47.657 1.00 72.12 299 ASP A C 1
ATOM 2251 O O . ASP A 1 299 ? 42.577 5.762 -46.482 1.00 72.12 299 ASP A O 1
ATOM 2255 N N . PHE A 1 300 ? 42.136 6.390 -48.590 1.00 74.12 300 PHE A N 1
ATOM 2256 C CA . PHE A 1 300 ? 40.781 6.861 -48.293 1.00 74.12 300 PHE A CA 1
ATOM 2257 C C . PHE A 1 300 ? 39.851 5.720 -47.855 1.00 74.12 300 PHE A C 1
ATOM 2259 O O . PHE A 1 300 ? 39.159 5.835 -46.838 1.00 74.12 300 PHE A O 1
ATOM 2266 N N . LEU A 1 301 ? 39.867 4.592 -48.573 1.00 71.00 301 LEU A N 1
ATOM 2267 C CA . LEU A 1 301 ? 39.071 3.415 -48.213 1.00 71.00 301 LEU A CA 1
ATOM 2268 C C . LEU A 1 301 ? 39.540 2.802 -46.888 1.00 71.00 301 LEU A C 1
ATOM 2270 O O . LEU A 1 301 ? 38.713 2.466 -46.039 1.00 71.00 301 LEU A O 1
ATOM 2274 N N . LEU A 1 302 ? 40.853 2.726 -46.653 1.00 74.50 302 LEU A N 1
ATOM 2275 C CA . LEU A 1 302 ? 41.411 2.267 -45.379 1.00 74.50 302 LEU A CA 1
ATOM 2276 C C . LEU A 1 302 ? 41.029 3.192 -44.217 1.00 74.50 302 LEU A C 1
ATOM 2278 O O . LEU A 1 302 ? 40.749 2.695 -43.123 1.00 74.50 302 LEU A O 1
ATOM 2282 N N . SER A 1 303 ? 40.957 4.508 -44.440 1.00 77.94 303 SER A N 1
ATOM 2283 C CA . SER A 1 303 ? 40.460 5.466 -43.446 1.00 77.94 303 SER A CA 1
ATOM 2284 C C . SER A 1 303 ? 38.983 5.233 -43.126 1.00 77.94 303 SER A C 1
ATOM 2286 O O . SER A 1 303 ? 38.633 5.109 -41.954 1.00 77.94 303 SER A O 1
ATOM 2288 N N . GLN A 1 304 ? 38.116 5.087 -44.136 1.00 76.94 304 GLN A N 1
ATOM 2289 C CA . GLN A 1 304 ? 36.689 4.833 -43.904 1.00 76.94 304 GLN A CA 1
ATOM 2290 C C . GLN A 1 304 ? 36.439 3.495 -43.199 1.00 76.94 304 GLN A C 1
ATOM 2292 O O . GLN A 1 304 ? 35.617 3.412 -42.285 1.00 76.94 304 GLN A O 1
ATOM 2297 N N . ILE A 1 305 ? 37.181 2.448 -43.572 1.00 75.69 305 ILE A N 1
ATOM 2298 C CA . ILE A 1 305 ? 37.116 1.142 -42.907 1.00 75.69 305 ILE A CA 1
ATOM 2299 C C . ILE A 1 305 ? 37.580 1.261 -41.452 1.00 75.69 305 ILE A C 1
ATOM 2301 O O . ILE A 1 305 ? 36.970 0.662 -40.563 1.00 75.69 305 ILE A O 1
ATOM 2305 N N . ARG A 1 306 ? 38.633 2.043 -41.181 1.00 77.75 306 ARG A N 1
ATOM 2306 C CA . ARG A 1 306 ? 39.132 2.296 -39.823 1.00 77.75 306 ARG A CA 1
ATOM 2307 C C . ARG A 1 306 ? 38.088 3.034 -38.981 1.00 77.75 306 ARG A C 1
ATOM 2309 O O . ARG A 1 306 ? 37.795 2.583 -37.873 1.00 77.75 306 ARG A O 1
ATOM 2316 N N . ASP A 1 307 ? 37.464 4.078 -39.515 1.00 76.88 307 ASP A N 1
ATOM 2317 C CA . ASP A 1 307 ? 36.433 4.856 -38.818 1.00 76.88 307 ASP A CA 1
ATOM 2318 C C . ASP A 1 307 ? 35.171 4.030 -38.541 1.00 76.88 307 ASP A C 1
ATOM 2320 O O . ASP A 1 307 ? 34.670 4.020 -37.412 1.00 76.88 307 ASP A O 1
ATOM 2324 N N . LEU A 1 308 ? 34.708 3.245 -39.521 1.00 76.00 308 LEU A N 1
ATOM 2325 C CA . LEU A 1 308 ? 33.607 2.294 -39.341 1.00 76.00 308 LEU A CA 1
ATOM 2326 C C . LEU A 1 308 ? 33.952 1.224 -38.302 1.00 76.00 308 LEU A C 1
ATOM 2328 O O . LEU A 1 308 ? 33.122 0.893 -37.453 1.00 76.00 308 LEU A O 1
ATOM 2332 N N . ARG A 1 309 ? 35.186 0.707 -38.303 1.00 75.75 309 ARG A N 1
ATOM 2333 C CA . ARG A 1 309 ? 35.647 -0.267 -37.304 1.00 75.75 309 ARG A CA 1
ATOM 2334 C C . ARG A 1 309 ? 35.663 0.341 -35.904 1.00 75.75 309 ARG A C 1
ATOM 2336 O O . ARG A 1 309 ? 35.218 -0.322 -34.968 1.00 75.75 309 ARG A O 1
ATOM 2343 N N . HIS A 1 310 ? 36.099 1.591 -35.751 1.00 75.69 310 HIS A N 1
ATOM 2344 C CA . HIS A 1 310 ? 36.050 2.301 -34.472 1.00 75.69 310 HIS A CA 1
ATOM 2345 C C . HIS A 1 310 ? 34.618 2.612 -34.027 1.00 75.69 310 HIS A C 1
ATOM 2347 O O . HIS A 1 310 ? 34.310 2.466 -32.845 1.00 75.69 310 HIS A O 1
ATOM 2353 N N . ALA A 1 311 ? 33.722 2.997 -34.938 1.00 71.25 311 ALA A N 1
ATOM 2354 C CA . ALA A 1 311 ? 32.309 3.221 -34.632 1.00 71.25 311 ALA A CA 1
ATOM 2355 C C . ALA A 1 311 ? 31.613 1.925 -34.179 1.00 71.25 311 ALA A C 1
ATOM 2357 O O . ALA A 1 311 ? 30.977 1.902 -33.126 1.00 71.25 311 ALA A O 1
ATOM 2358 N N . VAL A 1 312 ? 31.814 0.819 -34.902 1.00 74.44 312 VAL A N 1
ATOM 2359 C CA . VAL A 1 312 ? 31.272 -0.501 -34.538 1.00 74.44 312 VAL A CA 1
ATOM 2360 C C . VAL A 1 312 ? 31.889 -1.018 -33.239 1.00 74.44 312 VAL A C 1
ATOM 2362 O O . VAL A 1 312 ? 31.184 -1.609 -32.424 1.00 74.44 312 VAL A O 1
ATOM 2365 N N . SER A 1 313 ? 33.187 -0.797 -33.013 1.00 74.19 313 SER A N 1
ATOM 2366 C CA . SER A 1 313 ? 33.846 -1.190 -31.764 1.00 74.19 313 SER A CA 1
ATOM 2367 C C . SER A 1 313 ? 33.306 -0.405 -30.569 1.00 74.19 313 SER A C 1
ATOM 2369 O O . SER A 1 313 ? 33.041 -1.011 -29.535 1.00 74.19 313 SER A O 1
ATOM 2371 N N . ARG A 1 314 ? 33.080 0.910 -30.712 1.00 75.56 314 ARG A N 1
ATOM 2372 C CA . ARG A 1 314 ? 32.448 1.740 -29.673 1.00 75.56 314 ARG A CA 1
ATOM 2373 C C . ARG A 1 314 ? 31.020 1.288 -29.386 1.00 75.56 314 ARG A C 1
ATOM 2375 O O . ARG A 1 314 ? 30.709 0.996 -28.239 1.00 75.56 314 ARG A O 1
ATOM 2382 N N . ALA A 1 315 ? 30.199 1.101 -30.421 1.00 69.25 315 ALA A N 1
ATOM 2383 C CA . ALA A 1 315 ? 28.825 0.620 -30.263 1.00 69.25 315 ALA A CA 1
ATOM 2384 C C . ALA A 1 315 ? 28.760 -0.772 -29.607 1.00 69.25 315 ALA A C 1
ATOM 2386 O O . ALA A 1 315 ? 27.920 -1.019 -28.745 1.00 69.25 315 ALA A O 1
ATOM 2387 N N . ARG A 1 316 ? 29.675 -1.686 -29.964 1.00 74.75 316 ARG A N 1
ATOM 2388 C CA . ARG A 1 316 ? 29.789 -3.000 -29.312 1.00 74.75 316 ARG A CA 1
ATOM 2389 C C . ARG A 1 316 ? 30.225 -2.893 -27.859 1.00 74.75 316 ARG A C 1
ATOM 2391 O O . ARG A 1 316 ? 29.696 -3.633 -27.042 1.00 74.75 316 ARG A O 1
ATOM 2398 N N . MET A 1 317 ? 31.165 -2.008 -27.540 1.00 75.94 317 MET A N 1
ATOM 2399 C CA . MET A 1 317 ? 31.633 -1.813 -26.169 1.00 75.94 317 MET A CA 1
ATOM 2400 C C . MET A 1 317 ? 30.535 -1.204 -25.290 1.00 75.94 317 MET A C 1
ATOM 2402 O O . MET A 1 317 ? 30.307 -1.696 -24.189 1.00 75.94 317 MET A O 1
ATOM 2406 N N . GLU A 1 318 ? 29.803 -0.207 -25.796 1.00 75.44 318 GLU A N 1
ATOM 2407 C CA . GLU A 1 318 ? 28.638 0.387 -25.124 1.00 75.44 318 GLU A CA 1
ATOM 2408 C C . GLU A 1 318 ? 27.503 -0.626 -24.930 1.00 75.44 318 GLU A C 1
ATOM 2410 O O . GLU A 1 318 ? 26.860 -0.659 -23.883 1.00 75.44 318 GLU A O 1
ATOM 2415 N N . MET A 1 319 ? 27.252 -1.494 -25.914 1.00 71.31 319 MET A N 1
ATOM 2416 C CA . MET A 1 319 ? 26.249 -2.548 -25.763 1.00 71.31 319 MET A CA 1
ATOM 2417 C C . MET A 1 319 ? 26.701 -3.669 -24.835 1.00 71.31 319 MET A C 1
ATOM 2419 O O . MET A 1 319 ? 25.887 -4.142 -24.055 1.00 71.31 319 MET A O 1
ATOM 2423 N N . ALA A 1 320 ? 27.970 -4.075 -24.872 1.00 70.19 320 ALA A N 1
ATOM 2424 C CA . ALA A 1 320 ? 28.505 -5.080 -23.958 1.00 70.19 320 ALA A CA 1
ATOM 2425 C C . ALA A 1 320 ? 28.478 -4.585 -22.506 1.00 70.19 320 ALA A C 1
ATOM 2427 O O . ALA A 1 320 ? 28.096 -5.336 -21.616 1.00 70.19 320 ALA A O 1
ATOM 2428 N N . THR A 1 321 ? 28.800 -3.309 -22.270 1.00 73.50 321 THR A N 1
ATOM 2429 C CA . THR A 1 321 ? 28.669 -2.695 -20.938 1.00 73.50 321 THR A CA 1
ATOM 2430 C C . THR A 1 321 ? 27.212 -2.613 -20.493 1.00 73.50 321 THR A C 1
ATOM 2432 O O . THR A 1 321 ? 26.915 -2.982 -19.362 1.00 73.50 321 THR A O 1
ATOM 2435 N N . ARG A 1 322 ? 26.278 -2.225 -21.374 1.00 70.25 322 ARG A N 1
ATOM 2436 C CA . ARG A 1 322 ? 24.839 -2.239 -21.050 1.00 70.25 322 ARG A CA 1
ATOM 2437 C C . ARG A 1 322 ? 24.295 -3.648 -20.811 1.00 70.25 322 ARG A C 1
ATOM 2439 O O . ARG A 1 322 ? 23.489 -3.824 -19.908 1.00 70.25 322 ARG A O 1
ATOM 2446 N N . ALA A 1 323 ? 24.717 -4.638 -21.594 1.00 69.25 323 ALA A N 1
ATOM 2447 C CA . ALA A 1 323 ? 24.297 -6.027 -21.436 1.00 69.25 323 ALA A CA 1
ATOM 2448 C C . ALA A 1 323 ? 24.825 -6.620 -20.125 1.00 69.25 323 ALA A C 1
ATOM 2450 O O . ALA A 1 323 ? 24.044 -7.206 -19.387 1.00 69.25 323 ALA A O 1
ATOM 2451 N N . ALA A 1 324 ? 26.099 -6.382 -19.795 1.00 67.62 324 ALA A N 1
ATOM 2452 C CA . ALA A 1 324 ? 26.682 -6.791 -18.519 1.00 67.62 324 ALA A CA 1
ATOM 2453 C C . ALA A 1 324 ? 25.996 -6.107 -17.323 1.00 67.62 324 ALA A C 1
ATOM 2455 O O . ALA A 1 324 ? 25.754 -6.752 -16.309 1.00 67.62 324 ALA A O 1
ATOM 2456 N N . ASP A 1 325 ? 25.626 -4.826 -17.446 1.00 68.62 325 ASP A N 1
ATOM 2457 C CA . ASP A 1 325 ? 24.862 -4.113 -16.413 1.00 68.62 325 ASP A CA 1
ATOM 2458 C C . ASP A 1 325 ? 23.444 -4.696 -16.261 1.00 68.62 325 ASP A C 1
ATOM 2460 O O . ASP A 1 325 ? 22.973 -4.920 -15.149 1.00 68.62 325 ASP A O 1
ATOM 2464 N N . VAL A 1 326 ? 22.764 -5.027 -17.365 1.00 68.75 326 VAL A N 1
ATOM 2465 C CA . VAL A 1 326 ? 21.455 -5.703 -17.321 1.00 68.75 326 VAL A CA 1
ATOM 2466 C C . VAL A 1 326 ? 21.565 -7.097 -16.700 1.00 68.75 326 VAL A C 1
ATOM 2468 O O . VAL A 1 326 ? 20.756 -7.422 -15.835 1.00 68.75 326 VAL A O 1
ATOM 2471 N N . GLU A 1 327 ? 22.558 -7.897 -17.085 1.00 71.88 327 GLU A N 1
ATOM 2472 C CA . GLU A 1 327 ? 22.776 -9.247 -16.555 1.00 71.88 327 GLU A CA 1
ATOM 2473 C C . GLU A 1 327 ? 23.079 -9.210 -15.050 1.00 71.88 327 GLU A C 1
ATOM 2475 O O . GLU A 1 327 ? 22.391 -9.872 -14.266 1.00 71.88 327 GLU A O 1
ATOM 2480 N N . ALA A 1 328 ? 23.994 -8.332 -14.621 1.00 66.25 328 ALA A N 1
ATOM 2481 C CA . ALA A 1 328 ? 24.289 -8.100 -13.209 1.00 66.25 328 ALA A CA 1
ATOM 2482 C C . ALA A 1 328 ? 23.036 -7.671 -12.426 1.00 66.25 328 ALA A C 1
ATOM 2484 O O . ALA A 1 328 ? 22.768 -8.190 -11.342 1.00 66.25 328 ALA A O 1
ATOM 2485 N N . ARG A 1 329 ? 22.205 -6.781 -12.990 1.00 63.72 329 ARG A N 1
ATOM 2486 C CA . ARG A 1 329 ? 20.928 -6.377 -12.373 1.00 63.72 329 ARG A CA 1
ATOM 2487 C C . ARG A 1 329 ? 19.947 -7.539 -12.264 1.00 63.72 329 ARG A C 1
ATOM 2489 O O . ARG A 1 329 ? 19.289 -7.674 -11.235 1.00 63.72 329 ARG A O 1
ATOM 2496 N N . THR A 1 330 ? 19.828 -8.372 -13.297 1.00 67.75 330 THR A N 1
ATOM 2497 C CA . THR A 1 330 ? 18.924 -9.531 -13.263 1.00 67.75 330 THR A CA 1
ATOM 2498 C C . THR A 1 330 ? 19.365 -10.574 -12.246 1.00 67.75 330 THR A C 1
ATOM 2500 O O . THR A 1 330 ? 18.512 -11.132 -11.559 1.00 67.75 330 THR A O 1
ATOM 2503 N N . GLN A 1 331 ? 20.673 -10.778 -12.082 1.00 74.38 331 GLN A N 1
ATOM 2504 C CA . GLN A 1 331 ? 21.214 -11.695 -11.086 1.00 74.38 331 GLN A CA 1
ATOM 2505 C C . GLN A 1 331 ? 20.964 -11.188 -9.659 1.00 74.38 331 GLN A C 1
ATOM 2507 O O . GLN A 1 331 ? 20.435 -11.932 -8.838 1.00 74.38 331 GLN A O 1
ATOM 2512 N N . VAL A 1 332 ? 21.217 -9.901 -9.389 1.00 68.62 332 VAL A N 1
ATOM 2513 C CA . VAL A 1 332 ? 20.918 -9.282 -8.083 1.00 68.62 332 VAL A CA 1
ATOM 2514 C C . VAL A 1 332 ? 19.424 -9.363 -7.751 1.00 68.62 332 VAL A C 1
ATOM 2516 O O . VAL A 1 332 ? 19.060 -9.666 -6.617 1.00 68.62 332 VAL A O 1
ATOM 2519 N N . LEU A 1 333 ? 18.537 -9.137 -8.728 1.00 64.81 333 LEU A N 1
ATOM 2520 C CA . LEU A 1 333 ? 17.090 -9.269 -8.523 1.00 64.81 333 LEU A CA 1
ATOM 2521 C C . LEU A 1 333 ? 16.658 -10.720 -8.270 1.00 64.81 333 LEU A C 1
ATOM 2523 O O . LEU A 1 333 ? 15.775 -10.952 -7.445 1.00 64.81 333 LEU A O 1
ATOM 2527 N N . ALA A 1 334 ? 17.261 -11.692 -8.958 1.00 71.56 334 ALA A N 1
ATOM 2528 C CA . ALA A 1 334 ? 16.982 -13.108 -8.738 1.00 71.56 334 ALA A CA 1
ATOM 2529 C C . ALA A 1 334 ? 17.429 -13.562 -7.339 1.00 71.56 334 ALA A C 1
ATOM 2531 O O . ALA A 1 334 ? 16.666 -14.234 -6.645 1.00 71.56 334 ALA A O 1
ATOM 2532 N N . GLU A 1 335 ? 18.616 -13.139 -6.897 1.00 73.19 335 GLU A N 1
ATOM 2533 C CA . GLU A 1 335 ? 19.130 -13.406 -5.549 1.00 73.19 335 GLU A CA 1
ATOM 2534 C C . GLU A 1 335 ? 18.270 -12.735 -4.471 1.00 73.19 335 GLU A C 1
ATOM 2536 O O . GLU A 1 335 ? 17.872 -13.394 -3.512 1.00 73.19 335 GLU A O 1
ATOM 2541 N N . ALA A 1 336 ? 17.894 -11.465 -4.659 1.00 64.81 336 ALA A N 1
ATOM 2542 C CA . ALA A 1 336 ? 17.011 -10.754 -3.737 1.00 64.81 336 ALA A CA 1
ATOM 2543 C C . ALA A 1 336 ? 15.630 -11.421 -3.629 1.00 64.81 336 ALA A C 1
ATOM 2545 O O . ALA A 1 336 ? 15.080 -11.530 -2.535 1.00 64.81 336 ALA A O 1
ATOM 2546 N N . ARG A 1 337 ? 15.076 -11.916 -4.746 1.00 67.62 337 ARG A N 1
ATOM 2547 C CA . ARG A 1 337 ? 13.800 -12.644 -4.755 1.00 67.62 337 ARG A CA 1
ATOM 2548 C C . ARG A 1 337 ? 13.905 -13.996 -4.053 1.00 67.62 337 ARG A C 1
ATOM 2550 O O . ARG A 1 337 ? 13.000 -14.352 -3.304 1.00 67.62 337 ARG A O 1
ATOM 2557 N N . ALA A 1 338 ? 14.987 -14.738 -4.284 1.00 72.00 338 ALA A N 1
ATOM 2558 C CA . ALA A 1 338 ? 15.232 -16.002 -3.598 1.00 72.00 338 ALA A CA 1
ATOM 2559 C C . ALA A 1 338 ? 15.377 -15.792 -2.083 1.00 72.00 338 ALA A C 1
ATOM 2561 O O . ALA A 1 338 ? 14.814 -16.553 -1.303 1.00 72.00 338 ALA A O 1
ATOM 2562 N N . GLU A 1 339 ? 16.074 -14.737 -1.664 1.00 71.06 339 GLU A N 1
ATOM 2563 C CA . GLU A 1 339 ? 16.239 -14.396 -0.251 1.00 71.06 339 GLU A CA 1
ATOM 2564 C C . GLU A 1 339 ? 14.926 -13.936 0.397 1.00 71.06 339 GLU A C 1
ATOM 2566 O O . GLU A 1 339 ? 14.589 -14.390 1.489 1.00 71.06 339 GLU A O 1
ATOM 2571 N N . ALA A 1 340 ? 14.136 -13.103 -0.288 1.00 62.34 340 ALA A N 1
ATOM 2572 C CA . ALA A 1 340 ? 12.810 -12.706 0.184 1.00 62.34 340 ALA A CA 1
ATOM 2573 C C . ALA A 1 340 ? 11.877 -13.917 0.353 1.00 62.34 340 ALA A C 1
ATOM 2575 O O . ALA A 1 340 ? 11.154 -13.995 1.343 1.00 62.34 340 ALA A O 1
ATOM 2576 N N . GLN A 1 341 ? 11.934 -14.889 -0.567 1.00 67.56 341 GLN A N 1
ATOM 2577 C CA . GLN A 1 341 ? 11.166 -16.128 -0.446 1.00 67.56 341 GLN A CA 1
ATOM 2578 C C . GLN A 1 341 ? 11.615 -16.959 0.762 1.00 67.56 341 GLN A C 1
ATOM 2580 O O . GLN A 1 341 ? 10.769 -17.411 1.523 1.00 67.56 341 GLN A O 1
ATOM 2585 N N . ARG A 1 342 ? 12.928 -17.104 0.995 1.00 74.12 342 ARG A N 1
ATOM 2586 C CA . ARG A 1 342 ? 13.443 -17.804 2.186 1.00 74.12 342 ARG A CA 1
ATOM 2587 C C . ARG A 1 342 ? 12.994 -17.140 3.485 1.00 74.12 342 ARG A C 1
ATOM 2589 O O . ARG A 1 342 ? 12.662 -17.849 4.427 1.00 74.12 342 ARG A O 1
ATOM 2596 N N . ARG A 1 343 ? 12.974 -15.802 3.537 1.00 69.00 343 ARG A N 1
ATOM 2597 C CA . ARG A 1 343 ? 12.460 -15.053 4.695 1.00 69.00 343 ARG A CA 1
ATOM 2598 C C . ARG A 1 343 ? 10.974 -15.308 4.907 1.00 69.00 343 ARG A C 1
ATOM 2600 O O . ARG A 1 343 ? 10.583 -15.624 6.020 1.00 69.00 343 ARG A O 1
ATOM 2607 N N . LEU A 1 344 ? 10.177 -15.259 3.838 1.00 64.88 344 LEU A N 1
ATOM 2608 C CA . LEU A 1 344 ? 8.751 -15.568 3.906 1.00 64.88 344 LEU A CA 1
ATOM 2609 C C . LEU A 1 344 ? 8.520 -16.989 4.440 1.00 64.88 344 LEU A C 1
ATOM 2611 O O . LEU A 1 344 ? 7.718 -17.181 5.350 1.00 64.88 344 LEU A O 1
ATOM 2615 N N . ASP A 1 345 ? 9.243 -17.978 3.915 1.00 70.56 345 ASP A N 1
ATOM 2616 C CA . ASP A 1 345 ? 9.118 -19.373 4.340 1.00 70.56 345 ASP A CA 1
ATOM 2617 C C . ASP A 1 345 ? 9.539 -19.545 5.816 1.00 70.56 345 ASP A C 1
ATOM 2619 O O . ASP A 1 345 ? 8.850 -20.227 6.580 1.00 70.56 345 ASP A O 1
ATOM 2623 N N . ALA A 1 346 ? 10.615 -18.872 6.246 1.00 68.88 346 ALA A N 1
ATOM 2624 C CA . ALA A 1 346 ? 11.082 -18.868 7.632 1.00 68.88 346 ALA A CA 1
ATOM 2625 C C . ALA A 1 346 ? 10.078 -18.206 8.591 1.00 68.88 346 ALA A C 1
ATOM 2627 O O . ALA A 1 346 ? 9.738 -18.799 9.615 1.00 68.88 346 ALA A O 1
ATOM 2628 N N . ASP A 1 347 ? 9.540 -17.036 8.240 1.00 66.19 347 ASP A N 1
ATOM 2629 C CA . ASP A 1 347 ? 8.530 -16.325 9.032 1.00 66.19 347 ASP A CA 1
ATOM 2630 C C . ASP A 1 347 ? 7.226 -17.127 9.121 1.00 66.19 347 ASP A C 1
ATOM 2632 O O . ASP A 1 347 ? 6.565 -17.157 10.162 1.00 66.19 347 ASP A O 1
ATOM 2636 N N . THR A 1 348 ? 6.866 -17.840 8.050 1.00 70.38 348 THR A N 1
ATOM 2637 C CA . THR A 1 348 ? 5.671 -18.693 8.022 1.00 70.38 348 THR A CA 1
ATOM 2638 C C . THR A 1 348 ? 5.827 -19.891 8.957 1.00 70.38 348 THR A C 1
ATOM 2640 O O . THR A 1 348 ? 4.919 -20.175 9.746 1.00 70.38 348 THR A O 1
ATOM 2643 N N . LEU A 1 349 ? 6.979 -20.573 8.908 1.00 70.69 349 LEU A N 1
ATOM 2644 C CA . LEU A 1 349 ? 7.298 -21.690 9.800 1.00 70.69 349 LEU A CA 1
ATOM 2645 C C . LEU A 1 349 ? 7.374 -21.226 11.256 1.00 70.69 349 LEU A C 1
ATOM 2647 O O . LEU A 1 349 ? 6.721 -21.805 12.123 1.00 70.69 349 LEU A O 1
ATOM 2651 N N . PHE A 1 350 ? 8.091 -20.136 11.523 1.00 72.44 350 PHE A N 1
ATOM 2652 C CA . PHE A 1 350 ? 8.247 -19.597 12.869 1.00 72.44 350 PHE A CA 1
ATOM 2653 C C . PHE A 1 350 ? 6.914 -19.109 13.449 1.00 72.44 350 PHE A C 1
ATOM 2655 O O . PHE A 1 350 ? 6.554 -19.445 14.579 1.00 72.44 350 PHE A O 1
ATOM 2662 N N . GLY A 1 351 ? 6.120 -18.386 12.656 1.00 72.00 351 GLY A N 1
ATOM 2663 C CA . GLY A 1 351 ? 4.786 -17.939 13.043 1.00 72.00 351 GLY A CA 1
ATOM 2664 C C . GLY A 1 351 ? 3.814 -19.098 13.280 1.00 72.00 351 GLY A C 1
ATOM 2665 O O . GLY A 1 351 ? 2.931 -19.005 14.135 1.00 72.00 351 GLY A O 1
ATOM 2666 N N . ALA A 1 352 ? 3.944 -20.214 12.556 1.00 70.31 352 ALA A N 1
ATOM 2667 C CA . ALA A 1 352 ? 3.174 -21.427 12.831 1.00 70.31 352 ALA A CA 1
ATOM 2668 C C . ALA A 1 352 ? 3.558 -22.054 14.183 1.00 70.31 352 ALA A C 1
ATOM 2670 O O . ALA A 1 352 ? 2.662 -22.357 14.977 1.00 70.31 352 ALA A O 1
ATOM 2671 N N . THR A 1 353 ? 4.857 -22.171 14.475 1.00 73.31 353 THR A N 1
ATOM 2672 C CA . THR A 1 353 ? 5.370 -22.701 15.749 1.00 73.31 353 THR A CA 1
ATOM 2673 C C . THR A 1 353 ? 4.959 -21.820 16.929 1.00 73.31 353 THR A C 1
ATOM 2675 O O . THR A 1 353 ? 4.378 -22.327 17.888 1.00 73.31 353 THR A O 1
ATOM 2678 N N . LYS A 1 354 ? 5.128 -20.491 16.827 1.00 79.06 354 LYS A N 1
ATOM 2679 C CA . LYS A 1 354 ? 4.700 -19.532 17.862 1.00 79.06 354 LYS A CA 1
ATOM 2680 C C . LYS A 1 354 ? 3.207 -19.662 18.172 1.00 79.06 354 LYS A C 1
ATOM 2682 O O . LYS A 1 354 ? 2.831 -19.846 19.325 1.00 79.06 354 LYS A O 1
ATOM 2687 N N . ARG A 1 355 ? 2.353 -19.676 17.141 1.00 77.88 355 ARG A N 1
ATOM 2688 C CA . ARG A 1 355 ? 0.897 -19.856 17.306 1.00 77.88 355 ARG A CA 1
ATOM 2689 C C . ARG A 1 355 ? 0.516 -21.218 17.891 1.00 77.88 355 ARG A C 1
ATOM 2691 O O . ARG A 1 355 ? -0.580 -21.356 18.431 1.00 77.88 355 ARG A O 1
ATOM 2698 N N . SER A 1 356 ? 1.340 -22.252 17.720 1.00 78.88 356 SER A N 1
ATOM 2699 C CA . SER A 1 356 ? 1.120 -23.563 18.345 1.00 78.88 356 SER A CA 1
ATOM 2700 C C . SER A 1 356 ? 1.419 -23.513 19.844 1.00 78.88 356 SER A C 1
ATOM 2702 O O . SER A 1 356 ? 0.570 -23.907 20.642 1.00 78.88 356 SER A O 1
ATOM 2704 N N . LEU A 1 357 ? 2.569 -22.949 20.219 1.00 74.88 357 LEU A N 1
ATOM 2705 C CA . LEU A 1 357 ? 2.985 -22.786 21.616 1.00 74.88 357 LEU A CA 1
ATOM 2706 C C . LEU A 1 357 ? 2.033 -21.853 22.380 1.00 74.88 357 LEU A C 1
ATOM 2708 O O . LEU A 1 357 ? 1.603 -22.164 23.486 1.00 74.88 357 LEU A O 1
ATOM 2712 N N . GLU A 1 358 ? 1.591 -20.750 21.768 1.00 78.69 358 GLU A N 1
ATOM 2713 C CA . GLU A 1 358 ? 0.583 -19.860 22.364 1.00 78.69 358 GLU A CA 1
ATOM 2714 C C . GLU A 1 358 ? -0.752 -20.575 22.609 1.00 78.69 358 GLU A C 1
ATOM 2716 O O . GLU A 1 358 ? -1.386 -20.363 23.644 1.00 78.69 358 GLU A O 1
ATOM 2721 N N . ARG A 1 359 ? -1.172 -21.461 21.694 1.00 81.19 359 ARG A N 1
ATOM 2722 C CA . ARG A 1 359 ? -2.370 -22.293 21.884 1.00 81.19 359 ARG A CA 1
ATOM 2723 C C . ARG A 1 359 ? -2.195 -23.275 23.040 1.00 81.19 359 ARG A C 1
ATOM 2725 O O . ARG A 1 359 ? -3.108 -23.391 23.854 1.00 81.19 359 ARG A O 1
ATOM 2732 N N . GLN A 1 360 ? -1.040 -23.934 23.146 1.00 79.38 360 GLN A N 1
ATOM 2733 C CA . GLN A 1 360 ? -0.727 -24.834 24.262 1.00 79.38 360 GLN A CA 1
ATOM 2734 C C . GLN A 1 360 ? -0.700 -24.085 25.599 1.00 79.38 360 GLN A C 1
ATOM 2736 O O . GLN A 1 360 ? -1.345 -24.513 26.555 1.00 79.38 360 GLN A O 1
ATOM 2741 N N . ARG A 1 361 ? -0.052 -22.917 25.645 1.00 85.56 361 ARG A N 1
ATOM 2742 C CA . ARG A 1 361 ? -0.017 -22.032 26.814 1.00 85.56 361 ARG A CA 1
ATOM 2743 C C . ARG A 1 361 ? -1.418 -21.611 27.250 1.00 85.56 361 ARG A C 1
ATOM 2745 O O . ARG A 1 361 ? -1.755 -21.718 28.425 1.00 85.56 361 ARG A O 1
ATOM 2752 N N . ASN A 1 362 ? -2.240 -21.141 26.312 1.00 81.19 362 ASN A N 1
ATOM 2753 C CA . ASN A 1 362 ? -3.596 -20.687 26.616 1.00 81.19 362 ASN A CA 1
ATOM 2754 C C . ASN A 1 362 ? -4.486 -21.853 27.080 1.00 81.19 362 ASN A C 1
ATOM 2756 O O . ASN A 1 362 ? -5.297 -21.668 27.983 1.00 81.19 362 ASN A O 1
ATOM 2760 N N . ALA A 1 363 ? -4.304 -23.057 26.524 1.00 79.88 363 ALA A N 1
ATOM 2761 C CA . ALA A 1 363 ? -4.996 -24.261 26.981 1.00 79.88 363 ALA A CA 1
ATOM 2762 C C . ALA A 1 363 ? -4.579 -24.664 28.407 1.00 79.88 363 ALA A C 1
ATOM 2764 O O . ALA A 1 363 ? -5.444 -24.922 29.240 1.00 79.88 363 ALA A O 1
ATOM 2765 N N . LEU A 1 364 ? -3.277 -24.650 28.721 1.00 77.81 364 LEU A N 1
ATOM 2766 C CA . LEU A 1 364 ? -2.771 -24.927 30.073 1.00 77.81 364 LEU A CA 1
ATOM 2767 C C . LEU A 1 364 ? -3.279 -23.901 31.094 1.00 77.81 364 LEU A C 1
ATOM 2769 O O . LEU A 1 364 ? -3.717 -24.277 32.180 1.00 77.81 364 LEU A O 1
ATOM 2773 N N . ALA A 1 365 ? -3.275 -22.615 30.736 1.00 79.25 365 ALA A N 1
ATOM 2774 C CA . ALA A 1 365 ? -3.819 -21.553 31.579 1.00 79.25 365 ALA A CA 1
ATOM 2775 C C . ALA A 1 365 ? -5.331 -21.718 31.807 1.00 79.25 365 ALA A C 1
ATOM 2777 O O . ALA A 1 365 ? -5.809 -21.534 32.923 1.00 79.25 365 ALA A O 1
ATOM 2778 N N . ALA A 1 366 ? -6.083 -22.114 30.775 1.00 82.12 366 ALA A N 1
ATOM 2779 C CA . ALA A 1 366 ? -7.507 -22.404 30.904 1.00 82.12 366 ALA A CA 1
ATOM 2780 C C . ALA A 1 366 ? -7.769 -23.606 31.827 1.00 82.12 366 ALA A C 1
ATOM 2782 O O . ALA A 1 366 ? -8.650 -23.522 32.678 1.00 82.12 366 ALA A O 1
ATOM 2783 N N . MET A 1 367 ? -6.980 -24.684 31.726 1.00 78.44 367 MET A N 1
ATOM 2784 C CA . MET A 1 367 ? -7.089 -25.845 32.624 1.00 78.44 367 MET A CA 1
ATOM 2785 C C . MET A 1 367 ? -6.821 -25.479 34.088 1.00 78.44 367 MET A C 1
ATOM 2787 O O . MET A 1 367 ? -7.521 -25.956 34.972 1.00 78.44 367 MET A O 1
ATOM 2791 N N . LEU A 1 368 ? -5.846 -24.604 34.348 1.00 79.56 368 LEU A N 1
ATOM 2792 C CA . LEU A 1 368 ? -5.556 -24.094 35.693 1.00 79.56 368 LEU A CA 1
ATOM 2793 C C . LEU A 1 368 ? -6.696 -23.237 36.275 1.00 79.56 368 LEU A C 1
ATOM 2795 O O . LEU A 1 368 ? -6.823 -23.164 37.495 1.00 79.56 368 LEU A O 1
ATOM 2799 N N . ASN A 1 369 ? -7.506 -22.605 35.420 1.00 84.88 369 ASN A N 1
ATOM 2800 C CA . ASN A 1 369 ? -8.584 -21.702 35.828 1.00 84.88 369 ASN A CA 1
ATOM 2801 C C . ASN A 1 369 ? -9.971 -22.366 35.902 1.00 84.88 369 ASN A C 1
ATOM 2803 O O . ASN A 1 369 ? -10.831 -21.845 36.605 1.00 84.88 369 ASN A O 1
ATOM 2807 N N . ALA A 1 370 ? -10.218 -23.450 35.155 1.00 79.56 370 ALA A N 1
ATOM 2808 C CA . ALA A 1 370 ? -11.569 -23.992 34.960 1.00 79.56 370 ALA A CA 1
ATOM 2809 C C . ALA A 1 370 ? -12.095 -24.852 36.123 1.00 79.56 370 ALA A C 1
ATOM 2811 O O . ALA A 1 370 ? -13.301 -24.933 36.287 1.00 79.56 370 ALA A O 1
ATOM 2812 N N . ASP A 1 371 ? -11.218 -25.467 36.913 1.00 74.69 371 ASP A N 1
ATOM 2813 C CA . ASP A 1 371 ? -11.491 -26.059 38.230 1.00 74.69 371 ASP A CA 1
ATOM 2814 C C . ASP A 1 371 ? -10.159 -26.675 38.684 1.00 74.69 371 ASP A C 1
ATOM 2816 O O . ASP A 1 371 ? -9.633 -27.549 37.985 1.00 74.69 371 ASP A O 1
ATOM 2820 N N . PRO A 1 372 ? -9.534 -26.213 39.783 1.00 65.94 372 PRO A N 1
ATOM 2821 C CA . PRO A 1 372 ? -8.221 -26.711 40.165 1.00 65.94 372 PRO A CA 1
ATOM 2822 C C . PRO A 1 372 ? -8.315 -28.216 40.475 1.00 65.94 372 PRO A C 1
ATOM 2824 O O . PRO A 1 372 ? -9.166 -28.608 41.280 1.00 65.94 372 PRO A O 1
ATOM 2827 N N . PRO A 1 373 ? -7.467 -29.073 39.870 1.00 70.38 373 PRO A N 1
ATOM 2828 C CA . PRO A 1 373 ? -7.468 -30.494 40.189 1.00 70.38 373 PRO A CA 1
ATOM 2829 C C . PRO A 1 373 ? -7.240 -30.688 41.690 1.00 70.38 373 PRO A C 1
ATOM 2831 O O . PRO A 1 373 ? -6.449 -29.976 42.310 1.00 70.38 373 PRO A O 1
ATOM 2834 N N . ALA A 1 374 ? -7.949 -31.647 42.289 1.00 73.50 374 ALA A N 1
ATOM 2835 C CA . ALA A 1 374 ? -7.915 -31.868 43.736 1.00 73.50 374 ALA A CA 1
ATOM 2836 C C . ALA A 1 374 ? -6.524 -32.299 44.251 1.00 73.50 374 ALA A C 1
ATOM 2838 O O . ALA A 1 374 ? -6.253 -32.190 45.448 1.00 73.50 374 ALA A O 1
ATOM 2839 N N . ASP A 1 375 ? -5.639 -32.769 43.362 1.00 86.50 375 ASP A N 1
ATOM 2840 C CA . ASP A 1 375 ? -4.266 -33.151 43.683 1.00 86.50 375 ASP A CA 1
ATOM 2841 C C . ASP A 1 375 ? -3.284 -31.989 43.443 1.00 86.50 375 ASP A C 1
ATOM 2843 O O . ASP A 1 375 ? -3.038 -31.545 42.317 1.00 86.50 375 ASP A O 1
ATOM 2847 N N . ALA A 1 376 ? -2.653 -31.528 44.525 1.00 80.25 376 ALA A N 1
ATOM 2848 C CA . ALA A 1 376 ? -1.619 -30.499 44.491 1.00 80.25 376 ALA A CA 1
ATOM 2849 C C . ALA A 1 376 ? -0.422 -30.870 43.589 1.00 80.25 376 ALA A C 1
ATOM 2851 O O . ALA A 1 376 ? 0.239 -29.978 43.048 1.00 80.25 376 ALA A O 1
ATOM 2852 N N . ASN A 1 377 ? -0.144 -32.163 43.391 1.00 82.62 377 ASN A N 1
ATOM 2853 C CA . ASN A 1 377 ? 0.925 -32.614 42.502 1.00 82.62 377 ASN A CA 1
ATOM 2854 C C . ASN A 1 377 ? 0.598 -32.356 41.026 1.00 82.62 377 ASN A C 1
ATOM 2856 O O . ASN A 1 377 ? 1.488 -31.965 40.268 1.00 82.62 377 ASN A O 1
ATOM 2860 N N . GLU A 1 378 ? -0.666 -32.497 40.618 1.00 78.94 378 GLU A N 1
ATOM 2861 C CA . GLU A 1 378 ? -1.096 -32.193 39.249 1.00 78.94 378 GLU A CA 1
ATOM 2862 C C . GLU A 1 378 ? -1.024 -30.690 38.964 1.00 78.94 378 GLU A C 1
ATOM 2864 O O . GLU A 1 378 ? -0.516 -30.287 37.915 1.00 78.94 378 GLU A O 1
ATOM 2869 N N . ILE A 1 379 ? -1.429 -29.850 39.925 1.00 78.25 379 ILE A N 1
ATOM 2870 C CA . ILE A 1 379 ? -1.307 -28.386 39.817 1.00 78.25 379 ILE A CA 1
ATOM 2871 C C . ILE A 1 379 ? 0.159 -27.976 39.637 1.00 78.25 379 ILE A C 1
ATOM 2873 O O . ILE A 1 379 ? 0.479 -27.174 38.756 1.00 78.25 379 ILE A O 1
ATOM 2877 N N . ASN A 1 380 ? 1.063 -28.536 40.445 1.00 81.75 380 ASN A N 1
ATOM 2878 C CA . ASN A 1 380 ? 2.492 -28.239 40.346 1.00 81.75 380 ASN A CA 1
ATOM 2879 C C . ASN A 1 380 ? 3.087 -28.724 39.015 1.00 81.75 380 ASN A C 1
ATOM 2881 O O . ASN A 1 380 ? 3.893 -28.013 38.414 1.00 81.75 380 ASN A O 1
ATOM 2885 N N . GLY A 1 381 ? 2.648 -29.881 38.508 1.00 87.12 381 GLY A N 1
ATOM 2886 C CA . GLY A 1 381 ? 3.044 -30.383 37.191 1.00 87.12 381 GLY A CA 1
ATOM 2887 C C . GLY A 1 381 ? 2.578 -29.488 36.036 1.00 87.12 381 GLY A C 1
ATOM 2888 O O . GLY A 1 381 ? 3.343 -29.237 35.105 1.00 87.12 381 GLY A O 1
ATOM 2889 N N . LEU A 1 382 ? 1.350 -28.964 36.101 1.00 77.75 382 LEU A N 1
ATOM 2890 C CA . LEU A 1 382 ? 0.816 -28.032 35.100 1.00 77.75 382 LEU A CA 1
ATOM 2891 C C . LEU A 1 382 ? 1.525 -26.672 35.136 1.00 77.75 382 LEU A C 1
ATOM 2893 O O . LEU A 1 382 ? 1.825 -26.124 34.076 1.00 77.75 382 LEU A O 1
ATOM 2897 N N . ARG A 1 383 ? 1.852 -26.152 36.328 1.00 80.19 383 ARG A N 1
ATOM 2898 C CA . ARG A 1 383 ? 2.644 -24.917 36.478 1.00 80.19 383 ARG A CA 1
ATOM 2899 C C . ARG A 1 383 ? 4.052 -25.067 35.911 1.00 80.19 383 ARG A C 1
ATOM 2901 O O . ARG A 1 383 ? 4.460 -24.235 35.113 1.00 80.19 383 ARG A O 1
ATOM 2908 N N . ALA A 1 384 ? 4.744 -26.164 36.222 1.00 85.31 384 ALA A N 1
ATOM 2909 C CA . ALA A 1 384 ? 6.076 -26.430 35.676 1.00 85.31 384 ALA A CA 1
ATOM 2910 C C . ALA A 1 384 ? 6.072 -26.526 34.138 1.00 85.31 384 ALA A C 1
ATOM 2912 O O . ALA A 1 384 ? 6.989 -26.032 33.485 1.00 85.31 384 ALA A O 1
ATOM 2913 N N . LYS A 1 385 ? 5.021 -27.115 33.546 1.00 81.94 385 LYS A N 1
ATOM 2914 C CA . LYS A 1 385 ? 4.833 -27.121 32.086 1.00 81.94 385 LYS A CA 1
ATOM 2915 C C . LYS A 1 385 ? 4.597 -25.717 31.532 1.00 81.94 385 LYS A C 1
ATOM 2917 O O . LYS A 1 385 ? 5.194 -25.368 30.522 1.00 81.94 385 LYS A O 1
ATOM 2922 N N . LEU A 1 386 ? 3.761 -24.909 32.185 1.00 82.88 386 LEU A N 1
ATOM 2923 C CA . LEU A 1 386 ? 3.497 -23.534 31.758 1.00 82.88 386 LEU A CA 1
ATOM 2924 C C . LEU A 1 386 ? 4.765 -22.666 31.808 1.00 82.88 386 LEU A C 1
ATOM 2926 O O . LEU A 1 386 ? 5.035 -21.942 30.853 1.00 82.88 386 LEU A O 1
ATOM 2930 N N . ASP A 1 387 ? 5.556 -22.777 32.875 1.00 82.25 387 ASP A N 1
ATOM 2931 C CA . ASP A 1 387 ? 6.827 -22.059 33.022 1.00 82.25 387 ASP A CA 1
ATOM 2932 C C . ASP A 1 387 ? 7.844 -22.501 31.956 1.00 82.25 387 ASP A C 1
ATOM 2934 O O . ASP A 1 387 ? 8.558 -21.675 31.384 1.00 82.25 387 ASP A O 1
ATOM 2938 N N . HIS A 1 388 ? 7.873 -23.798 31.628 1.00 85.75 388 HIS A N 1
ATOM 2939 C CA . HIS A 1 388 ? 8.704 -24.330 30.548 1.00 85.75 388 HIS A CA 1
ATOM 2940 C C . HIS A 1 388 ? 8.314 -23.749 29.179 1.00 85.75 388 HIS A C 1
ATOM 2942 O O . HIS A 1 388 ? 9.178 -23.257 28.454 1.00 85.75 388 HIS A O 1
ATOM 2948 N N . GLU A 1 389 ? 7.020 -23.742 28.849 1.00 79.31 389 GLU A N 1
ATOM 2949 C CA . GLU A 1 389 ? 6.481 -23.164 27.606 1.00 79.31 389 GLU A CA 1
ATOM 2950 C C . GLU A 1 389 ? 6.746 -21.650 27.507 1.00 79.31 389 GLU A C 1
ATOM 2952 O O . GLU A 1 389 ? 7.113 -21.138 26.447 1.00 79.31 389 GLU A O 1
ATOM 2957 N N . GLN A 1 390 ? 6.626 -20.915 28.620 1.00 79.88 390 GLN A N 1
ATOM 2958 C CA . GLN A 1 390 ? 6.973 -19.491 28.674 1.00 79.88 390 GLN A CA 1
ATOM 2959 C C . GLN A 1 390 ? 8.466 -19.253 28.436 1.00 79.88 390 GLN A C 1
ATOM 2961 O O . GLN A 1 390 ? 8.828 -18.351 27.678 1.00 79.88 390 GLN A O 1
ATOM 2966 N N . SER A 1 391 ? 9.333 -20.073 29.036 1.00 82.56 391 SER A N 1
ATOM 2967 C CA . SER A 1 391 ? 10.777 -19.985 28.808 1.00 82.56 391 SER A CA 1
ATOM 2968 C C . SER A 1 391 ? 11.139 -20.273 27.349 1.00 82.56 391 SER A C 1
ATOM 2970 O O . SER A 1 391 ? 12.036 -19.626 26.809 1.00 82.56 391 SER A O 1
ATOM 2972 N N . TRP A 1 392 ? 10.439 -21.206 26.699 1.00 79.06 392 TRP A N 1
ATOM 2973 C CA . TRP A 1 392 ? 10.620 -21.503 25.278 1.00 79.06 392 TRP A CA 1
ATOM 2974 C C . TRP A 1 392 ? 10.186 -20.351 24.377 1.00 79.06 392 TRP A C 1
ATOM 2976 O O . TRP A 1 392 ? 10.933 -19.968 23.478 1.00 79.06 392 TRP A O 1
ATOM 2986 N N . LEU A 1 393 ? 9.016 -19.760 24.632 1.00 75.19 393 LEU A N 1
ATOM 2987 C CA . LEU A 1 393 ? 8.548 -18.588 23.889 1.00 75.19 393 LEU A CA 1
ATOM 2988 C C . LEU A 1 393 ? 9.526 -17.412 24.017 1.00 75.19 393 LEU A C 1
ATOM 2990 O O . LEU A 1 393 ? 9.876 -16.807 23.006 1.00 75.19 393 LEU A O 1
ATOM 2994 N N . ALA A 1 394 ? 10.034 -17.141 25.223 1.00 78.31 394 ALA A N 1
ATOM 2995 C CA . ALA A 1 394 ? 11.031 -16.094 25.445 1.00 78.31 394 ALA A CA 1
ATOM 2996 C C . ALA A 1 394 ? 12.363 -16.385 24.727 1.00 78.31 394 ALA A C 1
ATOM 2998 O O . ALA A 1 394 ? 12.986 -15.478 24.171 1.00 78.31 394 ALA A O 1
ATOM 2999 N N . MET A 1 395 ? 12.801 -17.651 24.696 1.00 83.69 395 MET A N 1
ATOM 3000 C CA . MET A 1 395 ? 13.989 -18.062 23.942 1.00 83.69 395 MET A CA 1
ATOM 3001 C C . MET A 1 395 ? 13.800 -17.843 22.436 1.00 83.69 395 MET A C 1
ATOM 3003 O O . MET A 1 395 ? 14.676 -17.274 21.787 1.00 83.69 395 MET A O 1
ATOM 3007 N N . LEU A 1 396 ? 12.650 -18.249 21.893 1.00 74.56 396 LEU A N 1
ATOM 3008 C CA . LEU A 1 396 ? 12.307 -18.073 20.483 1.00 74.56 396 LEU A CA 1
ATOM 3009 C C . LEU A 1 396 ? 12.237 -16.589 20.098 1.00 74.56 396 LEU A C 1
ATOM 3011 O O . LEU A 1 396 ? 12.767 -16.205 19.059 1.00 74.56 396 LEU A O 1
ATOM 3015 N N . GLU A 1 397 ? 11.641 -15.733 20.930 1.00 77.44 397 GLU A N 1
ATOM 3016 C CA . GLU A 1 397 ? 11.590 -14.285 20.681 1.00 77.44 397 GLU A CA 1
ATOM 3017 C C . GLU A 1 397 ? 12.985 -13.643 20.669 1.00 77.44 397 GLU A C 1
ATOM 3019 O O . GLU A 1 397 ? 13.273 -12.822 19.795 1.00 77.44 397 GLU A O 1
ATOM 3024 N N . ASN A 1 398 ? 13.884 -14.072 21.561 1.00 77.75 398 ASN A N 1
ATOM 3025 C CA . ASN A 1 398 ? 15.284 -13.642 21.532 1.00 77.75 398 ASN A CA 1
ATOM 3026 C C . ASN A 1 398 ? 16.011 -14.128 20.267 1.00 77.75 398 ASN A C 1
ATOM 3028 O O . ASN A 1 398 ? 16.684 -13.333 19.612 1.00 77.75 398 ASN A O 1
ATOM 3032 N N . GLN A 1 399 ? 15.826 -15.395 19.875 1.00 77.62 399 GLN A N 1
ATOM 3033 C CA . GLN A 1 399 ? 16.398 -15.937 18.636 1.00 77.62 399 GLN A CA 1
ATOM 3034 C C . GLN A 1 399 ? 15.893 -15.193 17.393 1.00 77.62 399 GLN A C 1
ATOM 3036 O O . GLN A 1 399 ? 16.674 -14.936 16.477 1.00 77.62 399 GLN A O 1
ATOM 3041 N N . LEU A 1 400 ? 14.616 -14.800 17.365 1.00 74.12 400 LEU A N 1
ATOM 3042 C CA . LEU A 1 400 ? 14.051 -14.003 16.277 1.00 74.12 400 LEU A CA 1
ATOM 3043 C C . LEU A 1 400 ? 14.683 -12.605 16.229 1.00 74.12 400 LEU A C 1
ATOM 3045 O O . LEU A 1 400 ? 15.061 -12.131 15.158 1.00 74.12 400 LEU A O 1
ATOM 3049 N N . GLY A 1 401 ? 14.865 -11.975 17.394 1.00 76.25 401 GLY A N 1
ATOM 3050 C CA . GLY A 1 401 ? 15.577 -10.704 17.510 1.00 76.25 401 GLY A CA 1
ATOM 3051 C C . GLY A 1 401 ? 17.009 -10.783 16.973 1.00 76.25 401 GLY A C 1
ATOM 3052 O O . GLY A 1 401 ? 17.446 -9.898 16.230 1.00 76.25 401 GLY A O 1
ATOM 3053 N N . ASP A 1 402 ? 17.728 -11.862 17.282 1.00 76.38 402 ASP A N 1
ATOM 3054 C CA . ASP A 1 402 ? 19.091 -12.081 16.797 1.00 76.38 402 ASP A CA 1
ATOM 3055 C C . ASP A 1 402 ? 19.141 -12.436 15.301 1.00 76.38 402 ASP A C 1
ATOM 3057 O O . ASP A 1 402 ? 20.012 -11.937 14.583 1.00 76.38 402 ASP A O 1
ATOM 3061 N N . ALA A 1 403 ? 18.165 -13.184 14.778 1.00 73.12 403 ALA A N 1
ATOM 3062 C CA . ALA A 1 403 ? 18.027 -13.443 13.344 1.00 73.12 403 ALA A CA 1
ATOM 3063 C C . ALA A 1 403 ? 17.754 -12.153 12.548 1.00 73.12 403 ALA A C 1
ATOM 3065 O O . ALA A 1 403 ? 18.404 -11.904 11.528 1.00 73.12 403 ALA A O 1
ATOM 3066 N N . SER A 1 404 ? 16.866 -11.276 13.037 1.00 73.62 404 SER A N 1
ATOM 3067 C CA . SER A 1 404 ? 16.644 -9.952 12.440 1.00 73.62 404 SER A CA 1
ATOM 3068 C C . SER A 1 404 ? 17.907 -9.086 12.481 1.00 73.62 404 SER A C 1
ATOM 3070 O O . SER A 1 404 ? 18.231 -8.420 11.495 1.00 73.62 404 SER A O 1
ATOM 3072 N N . ARG A 1 405 ? 18.677 -9.125 13.579 1.00 73.19 405 ARG A N 1
ATOM 3073 C CA . ARG A 1 405 ? 19.977 -8.433 13.667 1.00 73.19 405 ARG A CA 1
ATOM 3074 C C . ARG A 1 405 ? 20.976 -8.954 12.636 1.00 73.19 405 ARG A C 1
ATOM 3076 O O . ARG A 1 405 ? 21.623 -8.141 11.978 1.00 73.19 405 ARG A O 1
ATOM 3083 N N . ILE A 1 406 ? 21.080 -10.273 12.450 1.00 74.00 406 ILE A N 1
ATOM 3084 C CA . ILE A 1 406 ? 21.921 -10.875 11.401 1.00 74.00 406 ILE A CA 1
ATOM 3085 C C . ILE A 1 406 ? 21.466 -10.402 10.016 1.00 74.00 406 ILE A C 1
ATOM 3087 O O . ILE A 1 406 ? 22.303 -9.994 9.210 1.00 74.00 406 ILE A O 1
ATOM 3091 N N . GLY A 1 407 ? 20.157 -10.396 9.748 1.00 73.69 407 GLY A N 1
ATOM 3092 C CA . GLY A 1 407 ? 19.595 -9.905 8.487 1.00 73.69 407 GLY A CA 1
ATOM 3093 C C . GLY A 1 407 ? 19.976 -8.450 8.195 1.00 73.69 407 GLY A C 1
ATOM 3094 O O . GLY A 1 407 ? 20.440 -8.137 7.096 1.00 73.69 407 GLY A O 1
ATOM 3095 N N . ASN A 1 408 ? 19.871 -7.575 9.198 1.00 72.50 408 ASN A N 1
ATOM 3096 C CA . ASN A 1 408 ? 20.272 -6.171 9.087 1.00 72.50 408 ASN A CA 1
ATOM 3097 C C . ASN A 1 408 ? 21.783 -6.019 8.855 1.00 72.50 408 ASN A C 1
ATOM 3099 O O . ASN A 1 408 ? 22.196 -5.262 7.976 1.00 72.50 408 ASN A O 1
ATOM 3103 N N . MET A 1 409 ? 22.619 -6.781 9.568 1.00 74.81 409 MET A N 1
ATOM 3104 C CA . MET A 1 409 ? 24.070 -6.773 9.344 1.00 74.81 409 MET A CA 1
ATOM 3105 C C . MET A 1 409 ? 24.443 -7.266 7.942 1.00 74.81 409 MET A C 1
ATOM 3107 O O . MET A 1 409 ? 25.323 -6.688 7.304 1.00 74.81 409 MET A O 1
ATOM 3111 N N . GLN A 1 410 ? 23.758 -8.285 7.420 1.00 77.69 410 GLN A N 1
ATOM 3112 C CA . GLN A 1 410 ? 23.986 -8.783 6.064 1.00 77.69 410 GLN A CA 1
ATOM 3113 C C . GLN A 1 410 ? 23.620 -7.733 5.005 1.00 77.69 410 GLN A C 1
ATOM 3115 O O . GLN A 1 410 ? 24.357 -7.553 4.032 1.00 77.69 410 GLN A O 1
ATOM 3120 N N . ASN A 1 411 ? 22.529 -6.993 5.217 1.00 73.75 411 ASN A N 1
ATOM 3121 C CA . ASN A 1 411 ? 22.147 -5.866 4.368 1.00 73.75 411 ASN A CA 1
ATOM 3122 C C . ASN A 1 411 ? 23.223 -4.765 4.377 1.00 73.75 411 ASN A C 1
ATOM 3124 O O . ASN A 1 411 ? 23.604 -4.265 3.316 1.00 73.75 411 ASN A O 1
ATOM 3128 N N . GLU A 1 412 ? 23.774 -4.430 5.548 1.00 75.88 412 GLU A N 1
ATOM 3129 C CA . GLU A 1 412 ? 24.881 -3.475 5.658 1.00 75.88 412 GLU A CA 1
ATOM 3130 C C . GLU A 1 412 ? 26.157 -3.955 4.947 1.00 75.88 412 GLU A C 1
ATOM 3132 O O . GLU A 1 412 ? 26.802 -3.165 4.254 1.00 75.88 412 GLU A O 1
ATOM 3137 N N . ILE A 1 413 ? 26.505 -5.243 5.069 1.00 77.81 413 ILE A N 1
ATOM 3138 C CA . ILE A 1 413 ? 27.640 -5.857 4.358 1.00 77.81 413 ILE A CA 1
ATOM 3139 C C . ILE A 1 413 ? 27.442 -5.741 2.846 1.00 77.81 413 ILE A C 1
ATOM 3141 O O . ILE A 1 413 ? 28.356 -5.329 2.130 1.00 77.81 413 ILE A O 1
ATOM 3145 N N . ASN A 1 414 ? 26.251 -6.070 2.345 1.00 77.31 414 ASN A N 1
ATOM 3146 C CA . ASN A 1 414 ? 25.941 -5.987 0.920 1.00 77.31 414 ASN A CA 1
ATOM 3147 C C . ASN A 1 414 ? 26.017 -4.538 0.417 1.00 77.31 414 ASN A C 1
ATOM 3149 O O . ASN A 1 414 ? 26.634 -4.276 -0.616 1.00 77.31 414 ASN A O 1
ATOM 3153 N N . ALA A 1 415 ? 25.483 -3.578 1.177 1.00 74.69 415 ALA A N 1
ATOM 3154 C CA . ALA A 1 415 ? 25.597 -2.158 0.854 1.00 74.69 415 ALA A CA 1
ATOM 3155 C C . ALA A 1 415 ? 27.063 -1.682 0.832 1.00 74.69 415 ALA A C 1
ATOM 3157 O O . ALA A 1 415 ? 27.456 -0.926 -0.060 1.00 74.69 415 ALA A O 1
ATOM 3158 N N . ALA A 1 416 ? 27.892 -2.140 1.774 1.00 74.56 416 ALA A N 1
ATOM 3159 C CA . ALA A 1 416 ? 29.319 -1.825 1.807 1.00 74.56 416 ALA A CA 1
ATOM 3160 C C . ALA A 1 416 ? 30.076 -2.427 0.610 1.00 74.56 416 ALA A C 1
ATOM 3162 O O . ALA A 1 416 ? 30.878 -1.725 -0.005 1.00 74.56 416 ALA A O 1
ATOM 3163 N N . LYS A 1 417 ? 29.766 -3.669 0.211 1.00 78.69 417 LYS A N 1
ATOM 3164 C CA . LYS A 1 417 ? 30.331 -4.311 -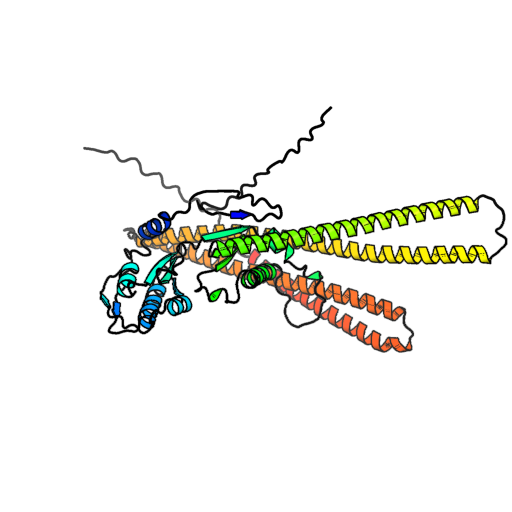0.991 1.00 78.69 417 LYS A CA 1
ATOM 3165 C C . LYS A 1 417 ? 29.996 -3.552 -2.275 1.00 78.69 417 LYS A C 1
ATOM 3167 O O . LYS A 1 417 ? 30.868 -3.372 -3.119 1.00 78.69 417 LYS A O 1
ATOM 3172 N N . VAL A 1 418 ? 28.763 -3.061 -2.415 1.00 79.06 418 VAL A N 1
ATOM 3173 C CA . VAL A 1 418 ? 28.371 -2.239 -3.575 1.00 79.06 418 VAL A CA 1
ATOM 3174 C C . VAL A 1 418 ? 29.180 -0.940 -3.622 1.00 79.06 418 VAL A C 1
ATOM 3176 O O . VAL A 1 418 ? 29.701 -0.583 -4.678 1.00 79.06 418 VAL A O 1
ATOM 3179 N N . ARG A 1 419 ? 29.349 -0.255 -2.481 1.00 78.19 419 ARG A N 1
ATOM 3180 C CA . ARG A 1 419 ? 30.186 0.957 -2.400 1.00 78.19 419 ARG A CA 1
ATOM 3181 C C . ARG A 1 419 ? 31.650 0.666 -2.724 1.00 78.19 419 ARG A C 1
ATOM 3183 O O . ARG A 1 419 ? 32.285 1.461 -3.408 1.00 78.19 419 ARG A O 1
ATOM 3190 N N . HIS A 1 420 ? 32.172 -0.471 -2.267 1.00 84.38 420 HIS A N 1
ATOM 3191 C CA . HIS A 1 420 ? 33.535 -0.906 -2.570 1.00 84.38 420 HIS A CA 1
ATOM 3192 C C . HIS A 1 420 ? 33.732 -1.141 -4.070 1.00 84.38 420 HIS A C 1
ATOM 3194 O O . HIS A 1 420 ? 34.660 -0.588 -4.655 1.00 84.38 420 HIS A O 1
ATOM 3200 N N . ALA A 1 421 ? 32.805 -1.851 -4.718 1.00 77.38 421 ALA A N 1
ATOM 3201 C CA . ALA A 1 421 ? 32.837 -2.073 -6.161 1.00 77.38 421 ALA A CA 1
ATOM 3202 C C . ALA A 1 421 ? 32.776 -0.756 -6.959 1.00 77.38 421 ALA A C 1
ATOM 3204 O O . ALA A 1 421 ? 33.495 -0.593 -7.945 1.00 77.38 421 ALA A O 1
ATOM 3205 N N . GLN A 1 422 ? 31.963 0.208 -6.515 1.00 76.25 422 GLN A N 1
ATOM 3206 C CA . GLN A 1 422 ? 31.897 1.542 -7.121 1.00 76.25 422 GLN A CA 1
ATOM 3207 C C . GLN A 1 422 ? 33.205 2.323 -6.950 1.00 76.25 422 GLN A C 1
ATOM 3209 O O . GLN A 1 422 ? 33.696 2.900 -7.919 1.00 76.25 422 GLN A O 1
ATOM 3214 N N . ALA A 1 423 ? 33.794 2.314 -5.750 1.00 76.19 423 ALA A N 1
ATOM 3215 C CA . ALA A 1 423 ? 35.080 2.956 -5.489 1.00 76.19 423 ALA A CA 1
ATOM 3216 C C . ALA A 1 423 ? 36.202 2.332 -6.338 1.00 76.19 423 ALA A C 1
ATOM 3218 O O . ALA A 1 423 ? 36.999 3.058 -6.926 1.00 76.19 423 ALA A O 1
ATOM 3219 N N . ALA A 1 424 ? 36.216 1.004 -6.483 1.00 80.56 424 ALA A N 1
ATOM 3220 C CA . ALA A 1 424 ? 37.166 0.292 -7.335 1.00 80.56 424 ALA A CA 1
ATOM 3221 C C . ALA A 1 424 ? 36.994 0.637 -8.826 1.00 80.56 424 ALA A C 1
ATOM 3223 O O . ALA A 1 424 ? 37.980 0.810 -9.542 1.00 80.56 424 ALA A O 1
ATOM 3224 N N . ALA A 1 425 ? 35.753 0.779 -9.305 1.00 81.00 425 ALA A N 1
ATOM 3225 C CA . ALA A 1 425 ? 35.482 1.208 -10.676 1.00 81.00 425 ALA A CA 1
ATOM 3226 C C . ALA A 1 425 ? 35.956 2.649 -10.928 1.00 81.00 425 ALA A C 1
ATOM 3228 O O . ALA A 1 425 ? 36.614 2.903 -11.937 1.00 81.00 425 ALA A O 1
ATOM 3229 N N . GLN A 1 426 ? 35.690 3.566 -9.990 1.00 80.38 426 GLN A N 1
ATOM 3230 C CA . GLN A 1 426 ? 36.177 4.947 -10.057 1.00 80.38 426 GLN A CA 1
ATOM 3231 C C . GLN A 1 426 ? 37.703 5.015 -10.024 1.00 80.38 426 GLN A C 1
ATOM 3233 O O . GLN A 1 426 ? 38.282 5.770 -10.797 1.00 80.38 426 GLN A O 1
ATOM 3238 N N . LEU A 1 427 ? 38.352 4.213 -9.174 1.00 84.38 427 LEU A N 1
ATOM 3239 C CA . LEU A 1 427 ? 39.809 4.104 -9.119 1.00 84.38 427 LEU A CA 1
ATOM 3240 C C . LEU A 1 427 ? 40.378 3.673 -10.476 1.00 84.38 427 LEU A C 1
ATOM 3242 O O . LEU A 1 427 ? 41.306 4.286 -10.988 1.00 84.38 427 LEU A O 1
ATOM 3246 N N . LYS A 1 428 ? 39.788 2.646 -11.091 1.00 85.75 428 LYS A N 1
ATOM 3247 C CA . LYS A 1 428 ? 40.231 2.155 -12.398 1.00 85.75 428 LYS A CA 1
ATOM 3248 C C . LYS A 1 428 ? 40.052 3.206 -13.498 1.00 85.75 428 LYS A C 1
ATOM 3250 O O . LYS A 1 428 ? 40.901 3.327 -14.378 1.00 85.75 428 LYS A O 1
ATOM 3255 N N . GLU A 1 429 ? 38.958 3.965 -13.457 1.00 87.38 429 GLU A N 1
ATOM 3256 C CA . GLU A 1 429 ? 38.709 5.068 -14.388 1.00 87.38 429 GLU A CA 1
ATOM 3257 C C . GLU A 1 429 ? 39.711 6.215 -14.193 1.00 87.38 429 GLU A C 1
ATOM 3259 O O . GLU A 1 429 ? 40.255 6.729 -15.172 1.00 87.38 429 GLU A O 1
ATOM 3264 N N . THR A 1 430 ? 40.006 6.598 -12.946 1.00 83.50 430 THR A N 1
ATOM 3265 C CA . THR A 1 430 ? 40.976 7.662 -12.656 1.00 83.50 430 THR A CA 1
ATOM 3266 C C . THR A 1 430 ? 42.405 7.248 -12.986 1.00 83.50 430 THR A C 1
ATOM 3268 O O . THR A 1 430 ? 43.139 8.076 -13.521 1.00 83.50 430 THR A O 1
ATOM 3271 N N . GLU A 1 431 ? 42.788 5.992 -12.744 1.00 86.38 431 GLU A N 1
ATOM 3272 C CA . GLU A 1 431 ? 44.088 5.429 -13.133 1.00 86.38 431 GLU A CA 1
ATOM 3273 C C . GLU A 1 431 ? 44.255 5.415 -14.659 1.00 86.38 431 GLU A C 1
ATOM 3275 O O . GLU A 1 431 ? 45.229 5.967 -15.171 1.00 86.38 431 GLU A O 1
ATOM 3280 N N . ALA A 1 432 ? 43.268 4.906 -15.406 1.00 85.50 432 ALA A N 1
ATOM 3281 C CA . ALA A 1 432 ? 43.301 4.921 -16.872 1.00 85.50 432 ALA A CA 1
ATOM 3282 C C . ALA A 1 432 ? 43.376 6.352 -17.436 1.00 85.50 432 ALA A C 1
ATOM 3284 O O . ALA A 1 432 ? 44.055 6.623 -18.428 1.00 85.50 432 ALA A O 1
ATOM 3285 N N . ALA A 1 433 ? 42.695 7.299 -16.789 1.00 82.31 433 ALA A N 1
ATOM 3286 C CA . ALA A 1 433 ? 42.725 8.692 -17.197 1.00 82.31 433 ALA A CA 1
ATOM 3287 C C . ALA A 1 433 ? 44.011 9.427 -16.762 1.00 82.31 433 ALA A C 1
ATOM 3289 O O . ALA A 1 433 ? 44.329 10.465 -17.342 1.00 82.31 433 ALA A O 1
ATOM 3290 N N . LEU A 1 434 ? 44.747 8.911 -15.769 1.00 85.06 434 LEU A N 1
ATOM 3291 C CA . LEU A 1 434 ? 46.087 9.371 -15.394 1.00 85.06 434 LEU A CA 1
ATOM 3292 C C . LEU A 1 434 ? 47.116 8.946 -16.452 1.00 85.06 434 LEU A C 1
ATOM 3294 O O . LEU A 1 434 ? 47.928 9.766 -16.872 1.00 85.06 434 LEU A O 1
ATOM 3298 N N . GLU A 1 435 ? 47.038 7.698 -16.928 1.00 87.12 435 GLU A N 1
ATOM 3299 C CA . GLU A 1 435 ? 47.922 7.155 -17.974 1.00 87.12 435 GLU A CA 1
ATOM 3300 C C . GLU A 1 435 ? 47.803 7.915 -19.304 1.00 87.12 435 GLU A C 1
ATOM 3302 O O . GLU A 1 435 ? 48.784 8.068 -20.031 1.00 87.12 435 GLU A O 1
ATOM 3307 N N . ALA A 1 436 ? 46.614 8.437 -19.613 1.00 85.06 436 ALA A N 1
ATOM 3308 C CA . ALA A 1 436 ? 46.356 9.203 -20.830 1.00 85.06 436 ALA A CA 1
ATOM 3309 C C . ALA A 1 436 ? 46.746 10.697 -20.740 1.00 85.06 436 ALA A C 1
ATOM 3311 O O . ALA A 1 436 ? 46.635 11.415 -21.738 1.00 85.06 436 ALA A O 1
ATOM 3312 N N . MET A 1 437 ? 47.154 11.202 -19.568 1.00 80.94 437 MET A N 1
ATOM 3313 C CA . MET A 1 437 ? 47.310 12.641 -19.312 1.00 80.94 437 MET A CA 1
ATOM 3314 C C . MET A 1 437 ? 48.750 13.160 -19.417 1.00 80.94 437 MET A C 1
ATOM 3316 O O . MET A 1 437 ? 49.729 12.480 -19.130 1.00 80.94 437 MET A O 1
ATOM 3320 N N . ASN A 1 438 ? 48.871 14.436 -19.795 1.00 85.00 438 ASN A N 1
ATOM 3321 C CA . ASN A 1 438 ? 50.138 15.166 -19.863 1.00 85.00 438 ASN A CA 1
ATOM 3322 C C . ASN A 1 438 ? 50.716 15.371 -18.436 1.00 85.00 438 ASN A C 1
ATOM 3324 O O . ASN A 1 438 ? 49.955 15.777 -17.549 1.00 85.00 438 ASN A O 1
ATOM 3328 N N . PRO A 1 439 ? 52.031 15.166 -18.189 1.00 80.25 439 PRO A N 1
ATOM 3329 C CA . PRO A 1 439 ? 52.607 15.113 -16.837 1.00 80.25 439 PRO A CA 1
ATOM 3330 C C . PRO A 1 439 ? 52.326 16.320 -15.934 1.00 80.25 439 PRO A C 1
ATOM 3332 O O . PRO A 1 439 ? 52.319 16.191 -14.713 1.00 80.25 439 PRO A O 1
ATOM 3335 N N . ARG A 1 440 ? 52.055 17.499 -16.510 1.00 75.19 440 ARG A N 1
ATOM 3336 C CA . ARG A 1 440 ? 51.770 18.726 -15.747 1.00 75.19 440 ARG A CA 1
ATOM 3337 C C . ARG A 1 440 ? 50.467 18.693 -14.943 1.00 75.19 440 ARG A C 1
ATOM 3339 O O . ARG A 1 440 ? 50.361 19.442 -13.982 1.00 75.19 440 ARG A O 1
ATOM 3346 N N . HIS A 1 441 ? 49.512 17.837 -15.297 1.00 78.81 441 HIS A N 1
ATOM 3347 C CA . HIS A 1 441 ? 48.234 17.708 -14.584 1.00 78.81 441 HIS A CA 1
ATOM 3348 C C . HIS A 1 441 ? 48.109 16.386 -13.802 1.00 78.81 441 HIS A C 1
ATOM 3350 O O . HIS A 1 441 ? 47.051 16.086 -13.254 1.00 78.81 441 HIS A O 1
ATOM 3356 N N . ALA A 1 442 ? 49.176 15.581 -13.748 1.00 79.19 442 ALA A N 1
ATOM 3357 C CA . ALA A 1 442 ? 49.161 14.275 -13.090 1.00 79.19 442 ALA A CA 1
ATOM 3358 C C . ALA A 1 442 ? 49.104 14.375 -11.551 1.00 79.19 442 ALA A C 1
ATOM 3360 O O . ALA A 1 442 ? 48.546 13.491 -10.908 1.00 79.19 442 ALA A O 1
ATOM 3361 N N . PHE A 1 443 ? 49.626 15.456 -10.960 1.00 79.31 443 PHE A N 1
ATOM 3362 C CA . PHE A 1 443 ? 49.713 15.614 -9.501 1.00 79.31 443 PHE A CA 1
ATOM 3363 C C . PHE A 1 443 ? 48.344 15.697 -8.807 1.00 79.31 443 PHE A C 1
ATOM 3365 O O . PHE A 1 443 ? 48.093 14.934 -7.883 1.00 79.31 443 PHE A O 1
ATOM 3372 N N . GLU A 1 444 ? 47.416 16.527 -9.294 1.00 76.00 444 GLU A N 1
ATOM 3373 C CA . GLU A 1 444 ? 46.077 16.659 -8.684 1.00 76.00 444 GLU A CA 1
ATOM 3374 C C . GLU A 1 444 ? 45.255 15.359 -8.765 1.00 76.00 444 GLU A C 1
ATOM 3376 O O . GLU A 1 444 ? 44.387 15.094 -7.932 1.00 76.00 444 GLU A O 1
ATOM 3381 N N . ARG A 1 445 ? 45.525 14.516 -9.769 1.00 80.94 445 ARG A N 1
ATOM 3382 C CA . ARG A 1 445 ? 44.858 13.217 -9.921 1.00 80.94 445 ARG A CA 1
ATOM 3383 C C . ARG A 1 445 ? 45.523 12.097 -9.127 1.00 80.94 445 ARG A C 1
ATOM 3385 O O . ARG A 1 445 ? 44.808 11.184 -8.721 1.00 80.94 445 ARG A O 1
ATOM 3392 N N . LEU A 1 446 ? 46.826 12.177 -8.857 1.00 84.81 446 LEU A N 1
ATOM 3393 C CA . LEU A 1 446 ? 47.516 11.264 -7.940 1.00 84.81 446 LEU A CA 1
ATOM 3394 C C . LEU A 1 446 ? 46.933 11.358 -6.525 1.00 84.81 446 LEU A C 1
ATOM 3396 O O . LEU A 1 446 ? 46.571 10.326 -5.962 1.00 84.81 446 LEU A O 1
ATOM 3400 N N . ASP A 1 447 ? 46.709 12.573 -6.017 1.00 84.94 447 ASP A N 1
ATOM 3401 C CA . ASP A 1 447 ? 46.061 12.784 -4.713 1.00 84.94 447 ASP A CA 1
ATOM 3402 C C . ASP A 1 447 ? 44.650 12.173 -4.677 1.00 84.94 447 ASP A C 1
ATOM 3404 O O . ASP A 1 447 ? 44.241 11.544 -3.697 1.00 84.94 447 ASP A O 1
ATOM 3408 N N . ARG A 1 448 ? 43.899 12.288 -5.783 1.00 83.50 448 ARG A N 1
ATOM 3409 C CA . ARG A 1 448 ? 42.563 11.687 -5.897 1.00 83.50 448 ARG A CA 1
ATOM 3410 C C . ARG A 1 448 ? 42.603 10.156 -5.914 1.00 83.50 448 ARG A C 1
ATOM 3412 O O . ARG A 1 448 ? 41.710 9.532 -5.344 1.00 83.50 448 ARG A O 1
ATOM 3419 N N . VAL A 1 449 ? 43.601 9.554 -6.560 1.00 87.69 449 VAL A N 1
ATOM 3420 C CA . VAL A 1 449 ? 43.809 8.096 -6.564 1.00 87.69 449 VAL A CA 1
ATOM 3421 C C . VAL A 1 449 ? 44.173 7.607 -5.160 1.00 87.69 449 VAL A C 1
ATOM 3423 O O . VAL A 1 449 ? 43.594 6.626 -4.697 1.00 87.69 449 VAL A O 1
ATOM 3426 N N . GLU A 1 450 ? 45.065 8.298 -4.444 1.00 91.06 450 GLU A N 1
ATOM 3427 C CA . GLU A 1 450 ? 45.409 7.945 -3.059 1.00 91.06 450 GLU A CA 1
ATOM 3428 C C . GLU A 1 450 ? 44.209 8.038 -2.110 1.00 91.06 450 GLU A C 1
ATOM 3430 O O . GLU A 1 450 ? 44.011 7.153 -1.272 1.00 91.06 450 GLU A O 1
ATOM 3435 N N . GLU A 1 451 ? 43.374 9.067 -2.266 1.00 88.25 451 GLU A N 1
ATOM 3436 C CA . GLU A 1 451 ? 42.148 9.224 -1.483 1.00 88.25 451 GLU A CA 1
ATOM 3437 C C . GLU A 1 451 ? 41.149 8.087 -1.752 1.00 88.25 451 GLU A C 1
ATOM 3439 O O . GLU A 1 451 ? 40.623 7.488 -0.813 1.00 88.25 451 GLU A O 1
ATOM 3444 N N . LEU A 1 452 ? 40.938 7.712 -3.018 1.00 83.56 452 LEU A N 1
ATOM 3445 C CA . LEU A 1 452 ? 40.075 6.578 -3.372 1.00 83.56 452 LEU A CA 1
ATOM 3446 C C . LEU A 1 452 ? 40.613 5.247 -2.816 1.00 83.56 452 LEU A C 1
ATOM 3448 O O . LEU A 1 452 ? 39.828 4.443 -2.310 1.00 83.56 452 LEU A O 1
ATOM 3452 N N . ARG A 1 453 ? 41.939 5.031 -2.815 1.00 89.44 453 ARG A N 1
ATOM 3453 C CA . ARG A 1 453 ? 42.559 3.850 -2.178 1.00 89.44 453 ARG A CA 1
ATOM 3454 C C . ARG A 1 453 ? 42.354 3.836 -0.664 1.00 89.44 453 ARG A C 1
ATOM 3456 O O . ARG A 1 453 ? 42.060 2.780 -0.101 1.00 89.44 453 ARG A O 1
ATOM 3463 N N . ARG A 1 454 ? 42.462 4.989 0.010 1.00 91.25 454 ARG A N 1
ATOM 3464 C CA . ARG A 1 454 ? 42.141 5.098 1.446 1.00 91.25 454 ARG A CA 1
ATOM 3465 C C . ARG A 1 454 ? 40.680 4.753 1.718 1.00 91.25 454 ARG A C 1
ATOM 3467 O O . ARG A 1 454 ? 40.408 3.976 2.633 1.00 91.25 454 ARG A O 1
ATOM 3474 N N . GLN A 1 455 ? 39.754 5.287 0.923 1.00 83.75 455 GLN A N 1
ATOM 3475 C CA . GLN A 1 455 ? 38.322 5.010 1.061 1.00 83.75 455 GLN A CA 1
ATOM 3476 C C . GLN A 1 455 ? 38.006 3.525 0.856 1.00 83.75 455 GLN A C 1
ATOM 3478 O O . GLN A 1 455 ? 37.253 2.947 1.640 1.00 83.75 455 GLN A O 1
ATOM 3483 N N . GLN A 1 456 ? 38.636 2.890 -0.135 1.00 85.25 456 GLN A N 1
ATOM 3484 C CA . GLN A 1 456 ? 38.514 1.454 -0.372 1.00 85.25 456 GLN A CA 1
ATOM 3485 C C . GLN A 1 456 ? 38.978 0.638 0.846 1.00 85.25 456 GLN A C 1
ATOM 3487 O O . GLN A 1 456 ? 38.227 -0.200 1.340 1.00 85.25 456 GLN A O 1
ATOM 3492 N N . GLY A 1 457 ? 40.143 0.968 1.417 1.00 88.44 457 GLY A N 1
ATOM 3493 C CA . GLY A 1 457 ? 40.667 0.283 2.603 1.00 88.44 457 GLY A CA 1
ATOM 3494 C C . GLY A 1 457 ? 39.810 0.446 3.868 1.00 88.44 457 GLY A C 1
ATOM 3495 O O . GLY A 1 457 ? 39.788 -0.445 4.717 1.00 88.44 457 GLY A O 1
ATOM 3496 N N . VAL A 1 458 ? 39.081 1.559 4.015 1.00 90.06 458 VAL A N 1
ATOM 3497 C CA . VAL A 1 458 ? 38.111 1.743 5.115 1.00 90.06 458 VAL A CA 1
ATOM 3498 C C . VAL A 1 458 ? 36.879 0.859 4.914 1.00 90.06 458 VAL A C 1
ATOM 3500 O O . VAL A 1 458 ? 36.378 0.279 5.879 1.00 90.06 458 VAL A O 1
ATOM 3503 N N . LEU A 1 459 ? 36.389 0.744 3.676 1.00 82.06 459 LEU A N 1
ATOM 3504 C CA . LEU A 1 459 ? 35.248 -0.115 3.353 1.00 82.06 459 LEU A CA 1
ATOM 3505 C C . LEU A 1 459 ? 35.578 -1.596 3.566 1.00 82.06 459 LEU A C 1
ATOM 3507 O O . LEU A 1 459 ? 34.750 -2.299 4.140 1.00 82.06 459 LEU A O 1
ATOM 3511 N N . ASP A 1 460 ? 36.781 -2.036 3.191 1.00 84.88 460 ASP A N 1
ATOM 3512 C CA . ASP A 1 460 ? 37.242 -3.413 3.408 1.00 84.88 460 ASP A CA 1
ATOM 3513 C C . ASP A 1 460 ? 37.221 -3.795 4.894 1.00 84.88 460 ASP A C 1
ATOM 3515 O O . ASP A 1 460 ? 36.562 -4.764 5.270 1.00 84.88 460 ASP A O 1
ATOM 3519 N N . ARG A 1 461 ? 37.812 -2.969 5.771 1.00 90.06 461 ARG A N 1
ATOM 3520 C CA . ARG A 1 461 ? 37.778 -3.222 7.226 1.00 90.06 461 ARG A CA 1
ATOM 3521 C C . ARG A 1 461 ? 36.360 -3.288 7.780 1.00 90.06 461 ARG A C 1
ATOM 3523 O O . ARG A 1 461 ? 36.075 -4.094 8.658 1.00 90.06 461 ARG A O 1
ATOM 3530 N N . ARG A 1 462 ? 35.460 -2.437 7.281 1.00 83.38 462 ARG A N 1
ATOM 3531 C CA . ARG A 1 462 ? 34.068 -2.396 7.747 1.00 83.38 462 ARG A CA 1
ATOM 3532 C C . ARG A 1 462 ? 33.279 -3.628 7.298 1.00 83.38 462 ARG A C 1
ATOM 3534 O O . ARG A 1 462 ? 32.415 -4.093 8.039 1.00 83.38 462 ARG A O 1
ATOM 3541 N N . ILE A 1 463 ? 33.569 -4.154 6.105 1.00 84.25 463 ILE A N 1
ATOM 3542 C CA . ILE A 1 463 ? 33.021 -5.430 5.627 1.00 84.25 463 ILE A CA 1
ATOM 3543 C C . ILE A 1 463 ? 33.518 -6.570 6.521 1.00 84.25 463 ILE A C 1
ATOM 3545 O O . ILE A 1 463 ? 32.691 -7.345 7.000 1.00 84.25 463 ILE A O 1
ATOM 3549 N N . GLU A 1 464 ? 34.823 -6.635 6.796 1.00 87.25 464 GLU A N 1
ATOM 3550 C CA . GLU A 1 464 ? 35.428 -7.660 7.660 1.00 87.25 464 GLU A CA 1
ATOM 3551 C C . GLU A 1 464 ? 34.860 -7.629 9.087 1.00 87.25 464 GLU A C 1
ATOM 3553 O O . GLU A 1 464 ? 34.461 -8.664 9.617 1.00 87.25 464 GLU A O 1
ATOM 3558 N N . GLU A 1 465 ? 34.752 -6.446 9.698 1.00 87.38 465 GLU A N 1
ATOM 3559 C CA . GLU A 1 465 ? 34.214 -6.276 11.053 1.00 87.38 465 GLU A CA 1
ATOM 3560 C C . GLU A 1 465 ? 32.752 -6.737 11.150 1.00 87.38 465 GLU A C 1
ATOM 3562 O O . GLU A 1 465 ? 32.376 -7.475 12.065 1.00 87.38 465 GLU A O 1
ATOM 3567 N N . ARG A 1 466 ? 31.912 -6.346 10.183 1.00 84.38 466 ARG A N 1
ATOM 3568 C CA . ARG A 1 466 ? 30.503 -6.761 10.151 1.00 84.38 466 ARG A CA 1
ATOM 3569 C C . ARG A 1 466 ? 30.345 -8.253 9.873 1.00 84.38 466 ARG A C 1
ATOM 3571 O O . ARG A 1 466 ? 29.469 -8.875 10.470 1.00 84.38 466 ARG A O 1
ATOM 3578 N N . GLN A 1 467 ? 31.179 -8.827 9.007 1.00 84.12 467 GLN A N 1
ATOM 3579 C CA . GLN A 1 467 ? 31.199 -10.272 8.765 1.00 84.12 467 GLN A CA 1
ATOM 3580 C C . GLN A 1 467 ? 31.590 -11.037 10.029 1.00 84.12 467 GLN A C 1
ATOM 3582 O O . GLN A 1 467 ? 30.899 -11.979 10.407 1.00 84.12 467 GLN A O 1
ATOM 3587 N N . TRP A 1 468 ? 32.627 -10.579 10.734 1.00 90.00 468 TRP A N 1
ATOM 3588 C CA . TRP A 1 468 ? 33.051 -11.175 11.996 1.00 90.00 468 TRP A CA 1
ATOM 3589 C C . TRP A 1 468 ? 31.940 -11.144 13.056 1.00 90.00 468 TRP A C 1
ATOM 3591 O O . TRP A 1 468 ? 31.697 -12.155 13.717 1.00 90.00 468 TRP A O 1
ATOM 3601 N N . LEU A 1 469 ? 31.221 -10.022 13.188 1.00 77.75 469 LEU A N 1
ATOM 3602 C CA . LEU A 1 469 ? 30.073 -9.912 14.095 1.00 77.75 469 LEU A CA 1
ATOM 3603 C C . LEU A 1 469 ? 28.941 -10.872 13.709 1.00 77.75 469 LEU A C 1
ATOM 3605 O O . LEU A 1 469 ? 28.429 -11.579 14.575 1.00 77.75 469 LEU A O 1
ATOM 3609 N N . ALA A 1 470 ? 28.572 -10.936 12.427 1.00 74.00 470 ALA A N 1
ATOM 3610 C CA . ALA A 1 470 ? 27.530 -11.844 11.949 1.00 74.00 470 ALA A CA 1
ATOM 3611 C C . ALA A 1 470 ? 27.881 -13.318 12.218 1.00 74.00 470 ALA A C 1
ATOM 3613 O O . ALA A 1 470 ? 27.037 -14.076 12.698 1.00 74.00 470 ALA A O 1
ATOM 3614 N N . ASP A 1 471 ? 29.133 -13.712 11.981 1.00 79.12 471 ASP A N 1
ATOM 3615 C CA . ASP A 1 471 ? 29.610 -15.069 12.250 1.00 79.12 471 ASP A CA 1
ATOM 3616 C C . ASP A 1 471 ? 29.699 -15.376 13.751 1.00 79.12 471 ASP A C 1
ATOM 3618 O O . ASP A 1 471 ? 29.487 -16.518 14.157 1.00 79.12 471 ASP A O 1
ATOM 3622 N N . SER A 1 472 ? 29.985 -14.376 14.589 1.00 80.12 472 SER A N 1
ATOM 3623 C CA . SER A 1 472 ? 29.964 -14.519 16.049 1.00 80.12 472 SER A CA 1
ATOM 3624 C C . SER A 1 472 ? 28.554 -14.829 16.562 1.00 80.12 472 SER A C 1
ATOM 3626 O O . SER A 1 472 ? 28.379 -15.783 17.319 1.00 80.12 472 SER A O 1
ATOM 3628 N N . ILE A 1 473 ? 27.535 -14.097 16.088 1.00 73.88 473 ILE A N 1
ATOM 3629 C CA . ILE A 1 473 ? 26.134 -14.361 16.463 1.00 73.88 473 ILE A CA 1
ATOM 3630 C C . ILE A 1 473 ? 25.683 -15.729 15.937 1.00 73.88 473 ILE A C 1
ATOM 3632 O O . ILE A 1 473 ? 25.060 -16.486 16.674 1.00 73.88 473 ILE A O 1
ATOM 3636 N N . ARG A 1 474 ? 26.052 -16.110 14.704 1.00 76.69 474 ARG A N 1
ATOM 3637 C CA . ARG A 1 474 ? 25.754 -17.458 14.181 1.00 76.69 474 ARG A CA 1
ATOM 3638 C C . ARG A 1 474 ? 26.326 -18.565 15.062 1.00 76.69 474 ARG A C 1
ATOM 3640 O O . ARG A 1 474 ? 25.594 -19.470 15.431 1.00 76.69 474 ARG A O 1
ATOM 3647 N N . ARG A 1 475 ? 27.591 -18.452 15.484 1.00 79.00 475 ARG A N 1
ATOM 3648 C CA . ARG A 1 475 ? 28.202 -19.431 16.401 1.00 79.00 475 ARG A CA 1
ATOM 3649 C C . ARG A 1 475 ? 27.495 -19.501 17.756 1.00 79.00 475 ARG A C 1
ATOM 3651 O O . ARG A 1 475 ? 27.482 -20.564 18.365 1.00 79.00 475 ARG A O 1
ATOM 3658 N N . GLN A 1 476 ? 26.935 -18.390 18.237 1.00 75.75 476 GLN A N 1
ATOM 3659 C CA . GLN A 1 476 ? 26.120 -18.388 19.455 1.00 75.75 476 GLN A CA 1
ATOM 3660 C C . GLN A 1 476 ? 24.784 -19.113 19.249 1.00 75.75 476 GLN A C 1
ATOM 3662 O O . GLN A 1 476 ? 24.350 -19.825 20.150 1.00 75.75 476 GLN A O 1
ATOM 3667 N N . LEU A 1 477 ? 24.168 -18.983 18.069 1.00 76.06 477 LEU A N 1
ATOM 3668 C CA . LEU A 1 477 ? 22.927 -19.679 17.715 1.00 76.06 477 LEU A CA 1
ATOM 3669 C C . LEU A 1 477 ? 23.141 -21.186 17.499 1.00 76.06 477 LEU A C 1
ATOM 3671 O O . LEU A 1 477 ? 22.345 -21.980 17.991 1.00 76.06 477 LEU A O 1
ATOM 3675 N N . ASP A 1 478 ? 24.239 -21.585 16.851 1.00 77.31 478 ASP A N 1
ATOM 3676 C CA . ASP A 1 478 ? 24.576 -22.997 16.598 1.00 77.31 478 ASP A CA 1
ATOM 3677 C C . ASP A 1 478 ? 24.921 -23.774 17.887 1.00 77.31 478 ASP A C 1
ATOM 3679 O O . ASP A 1 478 ? 24.899 -25.003 17.909 1.00 77.31 478 ASP A O 1
ATOM 3683 N N . GLY A 1 479 ? 25.256 -23.069 18.974 1.00 77.50 479 GLY A N 1
ATOM 3684 C CA . GLY A 1 479 ? 25.545 -23.657 20.285 1.00 77.50 479 GLY A CA 1
ATOM 3685 C C . GLY A 1 479 ? 24.313 -23.923 21.159 1.00 77.50 479 GLY A C 1
ATOM 3686 O O . GLY A 1 479 ? 24.469 -24.431 22.271 1.00 77.50 479 GLY A O 1
ATOM 3687 N N . VAL A 1 480 ? 23.106 -23.567 20.704 1.00 62.09 480 VAL A N 1
ATOM 3688 C CA . VAL A 1 480 ? 21.867 -23.797 21.460 1.00 62.09 480 VAL A CA 1
ATOM 3689 C C . VAL A 1 480 ? 21.432 -25.257 21.266 1.00 62.09 480 VAL A C 1
ATOM 3691 O O . VAL A 1 480 ? 21.232 -25.673 20.126 1.00 62.09 480 VAL A O 1
ATOM 3694 N N . PRO A 1 481 ? 21.290 -26.062 22.339 1.00 51.22 481 PRO A N 1
ATOM 3695 C CA . PRO A 1 481 ? 20.876 -27.456 22.213 1.00 51.22 481 PRO A CA 1
ATOM 3696 C C . PRO A 1 481 ? 19.487 -27.551 21.571 1.00 51.22 481 PRO A C 1
ATOM 3698 O O . PRO A 1 481 ? 18.566 -26.834 21.970 1.00 51.22 481 PRO A O 1
ATOM 3701 N N . GLU A 1 482 ? 19.339 -28.440 20.585 1.00 45.94 482 GLU A N 1
ATOM 3702 C CA . GLU A 1 482 ? 18.039 -28.740 19.979 1.00 45.94 482 GLU A CA 1
ATOM 3703 C C . GLU A 1 482 ? 17.036 -29.189 21.060 1.00 45.94 482 GLU A C 1
ATOM 3705 O O . GLU A 1 482 ? 17.424 -29.880 22.013 1.00 45.94 482 GLU A O 1
ATOM 3710 N N . PRO A 1 483 ? 15.746 -28.815 20.945 1.00 49.09 483 PRO A N 1
ATOM 3711 C CA . PRO A 1 483 ? 14.720 -29.335 21.837 1.00 49.09 483 PRO A CA 1
ATOM 3712 C C . PRO A 1 483 ? 14.738 -30.869 21.814 1.00 49.09 483 PRO A C 1
ATOM 3714 O O . PRO A 1 483 ? 14.841 -31.455 20.735 1.00 49.09 483 PRO A O 1
ATOM 3717 N N . PRO A 1 484 ? 14.584 -31.550 22.962 1.00 45.69 484 PRO A N 1
ATOM 3718 C CA . PRO A 1 484 ? 14.360 -32.987 22.957 1.00 45.69 484 PRO A CA 1
ATOM 3719 C C . PRO A 1 484 ? 13.062 -33.282 22.189 1.00 45.69 484 PRO A C 1
ATOM 3721 O O . PRO A 1 484 ? 11.967 -32.999 22.668 1.00 45.69 484 PRO A O 1
ATOM 3724 N N . CYS A 1 485 ? 13.187 -33.853 20.989 1.00 41.22 485 CYS A N 1
ATOM 3725 C CA . CYS A 1 485 ? 12.065 -34.217 20.114 1.00 41.22 485 CYS A CA 1
ATOM 3726 C C . CYS A 1 485 ? 11.184 -35.359 20.667 1.00 41.22 485 CYS A C 1
ATOM 3728 O O . CYS A 1 485 ? 10.151 -35.676 20.079 1.00 41.22 485 CYS A O 1
ATOM 3730 N N . ASP A 1 486 ? 11.544 -35.950 21.810 1.00 38.84 486 ASP A N 1
ATOM 3731 C CA . ASP A 1 486 ? 10.827 -37.059 22.442 1.00 38.84 486 ASP A CA 1
ATOM 3732 C C . ASP A 1 486 ? 9.854 -36.579 23.531 1.00 38.84 486 ASP A C 1
ATOM 3734 O O . ASP A 1 486 ? 10.002 -36.876 24.714 1.00 38.84 486 ASP A O 1
ATOM 3738 N N . PHE A 1 487 ? 8.798 -35.870 23.133 1.00 45.81 487 PHE A N 1
ATOM 3739 C CA . PHE A 1 487 ? 7.573 -35.784 23.936 1.00 45.81 487 PHE A CA 1
ATOM 3740 C C . PHE A 1 487 ? 6.402 -36.350 23.137 1.00 45.81 487 PHE A C 1
ATOM 3742 O O . PHE A 1 487 ? 5.539 -35.640 22.624 1.00 45.81 487 PHE A O 1
ATOM 3749 N N . SER A 1 488 ? 6.365 -37.682 23.052 1.00 36.97 488 SER A N 1
ATOM 3750 C CA . SER A 1 488 ? 5.128 -38.393 22.737 1.00 36.97 488 SER A CA 1
ATOM 3751 C C . SER A 1 488 ? 4.153 -38.165 23.889 1.00 36.97 488 SER A C 1
ATOM 3753 O O . SER A 1 488 ? 4.269 -38.781 24.947 1.00 36.97 488 SER A O 1
ATOM 3755 N N . VAL A 1 489 ? 3.209 -37.242 23.708 1.00 40.56 489 VAL A N 1
ATOM 3756 C CA . VAL A 1 489 ? 2.075 -37.090 24.621 1.00 40.56 489 VAL A CA 1
ATOM 3757 C C . VAL A 1 489 ? 1.329 -38.431 24.631 1.00 40.56 489 VAL A C 1
ATOM 3759 O O . VAL A 1 489 ? 0.900 -38.871 23.560 1.00 40.56 489 VAL A O 1
ATOM 3762 N N . PRO A 1 490 ? 1.179 -39.117 25.779 1.00 38.34 490 PRO A N 1
ATOM 3763 C CA . PRO A 1 490 ? 0.362 -40.316 25.835 1.00 38.34 490 PRO A CA 1
ATOM 3764 C C . PRO A 1 490 ? -1.061 -39.931 25.431 1.00 38.34 490 PRO A C 1
ATOM 3766 O O . PRO A 1 490 ? -1.707 -39.106 26.079 1.00 38.34 490 PRO A O 1
ATOM 3769 N N . VAL A 1 491 ? -1.524 -40.496 24.317 1.00 40.97 491 VAL A N 1
ATOM 3770 C CA . VAL A 1 491 ? -2.906 -40.367 23.857 1.00 40.97 491 VAL A CA 1
ATOM 3771 C C . VAL A 1 491 ? -3.781 -40.984 24.944 1.00 40.97 491 VAL A C 1
ATOM 3773 O O . VAL A 1 491 ? -3.803 -42.202 25.110 1.00 40.97 491 VAL A O 1
ATOM 3776 N N . MET A 1 492 ? -4.451 -40.140 25.729 1.00 39.72 492 MET A N 1
ATOM 3777 C CA . MET A 1 492 ? -5.441 -40.594 26.702 1.00 39.72 492 MET A CA 1
ATOM 3778 C C . MET A 1 492 ? -6.531 -41.374 25.948 1.00 39.72 492 MET A C 1
ATOM 3780 O O . MET A 1 492 ? -7.055 -40.859 24.954 1.00 39.72 492 MET A O 1
ATOM 3784 N N . PRO A 1 493 ? -6.862 -42.609 26.365 1.00 45.00 493 PRO A N 1
ATOM 3785 C CA . PRO A 1 493 ? -7.919 -43.380 25.731 1.00 45.00 493 PRO A CA 1
ATOM 3786 C C . PRO A 1 493 ? -9.249 -42.634 25.866 1.00 45.00 493 PRO A C 1
ATOM 3788 O O . PRO A 1 493 ? -9.558 -42.072 26.918 1.00 45.00 493 PRO A O 1
ATOM 3791 N N . ALA A 1 494 ? -10.022 -42.617 24.780 1.00 44.94 494 ALA A N 1
ATOM 3792 C CA . ALA A 1 494 ? -11.342 -42.005 24.754 1.00 44.94 494 ALA A CA 1
ATOM 3793 C C . ALA A 1 494 ? -12.223 -42.576 25.884 1.00 44.94 494 ALA A C 1
ATOM 3795 O O . ALA A 1 494 ? -12.175 -43.787 26.127 1.00 44.94 494 ALA A O 1
ATOM 3796 N N . PRO A 1 495 ? -13.023 -41.739 26.571 1.00 45.00 495 PRO A N 1
ATOM 3797 C CA . PRO A 1 495 ? -13.923 -42.214 27.611 1.00 45.00 495 PRO A CA 1
ATOM 3798 C C . PRO A 1 495 ? -14.881 -43.247 27.013 1.00 45.00 495 PRO A C 1
ATOM 3800 O O . PRO A 1 495 ? -15.511 -43.005 25.981 1.00 45.00 495 PRO A O 1
ATOM 3803 N N . ALA A 1 496 ? -14.947 -44.418 27.648 1.00 52.81 496 ALA A N 1
ATOM 3804 C CA . ALA A 1 496 ? -15.877 -45.466 27.262 1.00 52.81 496 ALA A CA 1
ATOM 3805 C C . ALA A 1 496 ? -17.315 -44.912 27.305 1.00 52.81 496 ALA A C 1
ATOM 3807 O O . ALA A 1 496 ? -17.642 -44.165 28.233 1.00 52.81 496 ALA A O 1
ATOM 3808 N N . PRO A 1 497 ? -18.173 -45.248 26.324 1.00 55.31 497 PRO A N 1
ATOM 3809 C CA . PRO A 1 497 ? -19.577 -44.867 26.366 1.00 55.31 497 PRO A CA 1
ATOM 3810 C C . PRO A 1 497 ? -20.202 -45.489 27.617 1.00 55.31 497 PRO A C 1
ATOM 3812 O O . PRO A 1 497 ? -20.256 -46.709 27.748 1.00 55.31 497 PRO A O 1
ATOM 3815 N N . GLY A 1 498 ? -20.598 -44.633 28.558 1.00 50.19 498 GLY A N 1
ATOM 3816 C CA . GLY A 1 498 ? -21.252 -45.045 29.789 1.00 50.19 498 GLY A CA 1
ATOM 3817 C C . GLY A 1 498 ? -22.572 -45.739 29.484 1.00 50.19 498 GLY A C 1
ATOM 3818 O O . GLY A 1 498 ? -23.409 -45.198 28.759 1.00 50.19 498 GLY A O 1
ATOM 3819 N N . ASP A 1 499 ? -22.724 -46.930 30.059 1.00 46.75 499 ASP A N 1
ATOM 3820 C CA . ASP A 1 499 ? -23.988 -47.636 30.205 1.00 46.75 499 ASP A CA 1
ATOM 3821 C C . ASP A 1 499 ? -25.027 -46.702 30.833 1.00 46.75 499 ASP A C 1
ATOM 3823 O O . ASP A 1 499 ? -24.894 -46.255 31.975 1.00 46.75 499 ASP A O 1
ATOM 3827 N N . ALA A 1 500 ? -26.081 -46.423 30.071 1.00 48.50 500 ALA A N 1
ATOM 3828 C CA . ALA A 1 500 ? -27.341 -45.959 30.614 1.00 48.50 500 ALA A CA 1
ATOM 3829 C C . ALA A 1 500 ? -27.996 -47.148 31.337 1.00 48.50 500 ALA A C 1
ATOM 3831 O O . ALA A 1 500 ? -28.550 -48.038 30.694 1.00 48.50 500 ALA A O 1
ATOM 3832 N N . GLY A 1 501 ? -27.872 -47.174 32.663 1.00 53.53 501 GLY A N 1
ATOM 3833 C CA . GLY A 1 501 ? -28.611 -48.065 33.556 1.00 53.53 501 GLY A CA 1
ATOM 3834 C C . GLY A 1 501 ? -29.781 -47.333 34.217 1.00 53.53 501 GLY A C 1
ATOM 3835 O O . GLY A 1 501 ? -29.626 -46.179 34.615 1.00 53.53 501 GLY A O 1
ATOM 3836 N N . GLU A 1 502 ? -30.916 -48.035 34.266 1.00 38.28 502 GLU A N 1
ATOM 3837 C CA . GLU A 1 502 ? -32.251 -47.675 34.784 1.00 38.28 502 GLU A CA 1
ATOM 3838 C C . GLU A 1 502 ? -32.314 -47.143 36.223 1.00 38.28 502 GLU A C 1
ATOM 3840 O O . GLU A 1 502 ? -31.514 -47.593 37.079 1.00 38.28 502 GLU A O 1
#

Secondary structure (DSSP, 8-state):
---------------------TT--EEE--SSSS----------TTHHHHHHHHHTSSS-TT--EEEEEEEEEHHHHHHHHHHHHHTSTT--EEEE-HHHHHHTT--TT-EEEEEEEEE-HHHHHHHHS-TTEEEEE-TTSEEEEEETTTS-TT-EEEEEE-HHHHHHH---GGGS-----SSPPPPHHHHHHHHHHHHHHHHHSSSS-GGGTTT--EEEEEETTEEEEEE-HHHHHHHHHHHHHHHHHHHHHHHHHHHHHHHHHHHHHHHHHHHHHHHHHHHHHTTS------HHHHHHHHHHHHHHHHHHHHHHHHHHHHHHHHHHHHHHHHHHHHHHHHHHHHHHHHHHHHHHHHHHHHHHHHHHHHS--S-HHHHHHHHHHHHHHHHHHHHHHHHHHHHHHHHHHHHHHHHHHHHHHHHHHHHHHHHHHHHTS-GGGHHHHHHHHHHHHHHHHHHHHHHHHHHHHHHHHHHHHHTSPPP--------PPPPP------

Radius of gyration: 35.5 Å; chains: 1; bounding box: 85×70×106 Å

Sequence (502 aa):
MTTGARIAVGAVLVLAMVGGVRGQEVIRITADDTPSLQYRIVTPRTITREKMDRSGTVDGQNWSIDLDLSETPLVKAMEHLKEIAAATPRGVTLVWDVQDMRDASLNMDWPVTAQAKGLSLSQALGLILPPEMDFEVHEDGTVLLGPKNFLPHDLTLKIYDVGEVLSVLTVPAAAAPAGGGMFAAPEPAENAQERLRCLIERTTMGGEPWESMGGRATIDFASPGLMLVSNSDEVHNRVVSLCKGLLVVHQARRAALARRLQATETAMEDLRAARRKLSDELRDVSLDGEPIGTDQGADFLLSQIRDLRHAVSRARMEMATRAADVEARTQVLAEARAEAQRRLDADTLFGATKRSLERQRNALAAMLNADPPADANEINGLRAKLDHEQSWLAMLENQLGDASRIGNMQNEINAAKVRHAQAAAQLKETEAALEAMNPRHAFERLDRVEELRRQQGVLDRRIEERQWLADSIRRQLDGVPEPPCDFSVPVMPAPAPGDAGE

Foldseek 3Di:
DDDDDDDDDDDDDDDDDDDDDPDAFEFEQDLDPDRPRVDDDDPCLPVQVVVCVVVCLQVQPPHKDFDAFDQAFLLVLQVVLQVVCCPDPLRQHEFEAPVQCVVVVHDRRGGAGDGDIRDGNQVSCVRSDDPQKDWDADNSNYIYIHGPVLPPSAFDKHKYQCLVVLVLQQDPPVPPPPPPDPDPDPDRNVRSLVVLVVVLQVQLDPPDGPVNSRVQWDWDDPDNRMIITGDHPSSVVRSSVVSSVSNVVVVVVVVVVVVVVVVVVVVVVVLVVVVVVVVVVVVVVVPPPDPPPDPVVVVVVVVVVVVSVVVVVVVVVVVVVVVVVVVVVVVVVVVVVVVVVVVVVVCVVLVVVLVVLVVVLVVLVCQCVVDHPPDPVVNVVSVVVNVVSVVVSVVSVVVVVLVVVLVVLVVVLVVLVVVLVVLVVVLVVLVVVLVVDDPVPNVVSVVVNVVSVVVNVVSVVSSVVSVVVSVVSVVVVVPDDDPPPPDPPPPDDDDDPDDPDD

pLDDT: mean 74.56, std 17.9, range [22.89, 97.94]